Protein AF-A0A7S2ET65-F1 (afdb_monomer_lite)

Structure (mmCIF, N/CA/C/O backbone):
data_AF-A0A7S2ET65-F1
#
_entry.id   AF-A0A7S2ET65-F1
#
loop_
_atom_site.group_PDB
_atom_site.id
_atom_site.type_symbol
_atom_site.label_atom_id
_atom_site.label_alt_id
_atom_site.label_comp_id
_atom_site.label_asym_id
_atom_site.label_entity_id
_atom_site.label_seq_id
_atom_site.pdbx_PDB_ins_code
_atom_site.Cartn_x
_atom_site.Cartn_y
_atom_site.Cartn_z
_atom_site.occupancy
_atom_site.B_iso_or_equiv
_atom_site.auth_seq_id
_atom_site.auth_comp_id
_atom_site.auth_asym_id
_atom_site.auth_atom_id
_atom_site.pdbx_PDB_model_num
ATOM 1 N N . ARG A 1 1 ? -26.711 -12.978 6.055 1.00 48.97 1 ARG A N 1
ATOM 2 C CA . ARG A 1 1 ? -26.652 -12.438 4.674 1.00 48.97 1 ARG A CA 1
ATOM 3 C C . ARG A 1 1 ? -25.223 -12.657 4.196 1.00 48.97 1 ARG A C 1
ATOM 5 O O . ARG A 1 1 ? -24.328 -12.361 4.975 1.00 48.97 1 ARG A O 1
ATOM 12 N N . GLY A 1 2 ? -25.019 -13.292 3.040 1.00 59.06 2 GLY A N 1
ATOM 13 C CA . GLY A 1 2 ? -23.672 -13.516 2.497 1.00 59.06 2 GLY A CA 1
ATOM 14 C C . GLY A 1 2 ? -22.988 -12.201 2.093 1.00 59.06 2 GLY A C 1
ATOM 15 O O . GLY A 1 2 ? -23.645 -11.156 2.135 1.00 59.06 2 GLY A O 1
ATOM 16 N N . PRO A 1 3 ? -21.697 -12.235 1.720 1.00 68.81 3 PRO A N 1
ATOM 17 C CA . PRO A 1 3 ? -21.011 -11.062 1.187 1.00 68.81 3 PRO A CA 1
ATOM 18 C C . PRO A 1 3 ? -21.744 -10.557 -0.064 1.00 68.81 3 PRO A C 1
ATOM 20 O O . PRO A 1 3 ? -22.120 -11.348 -0.929 1.00 68.81 3 PRO A O 1
ATOM 23 N N . ARG A 1 4 ? -21.977 -9.244 -0.142 1.00 75.31 4 ARG A N 1
ATOM 24 C CA . ARG A 1 4 ? -22.549 -8.588 -1.323 1.00 75.31 4 ARG A CA 1
ATOM 25 C C . ARG A 1 4 ? -21.394 -8.001 -2.124 1.00 75.31 4 ARG A C 1
ATOM 27 O O . ARG A 1 4 ? -20.646 -7.191 -1.589 1.00 75.31 4 ARG A O 1
ATOM 34 N N . LEU A 1 5 ? -21.243 -8.436 -3.372 1.00 79.88 5 LEU A N 1
ATOM 35 C CA . LEU A 1 5 ? -20.350 -7.783 -4.322 1.00 79.88 5 LEU A CA 1
ATOM 36 C C . LEU A 1 5 ? -21.117 -6.637 -4.975 1.00 79.88 5 LEU A C 1
ATOM 38 O O . LEU A 1 5 ? -22.192 -6.849 -5.535 1.00 79.88 5 LEU A O 1
ATOM 42 N N . GLU A 1 6 ? -20.562 -5.442 -4.885 1.00 86.25 6 GLU A N 1
ATOM 43 C CA . GLU A 1 6 ? -21.041 -4.258 -5.579 1.00 86.25 6 GLU A CA 1
ATOM 44 C C . GLU A 1 6 ? -19.951 -3.822 -6.549 1.00 86.25 6 GLU A C 1
ATOM 46 O O . GLU A 1 6 ? -18.783 -3.717 -6.174 1.00 86.25 6 GLU A O 1
ATOM 51 N N . VAL A 1 7 ? -20.320 -3.670 -7.819 1.00 86.19 7 VAL A N 1
ATOM 52 C CA . VAL A 1 7 ? -19.389 -3.284 -8.877 1.00 86.19 7 VAL A CA 1
ATOM 53 C C . VAL A 1 7 ? -19.714 -1.852 -9.254 1.00 86.19 7 VAL A C 1
ATOM 55 O O . VAL A 1 7 ? -20.745 -1.594 -9.868 1.00 86.19 7 VAL A O 1
ATOM 58 N N . VAL A 1 8 ? -18.824 -0.942 -8.876 1.00 86.44 8 VAL A N 1
ATOM 59 C CA . VAL A 1 8 ? -18.901 0.469 -9.248 1.00 86.44 8 VAL A CA 1
ATOM 60 C C . VAL A 1 8 ? -17.965 0.697 -10.431 1.00 86.44 8 VAL A C 1
ATOM 62 O O . VAL A 1 8 ? -16.789 0.334 -10.376 1.00 86.44 8 VAL A O 1
ATOM 65 N N . VAL A 1 9 ? -18.495 1.260 -11.515 1.00 88.38 9 VAL A N 1
ATOM 66 C CA . VAL A 1 9 ? -17.742 1.557 -12.739 1.00 88.38 9 VAL A CA 1
ATOM 67 C C . VAL A 1 9 ? -17.566 3.066 -12.835 1.00 88.38 9 VAL A C 1
ATOM 69 O O . VAL A 1 9 ? -18.542 3.804 -12.757 1.00 88.38 9 VAL A O 1
ATOM 72 N N . GLY A 1 10 ? -16.329 3.521 -13.007 1.00 87.00 10 GLY A N 1
ATOM 73 C CA . GLY A 1 10 ? -16.013 4.934 -13.177 1.00 87.00 10 GLY A CA 1
ATOM 74 C C . GLY A 1 10 ? -14.562 5.148 -13.594 1.00 87.00 10 GLY A C 1
ATOM 75 O O . GLY A 1 10 ? -13.723 4.251 -13.454 1.00 87.00 10 GLY A O 1
ATOM 76 N N . ASP A 1 11 ? -14.271 6.344 -14.094 1.00 88.00 11 ASP A N 1
ATOM 77 C CA . ASP A 1 11 ? -12.933 6.710 -14.543 1.00 88.00 11 ASP A CA 1
ATOM 78 C C . ASP A 1 11 ? -12.041 7.088 -13.357 1.00 88.00 11 ASP A C 1
ATOM 80 O O . ASP A 1 11 ? -12.266 8.062 -12.643 1.00 88.00 11 ASP A O 1
ATOM 84 N N . LEU A 1 12 ? -10.969 6.320 -13.148 1.00 86.25 12 LEU A N 1
ATOM 85 C CA . LEU A 1 12 ? -9.980 6.606 -12.097 1.00 86.25 12 LEU A CA 1
ATOM 86 C C . LEU A 1 12 ? -9.146 7.865 -12.394 1.00 86.25 12 LEU A C 1
ATOM 88 O O . LEU A 1 12 ? -8.630 8.516 -11.477 1.00 86.25 12 LEU A O 1
ATOM 92 N N . VAL A 1 13 ? -8.991 8.174 -13.680 1.00 90.69 13 VAL A N 1
ATOM 93 C CA . VAL A 1 13 ? -8.324 9.365 -14.206 1.00 90.69 13 VAL A CA 1
ATOM 94 C C . VAL A 1 13 ? -9.317 10.026 -15.159 1.00 90.69 13 VAL A C 1
ATOM 96 O O . VAL A 1 13 ? -9.299 9.713 -16.350 1.00 90.69 13 VAL A O 1
ATOM 99 N N . PRO A 1 14 ? -10.219 10.876 -14.645 1.00 90.06 14 PRO A N 1
ATOM 100 C CA . PRO A 1 14 ? -11.151 11.585 -15.499 1.00 90.06 14 PRO A CA 1
ATOM 101 C C . PRO A 1 14 ? -10.361 12.484 -16.466 1.00 90.06 14 PRO A C 1
ATOM 103 O O . PRO A 1 14 ? -9.330 13.047 -16.070 1.00 90.06 14 PRO A O 1
ATOM 106 N N . PRO A 1 15 ? -10.801 12.619 -17.727 1.00 88.12 15 PRO A N 1
ATOM 107 C CA . PRO A 1 15 ? -10.079 13.385 -18.740 1.00 88.12 15 PRO A CA 1
ATOM 108 C C . PRO A 1 15 ? -9.747 14.819 -18.303 1.00 88.12 15 PRO A C 1
ATOM 110 O O . PRO A 1 15 ? -8.645 15.293 -18.569 1.00 88.12 15 PRO A O 1
ATOM 113 N N . GLN A 1 16 ? -10.631 15.451 -17.522 1.00 88.94 16 GLN A N 1
ATOM 114 C CA . GLN A 1 16 ? -10.480 16.808 -16.981 1.00 88.94 16 GLN A CA 1
ATOM 115 C C . GLN A 1 16 ? -9.226 16.997 -16.112 1.00 88.94 16 GLN A C 1
ATOM 117 O O . GLN A 1 16 ? -8.752 18.115 -15.919 1.00 88.94 16 GLN A O 1
ATOM 122 N N . GLU A 1 17 ? -8.657 15.917 -15.576 1.00 88.25 17 GLU A N 1
ATOM 123 C CA . GLU A 1 17 ? -7.435 15.978 -14.767 1.00 88.25 17 GLU A CA 1
ATOM 124 C C . GLU A 1 17 ? -6.148 15.789 -15.574 1.00 88.25 17 GLU A C 1
ATOM 126 O O . GLU A 1 17 ? -5.038 15.939 -15.044 1.00 88.25 17 GLU A O 1
ATOM 131 N N . VAL A 1 18 ? -6.275 15.442 -16.852 1.00 91.12 18 VAL A N 1
ATOM 132 C CA . VAL A 1 18 ? -5.148 15.193 -17.740 1.00 91.12 18 VAL A CA 1
ATOM 133 C C . VAL A 1 18 ? -4.669 16.519 -18.322 1.00 91.12 18 VAL A C 1
ATOM 135 O O . VAL A 1 18 ? -5.438 17.351 -18.794 1.00 91.12 18 VAL A O 1
ATOM 138 N N . HIS A 1 19 ? -3.356 16.741 -18.296 1.00 87.25 19 HIS A N 1
ATOM 139 C CA . HIS A 1 19 ? -2.773 17.993 -18.767 1.00 87.25 19 HIS A CA 1
ATOM 140 C C . HIS A 1 19 ? -3.129 18.311 -20.219 1.00 87.25 19 HIS A C 1
ATOM 142 O O . HIS A 1 19 ? -2.780 17.559 -21.126 1.00 87.25 19 HIS A O 1
ATOM 148 N N . GLY A 1 20 ? -3.697 19.490 -20.455 1.00 81.56 20 GLY A N 1
ATOM 149 C CA . GLY A 1 20 ? -4.022 19.924 -21.809 1.00 81.56 20 GLY A CA 1
ATOM 150 C C . GLY A 1 20 ? -5.206 19.177 -22.415 1.00 81.56 20 GLY A C 1
ATOM 151 O O . GLY A 1 20 ? -5.432 19.331 -23.613 1.00 81.56 20 GLY A O 1
ATOM 152 N N . TYR A 1 21 ? -5.949 18.408 -21.609 1.00 80.94 21 TYR A N 1
ATOM 153 C CA . TYR A 1 21 ? -7.328 18.108 -21.943 1.00 80.94 21 TYR A CA 1
ATOM 154 C C . TYR A 1 21 ? -8.074 19.432 -22.094 1.00 80.94 21 TYR A C 1
ATOM 156 O O . TYR A 1 21 ? -7.936 20.333 -21.262 1.00 80.94 21 TYR A O 1
ATOM 164 N N . ARG A 1 22 ? -8.766 19.544 -23.218 1.00 73.12 22 ARG A N 1
ATOM 165 C CA . ARG A 1 22 ? -9.709 20.602 -23.531 1.00 73.12 22 ARG A CA 1
ATOM 166 C C . ARG A 1 22 ? -10.975 19.894 -23.962 1.00 73.12 22 ARG A C 1
ATOM 168 O O . ARG A 1 22 ? -10.870 19.017 -24.826 1.00 73.12 22 ARG A O 1
ATOM 175 N N . GLU A 1 23 ? -12.107 20.186 -23.336 1.00 74.25 23 GLU A N 1
ATOM 176 C CA . GLU A 1 23 ? -13.378 19.687 -23.853 1.00 74.25 23 GLU A CA 1
ATOM 177 C C . GLU A 1 23 ? -13.592 20.322 -25.232 1.00 74.25 23 GLU A C 1
ATOM 179 O O . GLU A 1 23 ? -13.105 21.417 -25.511 1.00 74.25 23 GLU A O 1
ATOM 184 N N . GLU A 1 24 ? -14.236 19.614 -26.160 1.00 65.50 24 GLU A N 1
ATOM 185 C CA . GLU A 1 24 ? -14.546 20.203 -27.474 1.00 65.50 24 GLU A CA 1
ATOM 186 C C . GLU A 1 24 ? -15.471 21.427 -27.315 1.00 65.50 24 GLU A C 1
ATOM 188 O O . GLU A 1 24 ? -15.390 22.366 -28.105 1.00 65.50 24 GLU A O 1
ATOM 193 N N . ASP A 1 25 ? -16.223 21.475 -26.211 1.00 62.44 25 ASP A N 1
ATOM 194 C CA . ASP A 1 25 ? -17.037 22.609 -25.772 1.00 62.44 25 ASP A CA 1
ATOM 195 C C . ASP A 1 25 ? -16.212 23.730 -25.099 1.00 62.44 25 ASP A C 1
ATOM 197 O O . ASP A 1 25 ? -16.756 24.790 -24.799 1.00 62.44 25 ASP A O 1
ATOM 201 N N . ASP A 1 26 ? -14.892 23.581 -24.907 1.00 62.62 26 ASP A N 1
ATOM 202 C CA . ASP A 1 26 ? -14.027 24.641 -24.360 1.00 62.62 26 ASP A CA 1
ATOM 203 C C . ASP A 1 26 ? -13.991 25.876 -25.270 1.00 62.62 26 ASP A C 1
ATOM 205 O O . ASP A 1 26 ? -13.652 26.962 -24.806 1.00 62.62 26 ASP A O 1
ATOM 209 N N . GLU A 1 27 ? -14.284 25.750 -26.570 1.00 70.06 27 GLU A N 1
ATOM 210 C CA . GLU A 1 27 ? -14.452 26.929 -27.429 1.00 70.06 27 GLU A CA 1
ATOM 211 C C . GLU A 1 27 ? -15.688 27.730 -27.004 1.00 70.06 27 GLU A C 1
ATOM 213 O O . GLU A 1 27 ? -15.590 28.947 -26.828 1.00 70.06 27 GLU A O 1
ATOM 218 N N . GLU A 1 28 ? -16.803 27.054 -26.717 1.00 70.81 28 GLU A N 1
ATOM 219 C CA . GLU A 1 28 ? -18.002 27.679 -26.153 1.00 70.81 28 GLU A CA 1
ATOM 220 C C . GLU A 1 28 ? -17.757 28.174 -24.722 1.00 70.81 28 GLU A C 1
ATOM 222 O O . GLU A 1 28 ? -18.212 29.258 -24.362 1.00 70.81 28 GLU A O 1
ATOM 227 N N . GLU A 1 29 ? -16.977 27.455 -23.909 1.00 71.62 29 GLU A N 1
ATOM 228 C CA . GLU A 1 29 ? -16.614 27.894 -22.560 1.00 71.62 29 GLU A CA 1
ATOM 229 C C . GLU A 1 29 ? -15.649 29.091 -22.589 1.00 71.62 29 GLU A C 1
ATOM 231 O O . GLU A 1 29 ? -15.731 29.991 -21.751 1.00 71.62 29 GLU A O 1
ATOM 236 N N . LEU A 1 30 ? -14.741 29.166 -23.566 1.00 77.50 30 LEU A N 1
ATOM 237 C CA . LEU A 1 30 ? -13.880 30.329 -23.793 1.00 77.50 30 LEU A CA 1
ATOM 238 C C . LEU A 1 30 ? -14.698 31.532 -24.269 1.00 77.50 30 LEU A C 1
ATOM 240 O O . LEU A 1 30 ? -14.454 32.648 -23.798 1.00 77.50 30 LEU A O 1
ATOM 244 N N . GLU A 1 31 ? -15.683 31.325 -25.145 1.00 80.94 31 GLU A N 1
ATOM 245 C CA . GLU A 1 31 ? -16.646 32.358 -25.539 1.00 80.94 31 GLU A CA 1
ATOM 246 C C . GLU A 1 31 ? -17.519 32.796 -24.356 1.00 80.94 31 GLU A C 1
ATOM 248 O O . GLU A 1 31 ? -17.728 33.996 -24.140 1.00 80.94 31 GLU A O 1
ATOM 253 N N . PHE A 1 32 ? -17.962 31.857 -23.522 1.00 78.00 32 PHE A N 1
ATOM 254 C CA . PHE A 1 32 ? -18.728 32.123 -22.311 1.00 78.00 32 PHE A CA 1
ATOM 255 C C . PHE A 1 32 ? -17.898 32.884 -21.276 1.00 78.00 32 PHE A C 1
ATOM 257 O O . PHE A 1 32 ? -18.366 33.880 -20.730 1.00 78.00 32 PHE A O 1
ATOM 264 N N . ASN A 1 33 ? -16.637 32.505 -21.064 1.00 80.00 33 ASN A N 1
ATOM 265 C CA . ASN A 1 33 ? -15.703 33.207 -20.186 1.00 80.00 33 ASN A CA 1
ATOM 266 C C . ASN A 1 33 ? -15.382 34.615 -20.707 1.00 80.00 33 ASN A C 1
ATOM 268 O O . ASN A 1 33 ? -15.349 35.570 -19.928 1.00 80.00 33 ASN A O 1
ATOM 272 N N . ALA A 1 34 ? -15.221 34.785 -22.023 1.00 85.75 34 ALA A N 1
ATOM 273 C CA . ALA A 1 34 ? -15.083 36.104 -22.639 1.00 85.75 34 ALA A CA 1
ATOM 274 C C . ALA A 1 34 ? -16.352 36.956 -22.447 1.00 85.75 34 ALA A C 1
ATOM 276 O O . ALA A 1 34 ? -16.270 38.158 -22.166 1.00 85.75 34 ALA A O 1
ATOM 277 N N . THR A 1 35 ? -17.528 36.329 -22.530 1.00 81.62 35 THR A N 1
ATOM 278 C CA . THR A 1 35 ? -18.824 36.967 -22.272 1.00 81.62 35 THR A CA 1
ATOM 279 C C . THR A 1 35 ? -18.967 37.345 -20.797 1.00 81.62 35 THR A C 1
ATOM 281 O O . THR A 1 35 ? -19.332 38.479 -20.495 1.00 81.62 35 THR A O 1
ATOM 284 N N . LEU A 1 36 ? -18.591 36.469 -19.864 1.00 80.19 36 LEU A N 1
ATOM 285 C CA . LEU A 1 36 ? -18.566 36.737 -18.426 1.00 80.19 36 LEU A CA 1
ATOM 286 C C . LEU A 1 36 ? -17.616 37.874 -18.069 1.00 80.19 36 LEU A C 1
ATOM 288 O O . LEU A 1 36 ? -17.964 38.718 -17.248 1.00 80.19 36 LEU A O 1
ATOM 292 N N . ASP A 1 37 ? -16.441 37.942 -18.690 1.00 84.75 37 ASP A N 1
ATOM 293 C CA . ASP A 1 37 ? -15.512 39.054 -18.494 1.00 84.75 37 ASP A CA 1
ATOM 294 C C . ASP A 1 37 ? -16.088 40.376 -19.020 1.00 84.75 37 ASP A C 1
ATOM 296 O O . ASP A 1 37 ? -15.910 41.425 -18.391 1.00 84.75 37 ASP A O 1
ATOM 300 N N . SER A 1 38 ? -16.832 40.338 -20.130 1.00 83.69 38 SER A N 1
ATOM 301 C CA . SER A 1 38 ? -17.589 41.489 -20.639 1.00 83.69 38 SER A CA 1
ATOM 302 C C . SER A 1 38 ? -18.691 41.922 -19.660 1.00 83.69 38 SER A C 1
ATOM 304 O O . SER A 1 38 ? -18.782 43.094 -19.287 1.00 83.69 38 SER A O 1
ATOM 306 N N . VAL A 1 39 ? -19.467 40.964 -19.146 1.00 79.56 39 VAL A N 1
ATOM 307 C CA . VAL A 1 39 ? -20.545 41.182 -18.167 1.00 79.56 39 VAL A CA 1
ATOM 308 C C . VAL A 1 39 ? -19.987 41.706 -16.838 1.00 79.56 39 VAL A C 1
ATOM 310 O O . VAL A 1 39 ? -20.522 42.669 -16.291 1.00 79.56 39 VAL A O 1
ATOM 313 N N . ARG A 1 40 ? -18.863 41.169 -16.343 1.00 84.12 40 ARG A N 1
ATOM 314 C CA . ARG A 1 40 ? -18.157 41.656 -15.139 1.00 84.12 40 ARG A CA 1
ATOM 315 C C . ARG A 1 40 ? -17.697 43.098 -15.282 1.00 84.12 40 ARG A C 1
ATOM 317 O O . ARG A 1 40 ? -17.763 43.857 -14.314 1.00 84.12 40 ARG A O 1
ATOM 324 N N . ARG A 1 41 ? -17.228 43.484 -16.474 1.00 85.38 41 ARG A N 1
ATOM 325 C CA . ARG A 1 41 ? -16.855 44.875 -16.767 1.00 85.38 41 ARG A CA 1
ATOM 326 C C . ARG A 1 41 ? -18.071 45.799 -16.779 1.00 85.38 41 ARG A C 1
ATOM 328 O O . ARG A 1 41 ? -17.932 46.945 -16.365 1.00 85.38 41 ARG A O 1
ATOM 335 N N . PHE A 1 42 ? -19.229 45.315 -17.225 1.00 86.69 42 PHE A N 1
ATOM 336 C CA . PHE A 1 42 ? -20.441 46.125 -17.355 1.00 86.69 42 PHE A CA 1
ATOM 337 C C . PHE A 1 42 ? -21.226 46.272 -16.040 1.00 86.69 42 PHE A C 1
ATOM 339 O O . PHE A 1 42 ? -21.597 47.381 -15.670 1.00 86.69 42 PHE A O 1
ATOM 346 N N . TYR A 1 43 ? -21.452 45.174 -15.313 1.00 80.69 43 TYR A N 1
ATOM 347 C CA . TYR A 1 43 ? -22.306 45.140 -14.114 1.00 80.69 43 TYR A CA 1
ATOM 348 C C . TYR A 1 43 ? -21.542 45.283 -12.788 1.00 80.69 43 TYR A C 1
ATOM 350 O O . TYR A 1 43 ? -22.155 45.425 -11.731 1.00 80.69 43 TYR A O 1
ATOM 358 N N . GLY A 1 44 ? -20.206 45.275 -12.821 1.00 81.06 44 GLY A N 1
ATOM 359 C CA . GLY A 1 44 ? -19.373 45.313 -11.621 1.00 81.06 44 GLY A CA 1
ATOM 360 C C . GLY A 1 44 ? -19.274 43.956 -10.910 1.00 81.06 44 GLY A C 1
ATOM 361 O O . GLY A 1 44 ? -20.043 43.028 -11.154 1.00 81.06 44 GLY A O 1
ATOM 362 N N . LYS A 1 45 ? -18.278 43.822 -10.024 1.00 76.00 45 LYS A N 1
ATOM 363 C CA . LYS A 1 45 ? -17.892 42.532 -9.414 1.00 76.00 45 LYS A CA 1
ATOM 364 C C . LYS A 1 45 ? -18.990 41.878 -8.567 1.00 76.00 45 LYS A C 1
ATOM 366 O O . LYS A 1 45 ? -19.051 40.658 -8.519 1.00 76.00 45 LYS A O 1
ATOM 371 N N . SER A 1 46 ? -19.852 42.667 -7.928 1.00 72.69 46 SER A N 1
ATOM 372 C CA . SER A 1 46 ? -20.804 42.171 -6.928 1.00 72.69 46 SER A CA 1
ATOM 373 C C . SER A 1 46 ? -22.025 41.453 -7.509 1.00 72.69 46 SER A C 1
ATOM 375 O O . SER A 1 46 ? -22.601 40.630 -6.814 1.00 72.69 46 SER A O 1
ATOM 377 N N . GLY A 1 47 ? -22.426 41.735 -8.755 1.00 69.00 47 GLY A N 1
ATOM 378 C CA . GLY A 1 47 ? -23.613 41.108 -9.362 1.00 69.00 47 GLY A CA 1
ATOM 379 C C . GLY A 1 47 ? -23.342 39.773 -10.063 1.00 69.00 47 GLY A C 1
ATOM 380 O O . GLY A 1 47 ? -24.261 38.992 -10.278 1.00 69.00 47 GLY A O 1
ATOM 381 N N . VAL A 1 48 ? -22.086 39.499 -10.432 1.00 70.56 48 VAL A N 1
ATOM 382 C CA . VAL A 1 48 ? -21.729 38.317 -11.240 1.00 70.56 48 VAL A CA 1
ATOM 383 C C . VAL A 1 48 ? -21.342 37.116 -10.373 1.00 70.56 48 VAL A C 1
ATOM 385 O O . VAL A 1 48 ? -21.542 35.976 -10.781 1.00 70.56 48 VAL A O 1
ATOM 388 N N . GLU A 1 49 ? -20.824 37.339 -9.163 1.00 72.81 49 GLU A N 1
ATOM 389 C CA . GLU A 1 49 ? -20.459 36.243 -8.252 1.00 72.81 49 GLU A CA 1
ATOM 390 C C . GLU A 1 49 ? -21.680 35.463 -7.738 1.00 72.81 49 GLU A C 1
ATOM 392 O O . GLU A 1 49 ? -21.581 34.257 -7.531 1.00 72.81 49 GLU A O 1
ATOM 397 N N . GLU A 1 50 ? -22.847 36.098 -7.609 1.00 68.44 50 GLU A N 1
ATOM 398 C CA . GLU A 1 50 ? -24.083 35.441 -7.153 1.00 68.44 50 GLU A CA 1
ATOM 399 C C . GLU A 1 50 ? -24.669 34.493 -8.221 1.00 68.44 50 GLU A C 1
ATOM 401 O O . GLU A 1 50 ? -25.170 33.419 -7.902 1.00 68.44 50 GLU A O 1
ATOM 406 N N . VAL A 1 51 ? -24.513 34.829 -9.507 1.00 65.19 51 VAL A N 1
ATOM 407 C CA . VAL A 1 51 ? -24.940 33.973 -10.632 1.00 65.19 51 VAL A CA 1
ATOM 408 C C . VAL A 1 51 ? -23.971 32.806 -10.852 1.00 65.19 51 VAL A C 1
ATOM 410 O O . VAL A 1 51 ? -24.397 31.702 -11.177 1.00 65.19 51 VAL A O 1
ATOM 413 N N . LEU A 1 52 ? -22.671 33.025 -10.625 1.00 60.97 52 LEU A N 1
ATOM 414 C CA . LEU A 1 52 ? -21.640 31.988 -10.760 1.00 60.97 52 LEU A CA 1
ATOM 415 C C . LEU A 1 52 ? -21.583 31.021 -9.570 1.00 60.97 52 LEU A C 1
ATOM 417 O O . LEU A 1 52 ? -21.122 29.897 -9.725 1.00 60.97 52 LEU A O 1
ATOM 421 N N . SER A 1 53 ? -22.030 31.442 -8.385 1.00 58.75 53 SER A N 1
ATOM 422 C CA . SER A 1 53 ? -22.040 30.586 -7.188 1.00 58.75 53 SER A CA 1
ATOM 423 C C . SER A 1 53 ? -23.266 29.672 -7.099 1.00 58.75 53 SER A C 1
ATOM 425 O O . SER A 1 53 ? -23.221 28.689 -6.364 1.00 58.75 53 SER A O 1
ATOM 427 N N . GLY A 1 54 ? -24.333 29.958 -7.854 1.00 54.31 54 GLY A N 1
ATOM 428 C CA . GLY A 1 54 ? -25.562 29.154 -7.876 1.00 54.31 54 GLY A CA 1
ATOM 429 C C . GLY A 1 54 ? -25.691 28.163 -9.039 1.00 54.31 54 GLY A C 1
ATOM 430 O O . GLY A 1 54 ? -26.639 27.383 -9.057 1.00 54.31 54 GLY A O 1
ATOM 431 N N . GLY A 1 55 ? -24.788 28.192 -10.023 1.00 48.38 55 GLY A N 1
ATOM 432 C CA . GLY A 1 55 ? -24.985 27.528 -11.313 1.00 48.38 55 GLY A CA 1
ATOM 433 C C . GLY A 1 55 ? -23.869 26.561 -11.663 1.00 48.38 55 GLY A C 1
ATOM 434 O O . GLY A 1 55 ? -22.920 26.932 -12.343 1.00 48.38 55 GLY A O 1
ATOM 435 N N . GLY A 1 56 ? -24.020 25.316 -11.228 1.00 51.31 56 GLY A N 1
ATOM 436 C CA . GLY A 1 56 ? -23.205 24.207 -11.692 1.00 51.31 56 GLY A CA 1
ATOM 437 C C . GLY A 1 56 ? -23.110 23.139 -10.627 1.00 51.31 56 GLY A C 1
ATOM 438 O O . GLY A 1 56 ? -22.081 23.027 -9.966 1.00 51.31 56 GLY A O 1
ATOM 439 N N . ASP A 1 57 ? -24.169 22.343 -10.480 1.00 61.75 57 ASP A N 1
ATOM 440 C CA . ASP A 1 57 ? -24.110 21.020 -9.850 1.00 61.75 57 ASP A CA 1
ATOM 441 C C . ASP A 1 57 ? -23.286 20.106 -10.782 1.00 61.75 57 ASP A C 1
ATOM 443 O O . ASP A 1 57 ? -23.787 19.174 -11.408 1.00 61.75 57 ASP A O 1
ATOM 447 N N . GLY A 1 58 ? -22.031 20.503 -11.024 1.00 69.75 58 GLY A N 1
ATOM 448 C CA . GLY A 1 58 ? -21.110 19.799 -11.889 1.00 69.75 58 GLY A CA 1
ATOM 449 C C . GLY A 1 58 ? -20.942 18.419 -11.296 1.00 69.75 58 GLY A C 1
ATOM 450 O O . GLY A 1 58 ? -20.545 18.301 -10.135 1.00 69.75 58 GLY A O 1
ATOM 451 N N . VAL A 1 59 ? -21.300 17.401 -12.078 1.00 77.00 59 VAL A N 1
ATOM 452 C CA . VAL A 1 59 ? -21.178 16.003 -11.671 1.00 77.00 59 VAL A CA 1
ATOM 453 C C . VAL A 1 59 ? -19.752 15.809 -11.182 1.00 77.00 59 VAL A C 1
ATOM 455 O O . VAL A 1 59 ? -18.794 16.005 -11.934 1.00 77.00 59 VAL A O 1
ATOM 458 N N . ASP A 1 60 ? -19.603 15.499 -9.897 1.00 87.00 60 ASP A N 1
ATOM 459 C CA . ASP A 1 60 ? -18.288 15.267 -9.330 1.00 87.00 60 ASP A CA 1
ATOM 460 C C . ASP A 1 60 ? -17.687 14.068 -10.055 1.00 87.00 60 ASP A C 1
ATOM 462 O O . ASP A 1 60 ? -18.144 12.937 -9.912 1.00 87.00 60 ASP A O 1
ATOM 466 N N . THR A 1 61 ? -16.638 14.307 -10.837 1.00 87.00 61 THR A N 1
ATOM 467 C CA . THR A 1 61 ? -15.984 13.270 -11.642 1.00 87.00 61 THR A CA 1
ATOM 468 C C . THR A 1 61 ? -15.447 12.116 -10.793 1.00 87.00 61 THR A C 1
ATOM 470 O O . THR A 1 61 ? -15.171 11.037 -11.312 1.00 87.00 61 THR A O 1
ATOM 473 N N . ASN A 1 62 ? -15.323 12.312 -9.475 1.00 91.19 62 ASN A N 1
ATOM 474 C CA . ASN A 1 62 ? -14.904 11.293 -8.522 1.00 91.19 62 ASN A CA 1
ATOM 475 C C . ASN A 1 62 ? -16.070 10.702 -7.701 1.00 91.19 62 ASN A C 1
ATOM 477 O O . ASN A 1 62 ? -15.803 10.001 -6.722 1.00 91.19 62 ASN A O 1
ATOM 481 N N . GLU A 1 63 ? -17.334 10.952 -8.060 1.00 92.81 63 GLU A N 1
ATOM 482 C CA . GLU A 1 63 ? -18.520 10.450 -7.345 1.00 92.81 63 GLU A CA 1
ATOM 483 C C . GLU A 1 63 ? -18.504 8.924 -7.215 1.00 92.81 63 GLU A C 1
ATOM 485 O O . GLU A 1 63 ? -18.590 8.407 -6.103 1.00 92.81 63 GLU A O 1
ATOM 490 N N . ALA A 1 64 ? -18.250 8.206 -8.313 1.00 92.69 64 ALA A N 1
ATOM 491 C CA . ALA A 1 64 ? -18.145 6.746 -8.316 1.00 92.69 64 ALA A CA 1
ATOM 492 C C . ALA A 1 64 ? -17.073 6.236 -7.332 1.00 92.69 64 ALA A C 1
ATOM 494 O O . ALA A 1 64 ? -17.279 5.275 -6.589 1.00 92.69 64 ALA A O 1
ATOM 495 N N . LEU A 1 65 ? -15.916 6.905 -7.272 1.00 93.56 65 LEU A N 1
ATOM 496 C CA . LEU A 1 65 ? -14.856 6.531 -6.337 1.00 93.56 65 LEU A CA 1
ATOM 497 C C . LEU A 1 65 ? -15.235 6.875 -4.888 1.00 93.56 65 LEU A C 1
ATOM 499 O O . LEU A 1 65 ? -14.920 6.108 -3.982 1.00 93.56 65 LEU A O 1
ATOM 503 N N . LYS A 1 66 ? -15.921 8.000 -4.654 1.00 94.62 66 LYS A N 1
ATOM 504 C CA . LYS A 1 66 ? -16.437 8.376 -3.328 1.00 94.62 66 LYS A CA 1
ATOM 505 C C . LYS A 1 66 ? -17.473 7.376 -2.824 1.00 94.62 66 LYS A C 1
ATOM 507 O O . LYS A 1 66 ? -17.396 6.977 -1.665 1.00 94.62 66 LYS A O 1
ATOM 512 N N . GLU A 1 67 ? -18.391 6.954 -3.687 1.00 93.25 67 GLU A N 1
ATOM 513 C CA . GLU A 1 67 ? -19.399 5.942 -3.379 1.00 93.25 67 GLU A CA 1
ATOM 514 C C . GLU A 1 67 ? -18.738 4.605 -3.032 1.00 93.25 67 GLU A C 1
ATOM 516 O O . GLU A 1 67 ? -19.013 4.045 -1.974 1.00 93.25 67 GLU A O 1
ATOM 521 N N . ALA A 1 68 ? -17.770 4.154 -3.839 1.00 93.81 68 ALA A N 1
ATOM 522 C CA . ALA A 1 68 ? -17.030 2.918 -3.581 1.00 93.81 68 ALA A CA 1
ATOM 523 C C . ALA A 1 68 ? -16.192 2.952 -2.285 1.00 93.81 68 ALA A C 1
ATOM 525 O O . ALA A 1 68 ? -15.933 1.908 -1.684 1.00 93.81 68 ALA A O 1
ATOM 526 N N . MET A 1 69 ? -15.730 4.133 -1.856 1.00 94.69 69 MET A N 1
ATOM 527 C CA . MET A 1 69 ? -14.962 4.297 -0.613 1.00 94.69 69 MET A CA 1
ATOM 528 C C . MET A 1 69 ? -15.848 4.429 0.630 1.00 94.69 69 MET A C 1
ATOM 530 O O . MET A 1 69 ? -15.364 4.217 1.747 1.00 94.69 69 MET A O 1
ATOM 534 N N . LYS A 1 70 ? -17.131 4.760 0.471 1.00 93.50 70 LYS A N 1
ATOM 535 C CA . LYS A 1 70 ? -18.057 4.901 1.593 1.00 93.50 70 LYS A CA 1
ATOM 536 C C . LYS A 1 70 ? -18.185 3.567 2.329 1.00 93.50 70 LYS A C 1
ATOM 538 O O . LYS A 1 70 ? -18.444 2.533 1.725 1.00 93.50 70 LYS A O 1
ATOM 543 N N . ASP A 1 71 ? -17.958 3.582 3.640 1.00 90.75 71 ASP A N 1
ATOM 544 C CA . ASP A 1 71 ? -18.052 2.406 4.516 1.00 90.75 71 ASP A CA 1
ATOM 545 C C . ASP A 1 71 ? -17.065 1.260 4.174 1.00 90.75 71 ASP A C 1
ATOM 547 O O . ASP A 1 71 ? -17.129 0.171 4.750 1.00 90.75 71 ASP A O 1
ATOM 551 N N . CYS A 1 72 ? -16.067 1.508 3.308 1.00 91.62 72 CYS A N 1
ATOM 552 C CA . CYS A 1 72 ? -15.040 0.519 2.977 1.00 91.62 72 CYS A CA 1
ATOM 553 C C . CYS A 1 72 ? -14.076 0.273 4.156 1.00 91.62 72 CYS A C 1
ATOM 555 O O . CYS A 1 72 ? -13.566 1.202 4.779 1.00 91.62 72 CYS A O 1
ATOM 557 N N . THR A 1 73 ? -13.785 -0.980 4.502 1.00 92.12 73 THR A N 1
ATOM 558 C CA . THR A 1 73 ? -12.796 -1.305 5.558 1.00 92.12 73 THR A CA 1
ATOM 559 C C . THR A 1 73 ? -11.418 -1.610 4.987 1.00 92.12 73 THR A C 1
ATOM 561 O O . THR A 1 73 ? -10.398 -1.402 5.644 1.00 92.12 73 THR A O 1
ATOM 564 N N . VAL A 1 74 ? -11.380 -2.100 3.751 1.00 95.25 74 VAL A N 1
ATOM 565 C CA . VAL A 1 74 ? -10.156 -2.449 3.044 1.00 95.25 74 VAL A CA 1
ATOM 566 C C . VAL A 1 74 ? -10.281 -2.013 1.594 1.00 95.25 74 VAL A C 1
ATOM 568 O O . VAL A 1 74 ? -11.304 -2.247 0.955 1.00 95.25 74 VAL A O 1
ATOM 571 N N . VAL A 1 75 ? -9.209 -1.432 1.072 1.00 96.69 75 VAL A N 1
ATOM 572 C CA . VAL A 1 75 ? -9.046 -1.070 -0.331 1.00 96.69 75 VAL A CA 1
ATOM 573 C C . VAL A 1 75 ? -7.910 -1.905 -0.902 1.00 96.69 75 VAL A C 1
ATOM 575 O O . VAL A 1 75 ? -6.789 -1.833 -0.407 1.00 96.69 75 VAL A O 1
ATOM 578 N N . ILE A 1 76 ? -8.174 -2.688 -1.948 1.00 97.38 76 ILE A N 1
ATOM 579 C CA . ILE A 1 76 ? -7.135 -3.417 -2.687 1.00 97.38 76 ILE A CA 1
ATOM 580 C C . ILE A 1 76 ? -6.922 -2.706 -4.022 1.00 97.38 76 ILE A C 1
ATOM 582 O O . ILE A 1 76 ? -7.786 -2.724 -4.894 1.00 97.38 76 ILE A O 1
ATOM 586 N N . SER A 1 77 ? -5.773 -2.054 -4.176 1.00 97.00 77 SER A N 1
ATOM 587 C CA . SER A 1 77 ? -5.397 -1.345 -5.394 1.00 97.00 77 SER A CA 1
ATOM 588 C C . SER A 1 77 ? -4.523 -2.234 -6.276 1.00 97.00 77 SER A C 1
ATOM 590 O O . SER A 1 77 ? -3.351 -2.476 -5.976 1.00 97.00 77 SER A O 1
ATOM 592 N N . CYS A 1 78 ? -5.103 -2.666 -7.395 1.00 96.00 78 CYS A N 1
ATOM 593 C CA . CYS A 1 78 ? -4.416 -3.356 -8.491 1.00 96.00 78 CYS A CA 1
ATOM 594 C C . CYS A 1 78 ? -4.103 -2.404 -9.662 1.00 96.00 78 CYS A C 1
ATOM 596 O O . CYS A 1 78 ? -3.872 -2.846 -10.784 1.00 96.00 78 CYS A O 1
ATOM 598 N N . VAL A 1 79 ? -4.159 -1.088 -9.425 1.00 93.56 79 VAL A N 1
ATOM 599 C CA . VAL A 1 79 ? -4.019 -0.077 -10.478 1.00 93.56 79 VAL A CA 1
ATOM 600 C C . VAL A 1 79 ? -2.556 0.041 -10.894 1.00 93.56 79 VAL A C 1
ATOM 602 O O . VAL A 1 79 ? -1.686 0.380 -10.082 1.00 93.56 79 VAL A O 1
ATOM 605 N N . GLY A 1 80 ? -2.313 -0.197 -12.181 1.00 92.81 80 GLY A N 1
ATOM 606 C CA . GLY A 1 80 ? -1.002 -0.121 -12.800 1.00 92.81 80 GLY A CA 1
ATOM 607 C C . GLY A 1 80 ? -1.103 0.210 -14.285 1.00 92.81 80 GLY A C 1
ATOM 608 O O . GLY A 1 80 ? -1.949 -0.337 -14.986 1.00 92.81 80 GLY A O 1
ATOM 609 N N . ALA A 1 81 ? -0.214 1.071 -14.776 1.00 92.00 81 ALA A N 1
ATOM 610 C CA . ALA A 1 81 ? 0.007 1.262 -16.208 1.00 92.00 81 ALA A CA 1
ATOM 611 C C . ALA A 1 81 ? 1.455 0.954 -16.587 1.00 92.00 81 ALA A C 1
ATOM 613 O O . ALA A 1 81 ? 2.399 1.404 -15.929 1.00 92.00 81 ALA A O 1
ATOM 614 N N . VAL A 1 82 ? 1.617 0.237 -17.700 1.00 86.81 82 VAL A N 1
ATOM 615 C CA . VAL A 1 82 ? 2.898 0.064 -18.386 1.00 86.81 82 VAL A CA 1
ATOM 616 C C . VAL A 1 82 ? 2.783 0.735 -19.745 1.00 86.81 82 VAL A C 1
ATOM 618 O O . VAL A 1 82 ? 2.169 0.207 -20.667 1.00 86.81 82 VAL A O 1
ATOM 621 N N . ARG A 1 83 ? 3.385 1.917 -19.858 1.00 87.81 83 ARG A N 1
ATOM 622 C CA . ARG A 1 83 ? 3.423 2.693 -21.096 1.00 87.81 83 ARG A CA 1
ATOM 623 C C . ARG A 1 83 ? 4.829 2.617 -21.699 1.00 87.81 83 ARG A C 1
ATOM 625 O O . ARG A 1 83 ? 5.792 2.944 -20.993 1.00 87.81 83 ARG A O 1
ATOM 632 N N . PRO A 1 84 ? 4.989 2.205 -22.970 1.00 87.44 84 PRO A N 1
ATOM 633 C CA . PRO A 1 84 ? 6.274 2.322 -23.646 1.00 87.44 84 PRO A CA 1
ATOM 634 C C . PRO A 1 84 ? 6.639 3.803 -23.767 1.00 87.44 84 PRO A C 1
ATOM 636 O O . PRO A 1 84 ? 5.787 4.632 -24.085 1.00 87.44 84 PRO A O 1
ATOM 639 N N . THR A 1 85 ? 7.897 4.159 -23.506 1.00 82.81 85 THR A N 1
ATOM 640 C CA . THR A 1 85 ? 8.307 5.554 -23.676 1.00 82.81 85 THR A CA 1
ATOM 641 C C . THR A 1 85 ? 8.210 5.950 -25.139 1.00 82.81 85 THR A C 1
ATOM 643 O O . THR A 1 85 ? 8.766 5.264 -25.999 1.00 82.81 85 THR A O 1
ATOM 646 N N . ASN A 1 86 ? 7.588 7.091 -25.424 1.00 85.69 86 ASN A N 1
ATOM 647 C CA . ASN A 1 86 ? 7.689 7.685 -26.745 1.00 85.69 86 ASN A CA 1
ATOM 648 C C . ASN A 1 86 ? 8.944 8.571 -26.760 1.00 85.69 86 ASN A C 1
ATOM 650 O O . ASN A 1 86 ? 8.939 9.652 -26.167 1.00 85.69 86 ASN A O 1
ATOM 654 N N . PRO A 1 87 ? 10.041 8.148 -27.418 1.00 82.88 87 PRO A N 1
ATOM 655 C CA . PRO A 1 87 ? 11.304 8.871 -27.338 1.00 82.88 87 PRO A CA 1
ATOM 656 C C . PRO A 1 87 ? 11.181 10.300 -27.870 1.00 82.88 87 PRO A C 1
ATOM 658 O O . PRO A 1 87 ? 11.881 11.191 -27.389 1.00 82.88 87 PRO A O 1
ATOM 661 N N . TRP A 1 88 ? 10.279 10.540 -28.827 1.00 84.19 88 TRP A N 1
ATOM 662 C CA . TRP A 1 88 ? 10.095 11.859 -29.414 1.00 84.19 88 TRP A CA 1
ATOM 663 C C . TRP A 1 88 ? 9.454 12.834 -28.426 1.00 84.19 88 TRP A C 1
ATOM 665 O O . TRP A 1 88 ? 10.045 13.871 -28.120 1.00 84.19 88 TRP A O 1
ATOM 675 N N . THR A 1 89 ? 8.285 12.481 -27.885 1.00 82.38 89 THR A N 1
ATOM 676 C CA . THR A 1 89 ? 7.539 13.348 -26.960 1.00 82.38 89 THR A CA 1
ATOM 677 C C . THR A 1 89 ? 8.189 13.416 -25.585 1.00 82.38 89 THR A C 1
ATOM 679 O O . THR A 1 89 ? 8.187 14.468 -24.944 1.00 82.38 89 THR A O 1
ATOM 682 N N . ASP A 1 90 ? 8.770 12.316 -25.115 1.00 81.25 90 ASP A N 1
ATOM 683 C CA . ASP A 1 90 ? 9.206 12.216 -23.723 1.00 81.25 90 ASP A CA 1
ATOM 684 C C . ASP A 1 90 ? 10.655 12.700 -23.556 1.00 81.25 90 ASP A C 1
ATOM 686 O O . ASP A 1 90 ? 10.990 13.264 -22.511 1.00 81.25 90 ASP A O 1
ATOM 690 N N . PHE A 1 91 ? 11.496 12.582 -24.598 1.00 81.06 91 PHE A N 1
ATOM 691 C CA . PHE A 1 91 ? 12.910 12.982 -24.534 1.00 81.06 91 PHE A CA 1
ATOM 692 C C . PHE A 1 91 ? 13.342 14.008 -25.570 1.00 81.06 91 PHE A C 1
ATOM 694 O O . PHE A 1 91 ? 14.005 14.974 -25.199 1.00 81.06 91 PHE A O 1
ATOM 701 N N . VAL A 1 92 ? 13.018 13.828 -26.853 1.00 82.88 92 VAL A N 1
ATOM 702 C CA . VAL A 1 92 ? 13.603 14.676 -27.906 1.00 82.88 92 VAL A CA 1
ATOM 703 C C . VAL A 1 92 ? 13.073 16.102 -27.827 1.00 82.88 92 VAL A C 1
ATOM 705 O O . VAL A 1 92 ? 13.861 17.047 -27.852 1.00 82.88 92 VAL A O 1
ATOM 708 N N . THR A 1 93 ? 11.759 16.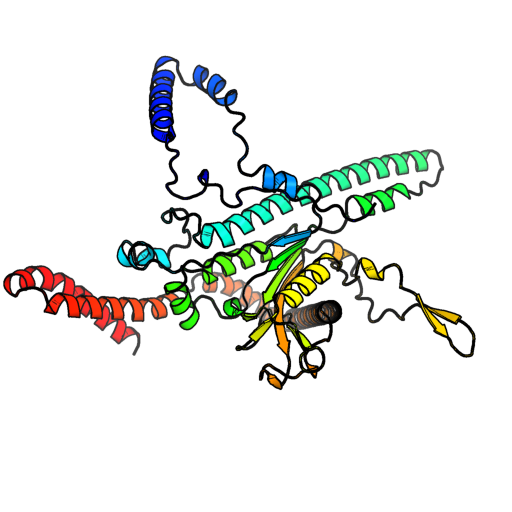280 -27.672 1.00 83.62 93 THR A N 1
ATOM 709 C CA . THR A 1 93 ? 11.169 17.625 -27.621 1.00 83.62 93 THR A CA 1
ATOM 710 C C . THR A 1 93 ? 11.552 18.395 -26.357 1.00 83.62 93 THR A C 1
ATOM 712 O O . THR A 1 93 ? 11.568 19.623 -26.367 1.00 83.62 93 THR A O 1
ATOM 715 N N . ALA A 1 94 ? 11.860 17.698 -25.257 1.00 81.69 94 ALA A N 1
ATOM 716 C CA . ALA A 1 94 ? 12.223 18.333 -23.992 1.00 81.69 94 ALA A CA 1
ATOM 717 C C . ALA A 1 94 ? 12.987 17.367 -23.057 1.00 81.69 94 ALA A C 1
ATOM 719 O O . ALA A 1 94 ? 12.401 16.829 -22.114 1.00 81.69 94 ALA A O 1
ATOM 720 N N . PRO A 1 95 ? 14.311 17.202 -23.231 1.00 79.06 95 PRO A N 1
ATOM 721 C CA . PRO A 1 95 ? 15.110 16.218 -22.485 1.00 79.06 95 PRO A CA 1
ATOM 722 C C . PRO A 1 95 ? 15.148 16.483 -20.973 1.00 79.06 95 PRO A C 1
ATOM 724 O O . PRO A 1 95 ? 15.358 15.580 -20.166 1.00 79.06 95 PRO A O 1
ATOM 727 N N . TRP A 1 96 ? 14.872 17.722 -20.562 1.00 82.31 96 TRP A N 1
ATOM 728 C CA . TRP A 1 96 ? 14.772 18.114 -19.157 1.00 82.31 96 TRP A CA 1
ATOM 729 C C . TRP A 1 96 ? 13.557 17.513 -18.428 1.00 82.31 96 TRP A C 1
ATOM 731 O O . TRP A 1 96 ? 13.504 17.580 -17.199 1.00 82.31 96 TRP A O 1
ATOM 741 N N . ARG A 1 97 ? 12.589 16.917 -19.144 1.00 81.75 97 ARG A N 1
ATOM 742 C CA . ARG A 1 97 ? 11.380 16.302 -18.561 1.00 81.75 97 ARG A CA 1
ATOM 743 C C . ARG A 1 97 ? 11.691 15.132 -17.627 1.00 81.75 97 ARG A C 1
ATOM 745 O O . ARG A 1 97 ? 11.036 15.025 -16.595 1.00 81.75 97 ARG A O 1
ATOM 752 N N . ILE A 1 98 ? 12.742 14.348 -17.895 1.00 77.62 98 ILE A N 1
ATOM 753 C CA . ILE A 1 98 ? 13.186 13.245 -17.011 1.00 77.62 98 ILE A CA 1
ATOM 754 C C . ILE A 1 98 ? 13.477 13.745 -15.591 1.00 77.62 98 ILE A C 1
ATOM 756 O O . ILE A 1 98 ? 13.207 13.062 -14.603 1.00 77.62 98 ILE A O 1
ATOM 760 N N . PHE A 1 99 ? 14.032 14.952 -15.484 1.00 80.88 99 PHE A N 1
ATOM 761 C CA . PHE A 1 99 ? 14.421 15.541 -14.206 1.00 80.88 99 PHE A CA 1
ATOM 762 C C . PHE A 1 99 ? 13.278 16.299 -13.531 1.00 80.88 99 PHE A C 1
ATOM 764 O O . PHE A 1 99 ? 13.380 16.643 -12.353 1.00 80.88 99 PHE A O 1
ATOM 771 N N . ARG A 1 100 ? 12.178 16.560 -14.248 1.00 83.12 100 ARG A N 1
ATOM 772 C CA . ARG A 1 100 ? 10.993 17.173 -13.653 1.00 83.12 100 ARG A CA 1
ATOM 773 C C . ARG A 1 100 ? 10.230 16.121 -12.861 1.00 83.12 100 ARG A C 1
ATOM 775 O O . ARG A 1 100 ? 9.872 15.062 -13.371 1.00 83.12 100 ARG A O 1
ATOM 782 N N . HIS A 1 101 ? 9.968 16.460 -11.607 1.00 80.00 101 HIS A N 1
ATOM 783 C CA . HIS A 1 101 ? 9.201 15.638 -10.677 1.00 80.00 101 HIS A CA 1
ATOM 784 C C . HIS A 1 101 ? 7.706 15.581 -11.027 1.00 80.00 101 HIS A C 1
ATOM 786 O O . HIS A 1 101 ? 6.990 14.707 -10.558 1.00 80.00 101 HIS A O 1
ATOM 792 N N . ASP A 1 102 ? 7.221 16.529 -11.825 1.00 85.56 102 ASP A N 1
ATOM 793 C CA . ASP A 1 102 ? 5.799 16.720 -12.086 1.00 85.56 102 ASP A CA 1
ATOM 794 C C . ASP A 1 102 ? 5.490 16.487 -13.570 1.00 85.56 102 ASP A C 1
ATOM 796 O O . ASP A 1 102 ? 5.928 17.264 -14.427 1.00 85.56 102 ASP A O 1
ATOM 800 N N . ALA A 1 103 ? 4.807 15.378 -13.876 1.00 86.69 103 ALA A N 1
ATOM 801 C CA . ALA A 1 103 ? 4.410 15.032 -15.242 1.00 86.69 103 ALA A CA 1
ATOM 802 C C . ALA A 1 103 ? 3.106 15.717 -15.677 1.00 86.69 103 ALA A C 1
ATOM 804 O O . ALA A 1 103 ? 2.917 15.950 -16.873 1.00 86.69 103 ALA A O 1
ATOM 805 N N . SER A 1 104 ? 2.287 16.144 -14.708 1.00 87.38 104 SER A N 1
ATOM 806 C CA . SER A 1 104 ? 1.002 16.837 -14.910 1.00 87.38 104 SER A CA 1
ATOM 807 C C . SER A 1 104 ? 1.095 18.179 -15.645 1.00 87.38 104 SER A C 1
ATOM 809 O O . SER A 1 104 ? 0.090 18.801 -15.952 1.00 87.38 104 SER A O 1
ATOM 811 N N . ARG A 1 105 ? 2.305 18.678 -15.913 1.00 87.50 105 ARG A N 1
ATOM 812 C CA . ARG A 1 105 ? 2.526 19.964 -16.595 1.00 87.50 105 ARG A CA 1
ATOM 813 C C . ARG A 1 105 ? 2.925 19.831 -18.055 1.00 87.50 105 ARG A C 1
ATOM 815 O O . ARG A 1 105 ? 3.273 20.833 -18.674 1.00 87.50 105 ARG A O 1
ATOM 822 N N . TRP A 1 106 ? 3.071 18.609 -18.553 1.00 86.88 106 TRP A N 1
ATOM 823 C CA . TRP A 1 106 ? 3.605 18.410 -19.899 1.00 86.88 106 TRP A CA 1
ATOM 824 C C . TRP A 1 106 ? 3.130 17.145 -20.597 1.00 86.88 106 TRP A C 1
ATOM 826 O O . TRP A 1 106 ? 3.280 17.066 -21.815 1.00 86.88 106 TRP A O 1
ATOM 836 N N . CYS A 1 107 ? 2.617 16.154 -19.868 1.00 87.56 107 CYS A N 1
ATOM 837 C CA . CYS A 1 107 ? 2.117 14.925 -20.464 1.00 87.56 107 CYS A CA 1
ATOM 838 C C . CYS A 1 107 ? 0.592 14.964 -20.510 1.00 87.56 107 CYS A C 1
ATOM 840 O O . CYS A 1 107 ? -0.037 14.846 -19.464 1.00 87.56 107 CYS A O 1
ATOM 842 N N . GLY A 1 108 ? 0.015 15.119 -21.701 1.00 88.38 108 GLY A N 1
ATOM 843 C CA . GLY A 1 108 ? -1.437 15.033 -21.906 1.00 88.38 108 GLY A CA 1
ATOM 844 C C . GLY A 1 108 ? -1.955 13.620 -22.160 1.00 88.38 108 GLY A C 1
ATOM 845 O O . GLY A 1 108 ? -3.065 13.445 -22.635 1.00 88.38 108 GLY A O 1
ATOM 846 N N . ASP A 1 109 ? -1.138 12.603 -21.894 1.00 89.12 109 ASP A N 1
ATOM 847 C CA . ASP A 1 109 ? -1.530 11.207 -22.050 1.00 89.12 109 ASP A CA 1
ATOM 848 C C . ASP A 1 109 ? -2.070 10.675 -20.717 1.00 89.12 109 ASP A C 1
ATOM 850 O O . ASP A 1 109 ? -1.310 10.525 -19.755 1.00 89.12 109 ASP A O 1
ATOM 854 N N . ALA A 1 110 ? -3.369 10.374 -20.667 1.00 90.69 110 ALA A N 1
ATOM 855 C CA . ALA A 1 110 ? -4.048 9.837 -19.486 1.00 90.69 110 ALA A CA 1
ATOM 856 C C . ALA A 1 110 ? -3.450 8.500 -19.010 1.00 90.69 110 ALA A C 1
ATOM 858 O O . ALA A 1 110 ? -3.456 8.196 -17.818 1.00 90.69 110 ALA A O 1
ATOM 859 N N . SER A 1 111 ? -2.866 7.719 -19.930 1.00 90.81 111 SER A N 1
ATOM 860 C CA . SER A 1 111 ? -2.231 6.430 -19.628 1.00 90.81 111 SER A CA 1
ATOM 861 C C . SER A 1 111 ? -0.839 6.569 -19.002 1.00 90.81 111 SER A C 1
ATOM 863 O O . SER A 1 111 ? -0.214 5.574 -18.619 1.00 90.81 111 SER A O 1
ATOM 865 N N . HIS A 1 112 ? -0.313 7.797 -18.895 1.00 92.50 112 HIS A N 1
ATOM 866 C CA . HIS A 1 112 ? 1.007 8.021 -18.327 1.00 92.50 112 HIS A CA 1
ATOM 867 C C . HIS A 1 112 ? 1.052 7.527 -16.864 1.00 92.50 112 HIS A C 1
ATOM 869 O O . HIS A 1 112 ? 0.158 7.855 -16.079 1.00 92.50 112 HIS A O 1
ATOM 875 N N . PRO A 1 113 ? 2.123 6.822 -16.437 1.00 93.62 113 PRO A N 1
ATOM 876 C CA . PRO A 1 113 ? 2.239 6.255 -15.085 1.00 93.62 113 PRO A CA 1
ATOM 877 C C . PRO A 1 113 ? 2.038 7.261 -13.947 1.00 93.62 113 PRO A C 1
ATOM 879 O O . PRO A 1 113 ? 1.690 6.890 -12.833 1.00 93.62 113 PRO A O 1
ATOM 882 N N . HIS A 1 114 ? 2.253 8.545 -14.217 1.00 93.69 114 HIS A N 1
ATOM 883 C CA . HIS A 1 114 ? 1.965 9.613 -13.265 1.00 93.69 114 HIS A CA 1
ATOM 884 C C . HIS A 1 114 ? 0.484 9.688 -12.886 1.00 93.69 114 HIS A C 1
ATOM 886 O O . HIS A 1 114 ? 0.179 9.776 -11.701 1.00 93.69 114 HIS A O 1
ATOM 892 N N . TYR A 1 115 ? -0.420 9.645 -13.866 1.00 94.94 115 TYR A N 1
ATOM 893 C CA . TYR A 1 115 ? -1.852 9.713 -13.603 1.00 94.94 115 TYR A CA 1
ATOM 894 C C . TYR A 1 115 ? -2.340 8.389 -13.019 1.00 94.94 115 TYR A C 1
ATOM 896 O O . TYR A 1 115 ? -2.895 8.366 -11.926 1.00 94.94 115 TYR A O 1
ATOM 904 N N . VAL A 1 116 ? -2.014 7.278 -13.685 1.00 94.88 116 VAL A N 1
ATOM 905 C CA . VAL A 1 116 ? -2.523 5.953 -13.307 1.00 94.88 116 VAL A CA 1
ATOM 906 C C . VAL A 1 116 ? -1.920 5.438 -11.996 1.00 94.88 116 VAL A C 1
ATOM 908 O O . VAL A 1 116 ? -2.641 4.963 -11.127 1.00 94.88 116 VAL A O 1
ATOM 911 N N . ASN A 1 117 ? -0.599 5.527 -11.804 1.00 95.00 117 ASN A N 1
ATOM 912 C CA . ASN A 1 117 ? 0.030 4.963 -10.604 1.00 95.00 117 ASN A CA 1
ATOM 913 C C . ASN A 1 117 ? 0.026 5.969 -9.452 1.00 95.00 117 ASN A C 1
ATOM 915 O O . ASN A 1 117 ? -0.402 5.635 -8.351 1.00 95.00 117 ASN A O 1
ATOM 919 N N . TYR A 1 118 ? 0.528 7.188 -9.673 1.00 95.62 118 TYR A N 1
ATOM 920 C CA . TYR A 1 118 ? 0.710 8.153 -8.586 1.00 95.62 118 TYR A CA 1
ATOM 921 C 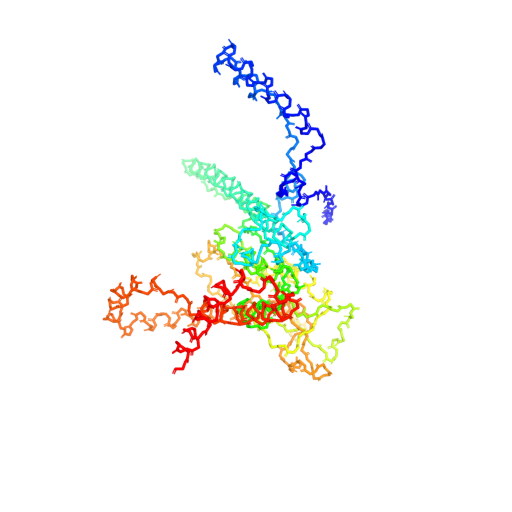C . TYR A 1 118 ? -0.573 8.922 -8.248 1.00 95.62 118 TYR A C 1
ATOM 923 O O . TYR A 1 118 ? -0.976 8.918 -7.084 1.00 95.62 118 TYR A O 1
ATOM 931 N N . LEU A 1 119 ? -1.219 9.568 -9.227 1.00 95.31 119 LEU A N 1
ATOM 932 C CA . LEU A 1 119 ? -2.378 10.426 -8.968 1.00 95.31 119 LEU A CA 1
ATOM 933 C C . LEU A 1 119 ? -3.576 9.613 -8.471 1.00 95.31 119 LEU A C 1
ATOM 935 O O . LEU A 1 119 ? -4.147 9.970 -7.444 1.00 95.31 119 LEU A O 1
ATOM 939 N N . THR A 1 120 ? -3.897 8.484 -9.109 1.00 95.50 120 THR A N 1
ATOM 940 C CA . THR A 1 120 ? -4.970 7.596 -8.637 1.00 95.50 120 THR A CA 1
ATOM 941 C C . THR A 1 120 ? -4.704 7.075 -7.223 1.00 95.50 120 THR A C 1
ATOM 943 O O . THR A 1 120 ? -5.592 7.143 -6.378 1.00 95.50 120 THR A O 1
ATOM 946 N N . THR A 1 121 ? -3.480 6.624 -6.909 1.00 96.94 121 THR A N 1
ATOM 947 C CA . THR A 1 121 ? -3.145 6.180 -5.539 1.00 96.94 121 THR A CA 1
ATOM 948 C C . THR A 1 121 ? -3.297 7.314 -4.533 1.00 96.94 121 THR A C 1
ATOM 950 O O . THR A 1 121 ? -3.847 7.106 -3.454 1.00 96.94 121 THR A O 1
ATOM 953 N N . LYS A 1 122 ? -2.852 8.525 -4.891 1.00 96.69 122 LYS A N 1
ATOM 954 C CA . LYS A 1 122 ? -3.015 9.709 -4.048 1.00 96.69 122 LYS A CA 1
ATOM 955 C C . LYS A 1 122 ? -4.492 10.010 -3.785 1.00 96.69 122 LYS A C 1
ATOM 957 O O . LYS A 1 122 ? -4.849 10.251 -2.641 1.00 96.69 122 LYS A O 1
ATOM 962 N N . LYS A 1 123 ? -5.350 9.962 -4.805 1.00 96.00 123 LYS A N 1
ATOM 963 C CA . LYS A 1 123 ? -6.793 10.183 -4.636 1.00 96.00 123 LYS A CA 1
ATOM 964 C C . LYS A 1 123 ? -7.443 9.148 -3.731 1.00 96.00 123 LYS A C 1
ATOM 966 O O . LYS A 1 123 ? -8.207 9.512 -2.846 1.00 96.00 123 LYS A O 1
ATOM 971 N N . VAL A 1 124 ? -7.143 7.870 -3.965 1.00 97.00 124 VAL A N 1
ATOM 972 C CA . VAL A 1 124 ? -7.655 6.763 -3.148 1.00 97.00 124 VAL A CA 1
ATOM 973 C C . VAL A 1 124 ? -7.238 6.960 -1.694 1.00 97.00 124 VAL A C 1
ATOM 975 O O . VAL A 1 124 ? -8.071 6.835 -0.803 1.00 97.00 124 VAL A O 1
ATOM 978 N N . LEU A 1 125 ? -5.978 7.337 -1.460 1.00 97.44 125 LEU A N 1
ATOM 979 C CA . LEU A 1 125 ? -5.489 7.670 -0.130 1.00 97.44 125 LEU A CA 1
ATOM 980 C C . LEU A 1 125 ? -6.245 8.864 0.472 1.00 97.44 125 LEU A C 1
ATOM 982 O O . LEU A 1 125 ? -6.757 8.748 1.578 1.00 97.44 125 LEU A O 1
ATOM 986 N N . ASP A 1 126 ? -6.373 9.977 -0.254 1.00 97.19 126 ASP A N 1
ATOM 987 C CA . ASP A 1 126 ? -7.063 11.182 0.224 1.00 97.19 126 ASP A CA 1
ATOM 988 C C . ASP A 1 126 ? -8.536 10.894 0.587 1.00 97.19 126 ASP A C 1
ATOM 990 O O . ASP A 1 126 ? -9.044 11.399 1.592 1.00 97.19 126 ASP A O 1
ATOM 994 N N . LEU A 1 127 ? -9.233 10.073 -0.206 1.00 96.94 127 LEU A N 1
ATOM 995 C CA . LEU A 1 127 ? -10.612 9.657 0.069 1.00 96.94 127 LEU A CA 1
ATOM 996 C C . LEU A 1 127 ? -10.702 8.701 1.259 1.00 96.94 127 LEU A C 1
ATOM 998 O O . LEU A 1 127 ? -11.553 8.902 2.124 1.00 96.94 127 LEU A O 1
ATOM 1002 N N . ALA A 1 128 ? -9.799 7.725 1.350 1.00 97.00 128 ALA A N 1
ATOM 1003 C CA . ALA A 1 128 ? -9.729 6.818 2.490 1.00 97.00 128 ALA A CA 1
ATOM 1004 C C . ALA A 1 128 ? -9.420 7.573 3.795 1.00 97.00 128 ALA A C 1
ATOM 1006 O O . ALA A 1 128 ? -10.030 7.304 4.824 1.00 97.00 128 ALA A O 1
ATOM 1007 N N . GLU A 1 129 ? -8.534 8.572 3.770 1.00 97.12 129 GLU A N 1
ATOM 1008 C CA . GLU A 1 129 ? -8.251 9.405 4.942 1.00 97.12 129 GLU A CA 1
ATOM 1009 C C . GLU A 1 129 ? -9.454 10.259 5.364 1.00 97.12 129 GLU A C 1
ATOM 1011 O O . GLU A 1 129 ? -9.698 10.425 6.561 1.00 97.12 129 GLU A O 1
ATOM 1016 N N . ARG A 1 130 ? -10.217 10.808 4.409 1.00 97.06 130 ARG A N 1
ATOM 1017 C CA . ARG A 1 130 ? -11.458 11.546 4.711 1.00 97.06 130 ARG A CA 1
ATOM 1018 C C . ARG A 1 130 ? -12.505 10.635 5.338 1.00 97.06 130 ARG A C 1
ATOM 1020 O O . ARG A 1 130 ? -13.107 11.012 6.339 1.00 97.06 130 ARG A O 1
ATOM 1027 N N . GLU A 1 131 ? -12.680 9.445 4.778 1.00 96.12 131 GLU A N 1
ATOM 1028 C CA . GLU A 1 131 ? -13.611 8.445 5.292 1.00 96.12 131 GLU A CA 1
ATOM 1029 C C . GLU A 1 131 ? -13.207 7.965 6.694 1.00 96.12 131 GLU A C 1
ATOM 1031 O O . GLU A 1 131 ? -14.044 7.881 7.591 1.00 96.12 131 GLU A O 1
ATOM 1036 N N . GLN A 1 132 ? -11.912 7.737 6.925 1.00 95.56 132 GLN A N 1
ATOM 1037 C CA . GLN A 1 132 ? -11.389 7.388 8.244 1.00 95.56 132 GLN A CA 1
ATOM 1038 C C . GLN A 1 132 ? -11.680 8.490 9.276 1.00 95.56 132 GLN A C 1
ATOM 1040 O O . GLN A 1 132 ? -12.140 8.185 10.375 1.00 95.56 132 GLN A O 1
ATOM 1045 N N . ARG A 1 133 ? -11.487 9.772 8.925 1.00 95.81 133 ARG A N 1
ATOM 1046 C CA . ARG A 1 133 ? -11.843 10.896 9.815 1.00 95.81 133 ARG A CA 1
ATOM 1047 C C . ARG A 1 133 ? -13.339 10.954 10.097 1.00 95.81 133 ARG A C 1
ATOM 1049 O O . ARG A 1 133 ? -13.717 11.235 11.229 1.00 95.81 133 ARG A O 1
ATOM 1056 N N . ARG A 1 134 ? -14.180 10.688 9.092 1.00 95.56 134 ARG A N 1
ATOM 1057 C CA . ARG A 1 134 ? -15.640 10.633 9.258 1.00 95.56 134 ARG A CA 1
ATOM 1058 C C . ARG A 1 134 ? -16.017 9.604 10.327 1.00 95.56 134 ARG A C 1
ATOM 1060 O O . ARG A 1 134 ? -16.719 9.946 11.272 1.00 95.56 134 ARG A O 1
ATOM 1067 N N . ARG A 1 135 ? -15.453 8.392 10.242 1.00 92.31 135 ARG A N 1
ATOM 1068 C CA . ARG A 1 135 ? -15.667 7.327 11.239 1.00 92.31 135 ARG A CA 1
ATOM 1069 C C . ARG A 1 135 ? -15.161 7.695 12.622 1.00 92.31 135 ARG A C 1
ATOM 1071 O O . ARG A 1 135 ? -15.816 7.384 13.606 1.00 92.31 135 ARG A O 1
ATOM 1078 N N . GLU A 1 136 ? -14.005 8.344 12.714 1.00 92.12 136 GLU A N 1
ATOM 1079 C CA . GLU A 1 136 ? -13.459 8.782 14.002 1.00 92.12 136 GLU A CA 1
ATOM 1080 C C . GLU A 1 136 ? -14.354 9.825 14.682 1.00 92.12 136 GLU A C 1
ATOM 1082 O O . GLU A 1 136 ? -14.539 9.758 15.896 1.00 92.12 136 GLU A O 1
ATOM 1087 N N . VAL A 1 137 ? -14.948 10.746 13.913 1.00 93.94 137 VAL A N 1
ATOM 1088 C CA . VAL A 1 137 ? -15.932 11.710 14.430 1.00 93.94 137 VAL A CA 1
ATOM 1089 C C . VAL A 1 137 ? -17.198 10.995 14.897 1.00 93.94 137 VAL A C 1
ATOM 1091 O O . VAL A 1 137 ? -17.605 11.208 16.035 1.00 93.94 137 VAL A O 1
ATOM 1094 N N . GLU A 1 138 ? -17.764 10.104 14.077 1.00 91.56 138 GLU A N 1
ATOM 1095 C CA . GLU A 1 138 ? -18.953 9.318 14.439 1.00 91.56 138 GLU A CA 1
ATOM 1096 C C . GLU A 1 138 ? -18.712 8.513 15.728 1.00 91.56 138 GLU A C 1
ATOM 1098 O O . GLU A 1 138 ? -19.495 8.589 16.673 1.00 91.56 138 GLU A O 1
ATOM 1103 N N . ILE A 1 139 ? -17.586 7.794 15.818 1.00 88.25 139 ILE A N 1
ATOM 1104 C CA . ILE A 1 139 ? -17.213 7.025 17.015 1.00 88.25 139 ILE A CA 1
ATOM 1105 C C . ILE A 1 139 ? -17.073 7.944 18.234 1.00 88.25 139 ILE A C 1
ATOM 1107 O O . ILE A 1 139 ? -17.572 7.602 19.305 1.00 88.25 139 ILE A O 1
ATOM 1111 N N . ALA A 1 140 ? -16.428 9.105 18.090 1.00 91.12 140 ALA A N 1
ATOM 1112 C CA . ALA A 1 140 ? -16.248 10.044 19.193 1.00 91.12 140 ALA A CA 1
ATOM 1113 C C . ALA A 1 140 ? -17.576 10.649 19.679 1.00 91.12 140 ALA A C 1
ATOM 1115 O O . ALA A 1 140 ? -17.746 10.859 20.879 1.00 91.12 140 ALA A O 1
ATOM 1116 N N . GLU A 1 141 ? -18.517 10.932 18.777 1.00 92.94 141 GLU A N 1
ATOM 1117 C CA . GLU A 1 141 ? -19.861 11.401 19.134 1.00 92.94 141 GLU A CA 1
ATOM 1118 C C . GLU A 1 141 ? -20.644 10.331 19.898 1.00 92.94 141 GLU A C 1
ATOM 1120 O O . GLU A 1 141 ? -21.221 10.630 20.945 1.00 92.94 141 GLU A O 1
ATOM 1125 N N . TYR A 1 142 ? -20.582 9.074 19.448 1.00 88.69 142 TYR A N 1
ATOM 1126 C CA . TYR A 1 142 ? -21.186 7.953 20.169 1.00 88.69 142 TYR A CA 1
ATOM 1127 C C . TYR A 1 142 ? -20.574 7.746 21.557 1.00 88.69 142 TYR A C 1
ATOM 1129 O O . TYR A 1 142 ? -21.310 7.540 22.519 1.00 88.69 142 TYR A O 1
ATOM 1137 N N . GLU A 1 143 ? -19.247 7.834 21.688 1.00 88.25 143 GLU A N 1
ATOM 1138 C CA . GLU A 1 143 ? -18.573 7.727 22.988 1.00 88.25 143 GLU A CA 1
ATOM 1139 C C . GLU A 1 143 ? -18.966 8.865 23.942 1.00 88.25 143 GLU A C 1
ATOM 1141 O O . GLU A 1 143 ? -19.105 8.635 25.142 1.00 88.25 143 GLU A O 1
ATOM 1146 N N . ARG A 1 144 ? -19.174 10.091 23.440 1.00 93.44 144 ARG A N 1
ATOM 1147 C CA . ARG A 1 144 ? -19.661 11.209 24.268 1.00 93.44 144 ARG A CA 1
ATOM 1148 C C . ARG A 1 144 ? -21.084 10.968 24.760 1.00 93.44 144 ARG A C 1
ATOM 1150 O O . ARG A 1 144 ? -21.304 11.042 25.964 1.00 93.44 144 ARG A O 1
ATOM 1157 N N . ALA A 1 145 ? -22.002 10.623 23.857 1.00 92.31 145 ALA A N 1
ATOM 1158 C CA . ALA A 1 145 ? -23.391 10.333 24.213 1.00 92.31 145 ALA A CA 1
ATOM 1159 C C . ALA A 1 145 ? -23.492 9.172 25.219 1.00 92.31 145 ALA A C 1
ATOM 1161 O O . ALA A 1 145 ? -24.305 9.194 26.138 1.00 92.31 145 ALA A O 1
ATOM 1162 N N . GLU A 1 146 ? -22.629 8.166 25.084 1.00 88.19 146 GLU A N 1
ATOM 1163 C CA . GLU A 1 146 ? -22.551 7.061 26.036 1.00 88.19 146 GLU A CA 1
ATOM 1164 C C . GLU A 1 146 ? -22.075 7.498 27.418 1.00 88.19 146 GLU A C 1
ATOM 1166 O O . GLU A 1 146 ? -22.663 7.088 28.417 1.00 88.19 146 GLU A O 1
ATOM 1171 N N . ASN A 1 147 ? -21.014 8.305 27.481 1.00 91.50 147 ASN A N 1
ATOM 1172 C CA . ASN A 1 147 ? -20.493 8.797 28.751 1.00 91.50 147 ASN A CA 1
ATOM 1173 C C . ASN A 1 147 ? -21.544 9.642 29.483 1.00 91.50 147 ASN A C 1
ATOM 1175 O O . ASN A 1 147 ? -21.701 9.481 30.688 1.00 91.50 147 ASN A O 1
ATOM 1179 N N . GLU A 1 148 ? -22.321 10.452 28.758 1.00 95.19 148 GLU A N 1
ATOM 1180 C CA . GLU A 1 148 ? -23.446 11.213 29.320 1.00 95.19 148 GLU A CA 1
ATOM 1181 C C . GLU A 1 148 ? -24.517 10.284 29.920 1.00 95.19 148 GLU A C 1
ATOM 1183 O O . GLU A 1 148 ? -24.909 10.454 31.073 1.00 95.19 148 GLU A O 1
ATOM 1188 N N . ILE A 1 149 ? -24.929 9.235 29.195 1.00 92.00 149 ILE A N 1
ATOM 1189 C CA . ILE A 1 149 ? -25.896 8.240 29.700 1.00 92.00 149 ILE A CA 1
ATOM 1190 C C . ILE A 1 149 ? -25.337 7.481 30.911 1.00 92.00 149 ILE A C 1
ATOM 1192 O O . ILE A 1 149 ? -26.061 7.206 31.872 1.00 92.00 149 ILE A O 1
ATOM 1196 N N . ALA A 1 150 ? -24.053 7.122 30.878 1.00 90.94 150 ALA A N 1
ATOM 1197 C CA . ALA A 1 150 ? -23.389 6.425 31.971 1.00 90.94 150 ALA A CA 1
ATOM 1198 C C . ALA A 1 150 ? -23.310 7.300 33.233 1.00 90.94 150 ALA A C 1
ATOM 1200 O O . ALA A 1 150 ? -23.535 6.795 34.338 1.00 90.94 150 ALA A O 1
ATOM 1201 N N . ASP A 1 151 ? -23.043 8.597 33.072 1.00 95.31 151 ASP A N 1
ATOM 1202 C CA . ASP A 1 151 ? -23.032 9.571 34.162 1.00 95.31 151 ASP A CA 1
ATOM 1203 C C . ASP A 1 151 ? -24.442 9.764 34.747 1.00 95.31 151 ASP A C 1
ATOM 1205 O O . ASP A 1 151 ? -24.611 9.651 35.964 1.00 95.31 151 ASP A O 1
ATOM 1209 N N . GLU A 1 152 ? -25.481 9.903 33.913 1.00 95.44 152 GLU A N 1
ATOM 1210 C CA . GLU A 1 152 ? -26.878 9.965 34.375 1.00 95.44 152 GLU A CA 1
ATOM 1211 C C . GLU A 1 152 ? -27.318 8.690 35.119 1.00 95.44 152 GLU A C 1
ATOM 1213 O O . GLU A 1 152 ? -28.004 8.745 36.147 1.00 95.44 152 GLU A O 1
ATOM 1218 N N . ALA A 1 153 ? -26.932 7.512 34.619 1.00 92.81 153 ALA A N 1
ATOM 1219 C CA . ALA A 1 153 ? -27.231 6.237 35.267 1.00 92.81 153 ALA A CA 1
ATOM 1220 C C . ALA A 1 153 ? -26.546 6.135 36.637 1.00 92.81 153 ALA A C 1
ATOM 1222 O O . ALA A 1 153 ? -27.166 5.693 37.612 1.00 92.81 153 ALA A O 1
ATOM 1223 N N . LYS A 1 154 ? -25.296 6.602 36.724 1.00 95.25 154 LYS A N 1
ATOM 1224 C CA . LYS A 1 154 ? -24.515 6.642 37.960 1.00 95.25 154 LYS A CA 1
ATOM 1225 C C . LYS A 1 154 ? -25.122 7.594 38.987 1.00 95.25 154 LYS A C 1
ATOM 1227 O O . LYS A 1 154 ? -25.204 7.225 40.159 1.00 95.25 154 LYS A O 1
ATOM 1232 N N . GLU A 1 155 ? -25.595 8.768 38.567 1.00 96.62 155 GLU A N 1
ATOM 1233 C CA . GLU A 1 155 ? -26.317 9.709 39.438 1.00 96.62 155 GLU A CA 1
ATOM 1234 C C . GLU A 1 155 ? -27.596 9.096 40.021 1.00 96.62 155 GLU A C 1
ATOM 1236 O O . GLU A 1 155 ? -27.954 9.354 41.171 1.00 96.62 155 GLU A O 1
ATOM 1241 N N . ARG A 1 156 ? -28.256 8.217 39.261 1.00 95.50 156 ARG A N 1
ATOM 1242 C CA . ARG A 1 156 ? -29.451 7.480 39.700 1.00 95.50 156 ARG A CA 1
ATOM 1243 C C . ARG A 1 156 ? -29.147 6.201 40.490 1.00 95.50 156 ARG A C 1
ATOM 1245 O O . ARG A 1 156 ? -30.080 5.524 40.917 1.00 95.50 156 ARG A O 1
ATOM 1252 N N . GLY A 1 157 ? -27.875 5.860 40.702 1.00 93.44 157 GLY A N 1
ATOM 1253 C CA . GLY A 1 157 ? -27.462 4.661 41.437 1.00 93.44 157 GLY A CA 1
ATOM 1254 C C . GLY A 1 157 ? -27.560 3.352 40.643 1.00 93.44 157 GLY A C 1
ATOM 1255 O O . GLY A 1 157 ? -27.542 2.277 41.243 1.00 93.44 157 GLY A O 1
ATOM 1256 N N . PHE A 1 158 ? -27.651 3.419 39.313 1.00 91.69 158 PHE A N 1
ATOM 1257 C CA . PHE A 1 158 ? -27.614 2.251 38.435 1.00 91.69 158 PHE A CA 1
ATOM 1258 C C . PHE A 1 158 ? -26.200 2.020 37.882 1.00 91.69 158 PHE A C 1
ATOM 1260 O O . PHE A 1 158 ? -25.437 2.957 37.650 1.00 91.69 158 PHE A O 1
ATOM 1267 N N . ILE A 1 159 ? -25.850 0.753 37.651 1.00 87.19 159 ILE A N 1
ATOM 1268 C CA . ILE A 1 159 ? -24.631 0.367 36.932 1.00 87.19 159 ILE A CA 1
ATOM 1269 C C . ILE A 1 159 ? -25.006 0.240 35.457 1.00 87.19 159 ILE A C 1
ATOM 1271 O O . ILE A 1 159 ? -25.816 -0.613 35.100 1.00 87.19 159 ILE A O 1
ATOM 1275 N N . TYR A 1 160 ? -24.433 1.093 34.615 1.00 83.62 160 TYR A N 1
ATOM 1276 C CA . TYR A 1 160 ? -24.610 1.029 33.169 1.00 83.62 160 TYR A CA 1
ATOM 1277 C C . TYR A 1 160 ? -23.583 0.064 32.558 1.00 83.62 160 TYR A C 1
ATOM 1279 O O . TYR A 1 160 ? -22.378 0.253 32.722 1.00 83.62 160 TYR A O 1
ATOM 1287 N N . GLU A 1 161 ? -24.051 -0.980 31.871 1.00 82.88 161 GLU A N 1
ATOM 1288 C CA . GLU A 1 161 ? -23.211 -1.907 31.105 1.00 82.88 161 GLU A CA 1
ATOM 1289 C C . GLU A 1 161 ? -23.652 -1.869 29.636 1.00 82.88 161 GLU A C 1
ATOM 1291 O O . GLU A 1 161 ? -24.761 -2.277 29.295 1.00 82.88 161 GLU A O 1
ATOM 1296 N N . SER A 1 162 ? -22.805 -1.330 28.756 1.00 74.44 162 SER A N 1
ATOM 1297 C CA . SER A 1 162 ? -23.148 -1.112 27.348 1.00 74.44 162 SER A CA 1
ATOM 1298 C C . SER A 1 162 ? -22.710 -2.270 26.446 1.00 74.44 162 SER A C 1
ATOM 1300 O O . SER A 1 162 ? -21.615 -2.319 25.870 1.00 74.44 162 SER A O 1
ATOM 1302 N N . ASP A 1 163 ? -23.613 -3.217 26.232 1.00 77.69 163 ASP A N 1
ATOM 1303 C CA . ASP A 1 163 ? -23.401 -4.217 25.182 1.00 77.69 163 ASP A CA 1
ATOM 1304 C C . ASP A 1 163 ? -23.559 -3.613 23.773 1.00 77.69 163 ASP A C 1
ATOM 1306 O O . ASP A 1 163 ? -22.838 -3.996 22.844 1.00 77.69 163 ASP A O 1
ATOM 1310 N N . GLU A 1 164 ? -24.409 -2.592 23.624 1.00 72.50 164 GLU A N 1
ATOM 1311 C CA . GLU A 1 164 ? -24.601 -1.835 22.375 1.00 72.50 164 GLU A CA 1
ATOM 1312 C C . GLU A 1 164 ? -23.314 -1.114 21.942 1.00 72.50 164 GLU A C 1
ATOM 1314 O O . GLU A 1 164 ? -22.940 -1.170 20.768 1.00 72.50 164 GLU A O 1
ATOM 1319 N N . ILE A 1 165 ? -22.564 -0.604 22.930 1.00 64.94 165 ILE A N 1
ATOM 1320 C CA . ILE A 1 165 ? -21.150 -0.194 22.900 1.00 64.94 165 ILE A CA 1
ATOM 1321 C C . ILE A 1 165 ? -20.278 -0.991 21.945 1.00 64.94 165 ILE A C 1
ATOM 1323 O O . ILE A 1 165 ? -19.800 -0.614 20.866 1.00 64.94 165 ILE A O 1
ATOM 1327 N N . ARG A 1 166 ? -20.073 -2.205 22.438 1.00 71.06 166 ARG A N 1
ATOM 1328 C CA . ARG A 1 166 ? -19.200 -3.204 21.853 1.00 71.06 166 ARG A CA 1
ATOM 1329 C C . ARG A 1 166 ? -19.721 -3.645 20.500 1.00 71.06 166 ARG A C 1
ATOM 1331 O O . ARG A 1 166 ? -18.905 -3.940 19.629 1.00 71.06 166 ARG A O 1
ATOM 1338 N N . HIS A 1 167 ? -21.039 -3.690 20.317 1.00 74.69 167 HIS A N 1
ATOM 1339 C CA . HIS A 1 167 ? -21.644 -4.031 19.039 1.00 74.69 167 HIS A CA 1
ATOM 1340 C C . HIS A 1 167 ? -21.422 -2.945 17.982 1.00 74.69 167 HIS A C 1
ATOM 1342 O O . HIS A 1 167 ? -21.010 -3.298 16.877 1.00 74.69 167 HIS A O 1
ATOM 1348 N N . MET A 1 168 ? -21.572 -1.660 18.319 1.00 67.88 168 MET A N 1
ATOM 1349 C CA . MET A 1 168 ? -21.308 -0.559 17.386 1.00 67.88 168 MET A CA 1
ATOM 1350 C C . MET A 1 168 ? -19.826 -0.377 17.075 1.00 67.88 168 MET A C 1
ATOM 1352 O O . MET A 1 168 ? -19.452 -0.327 15.907 1.00 67.88 168 MET A O 1
ATOM 1356 N N . LYS A 1 169 ? -18.942 -0.388 18.083 1.00 69.62 169 LYS A N 1
ATOM 1357 C CA . LYS A 1 169 ? -17.482 -0.377 17.842 1.00 69.62 169 LYS A CA 1
ATOM 1358 C C . LYS A 1 169 ? -17.042 -1.548 16.961 1.00 69.62 169 LYS A C 1
ATOM 1360 O O . LYS A 1 169 ? -16.067 -1.457 16.215 1.00 69.62 169 LYS A O 1
ATOM 1365 N N . LYS A 1 170 ? -17.773 -2.663 17.029 1.00 72.56 170 LYS A N 1
ATOM 1366 C CA . LYS A 1 170 ? -17.570 -3.820 16.158 1.00 72.56 170 LYS A CA 1
ATOM 1367 C C . LYS A 1 170 ? -18.201 -3.645 14.769 1.00 72.56 170 LYS A C 1
ATOM 1369 O O . LYS A 1 170 ? -17.638 -4.204 13.832 1.00 72.56 170 LYS A O 1
ATOM 1374 N N . SER A 1 171 ? -19.312 -2.916 14.620 1.00 68.75 171 SER A N 1
ATOM 1375 C CA . SER A 1 171 ? -20.018 -2.724 13.341 1.00 68.75 171 SER A CA 1
ATOM 1376 C C . SER A 1 171 ? -19.459 -1.582 12.496 1.00 68.75 171 SER A C 1
ATOM 1378 O O . SER A 1 171 ? -19.274 -1.777 11.302 1.00 68.75 171 SER A O 1
ATOM 1380 N N . VAL A 1 172 ? -19.138 -0.436 13.105 1.00 64.06 172 VAL A N 1
ATOM 1381 C CA . VAL A 1 172 ? -18.476 0.708 12.442 1.00 64.06 172 VAL A CA 1
ATOM 1382 C C . VAL A 1 172 ? -17.021 0.363 12.090 1.00 64.06 172 VAL A C 1
ATOM 1384 O O . VAL A 1 172 ? -16.388 1.019 11.272 1.00 64.06 172 VAL A O 1
ATOM 1387 N N . GLY A 1 173 ? -16.510 -0.734 12.660 1.00 65.00 173 GLY A N 1
ATOM 1388 C CA . GLY A 1 173 ? -15.162 -1.215 12.436 1.00 65.00 173 GLY A CA 1
ATOM 1389 C C . GLY A 1 173 ? -14.175 -0.283 13.115 1.00 65.00 173 GLY A C 1
ATOM 1390 O O . GLY A 1 173 ? -13.585 0.569 12.471 1.00 65.00 173 GLY A O 1
ATOM 1391 N N . GLY A 1 174 ? -13.931 -0.483 14.413 1.00 73.31 174 GLY A N 1
ATOM 1392 C CA . GLY A 1 174 ? -12.832 0.195 15.117 1.00 73.31 174 GLY A CA 1
ATOM 1393 C C . GLY A 1 174 ? -11.433 -0.096 14.542 1.00 73.31 174 GLY A C 1
ATOM 1394 O O . GLY A 1 174 ? -10.442 0.412 15.059 1.00 73.31 174 GLY A O 1
ATOM 1395 N N . ASP A 1 175 ? -11.345 -0.915 13.492 1.00 85.94 175 ASP A N 1
ATOM 1396 C CA . ASP A 1 175 ? -10.133 -1.138 12.721 1.00 85.94 175 ASP A CA 1
ATOM 1397 C C . ASP A 1 175 ? -10.005 -0.015 11.675 1.00 85.94 175 ASP A C 1
ATOM 1399 O O . ASP A 1 175 ? -10.961 0.314 10.973 1.00 85.94 175 ASP A O 1
ATOM 1403 N N . ARG A 1 176 ? -8.806 0.552 11.542 1.00 92.06 176 ARG A N 1
ATOM 1404 C CA . ARG A 1 176 ? -8.515 1.551 10.507 1.00 92.06 176 ARG A CA 1
ATOM 1405 C C . ARG A 1 176 ? -8.707 0.980 9.113 1.00 92.06 176 ARG A C 1
ATOM 1407 O O . ARG A 1 176 ? -8.482 -0.214 8.888 1.00 92.06 176 ARG A O 1
ATOM 1414 N N . ILE A 1 177 ? -9.048 1.857 8.172 1.00 95.00 177 ILE A N 1
ATOM 1415 C CA . ILE A 1 177 ? -9.043 1.500 6.755 1.00 95.00 177 ILE A CA 1
ATOM 1416 C C . ILE A 1 177 ? -7.646 1.014 6.373 1.00 95.00 177 ILE A C 1
ATOM 1418 O O . ILE A 1 177 ? -6.643 1.656 6.695 1.00 95.00 177 ILE A O 1
ATOM 1422 N N . LYS A 1 178 ? -7.594 -0.128 5.685 1.00 95.75 178 LYS A N 1
ATOM 1423 C CA . LYS A 1 178 ? -6.351 -0.687 5.150 1.00 95.75 178 LYS A CA 1
ATOM 1424 C C . LYS A 1 178 ? -6.283 -0.483 3.651 1.00 95.75 178 LYS A C 1
ATOM 1426 O O . LYS A 1 178 ? -7.204 -0.879 2.944 1.00 95.75 178 LYS A O 1
ATOM 1431 N N . ILE A 1 179 ? -5.170 0.037 3.159 1.00 97.56 179 ILE A N 1
ATOM 1432 C CA . ILE A 1 179 ? -4.881 0.102 1.728 1.00 97.56 179 ILE A CA 1
ATOM 1433 C C . ILE A 1 179 ? -3.826 -0.947 1.399 1.00 97.56 179 ILE A C 1
ATOM 1435 O O . ILE A 1 179 ? -2.685 -0.861 1.847 1.00 97.56 179 ILE A O 1
ATOM 1439 N N . ILE A 1 180 ? -4.208 -1.929 0.593 1.00 98.00 180 ILE A N 1
ATOM 1440 C CA . ILE A 1 180 ? -3.325 -2.962 0.065 1.00 98.00 180 ILE A CA 1
ATOM 1441 C C . ILE A 1 180 ? -2.991 -2.585 -1.371 1.00 98.00 180 ILE A C 1
ATOM 1443 O O . ILE A 1 180 ? -3.860 -2.609 -2.238 1.00 98.00 180 ILE A O 1
ATOM 1447 N N . ARG A 1 181 ? -1.739 -2.223 -1.636 1.00 97.56 181 ARG A N 1
ATOM 1448 C CA . ARG A 1 181 ? -1.273 -1.868 -2.978 1.00 97.56 181 ARG A CA 1
ATOM 1449 C C . ARG A 1 181 ? -0.410 -2.981 -3.545 1.00 97.56 181 ARG A C 1
ATOM 1451 O O . ARG A 1 181 ? 0.598 -3.343 -2.942 1.00 97.56 181 ARG A O 1
ATOM 1458 N N . ILE A 1 182 ? -0.775 -3.472 -4.726 1.00 97.88 182 ILE A N 1
ATOM 1459 C CA . ILE A 1 182 ? 0.086 -4.354 -5.514 1.00 97.88 182 ILE A CA 1
ATOM 1460 C C . ILE A 1 182 ? 1.020 -3.470 -6.344 1.00 97.88 182 ILE A C 1
ATOM 1462 O O . ILE A 1 182 ? 0.581 -2.620 -7.117 1.00 97.88 182 ILE A O 1
ATOM 1466 N N . SER A 1 183 ? 2.315 -3.638 -6.120 1.00 96.06 183 SER A N 1
ATOM 1467 C CA . SER A 1 183 ? 3.403 -2.863 -6.704 1.00 96.06 183 SER A CA 1
ATOM 1468 C C . SER A 1 183 ? 4.348 -3.795 -7.473 1.00 96.06 183 SER A C 1
ATOM 1470 O O . SER A 1 183 ? 3.911 -4.822 -7.987 1.00 96.06 183 SER A O 1
ATOM 1472 N N . ASP A 1 184 ? 5.632 -3.452 -7.574 1.00 94.81 184 ASP A N 1
ATOM 1473 C CA . ASP A 1 184 ? 6.631 -4.214 -8.326 1.00 94.81 184 ASP A CA 1
ATOM 1474 C C . ASP A 1 184 ? 7.905 -4.423 -7.488 1.00 94.81 184 ASP A C 1
ATOM 1476 O O . ASP A 1 184 ? 8.409 -3.499 -6.836 1.00 94.81 184 ASP A O 1
ATOM 1480 N N . LEU A 1 185 ? 8.459 -5.639 -7.501 1.00 94.94 185 LEU A N 1
ATOM 1481 C CA . LEU A 1 185 ? 9.730 -5.956 -6.847 1.00 94.94 185 LEU A CA 1
ATOM 1482 C C . LEU A 1 185 ? 10.913 -5.157 -7.406 1.00 94.94 185 LEU A C 1
ATOM 1484 O O . LEU A 1 185 ? 11.920 -4.963 -6.724 1.00 94.94 185 LEU A O 1
ATOM 1488 N N . ALA A 1 186 ? 10.827 -4.636 -8.630 1.00 91.50 186 ALA A N 1
ATOM 1489 C CA . ALA A 1 186 ? 11.895 -3.840 -9.233 1.00 91.50 186 ALA A CA 1
ATOM 1490 C C . ALA A 1 186 ? 12.200 -2.559 -8.433 1.00 91.50 186 ALA A C 1
ATOM 1492 O O . ALA A 1 186 ? 13.317 -2.037 -8.498 1.00 91.50 186 ALA A O 1
ATOM 1493 N N . LEU A 1 187 ? 11.246 -2.104 -7.612 1.00 90.75 187 LEU A N 1
ATOM 1494 C CA . LEU A 1 187 ? 11.374 -0.947 -6.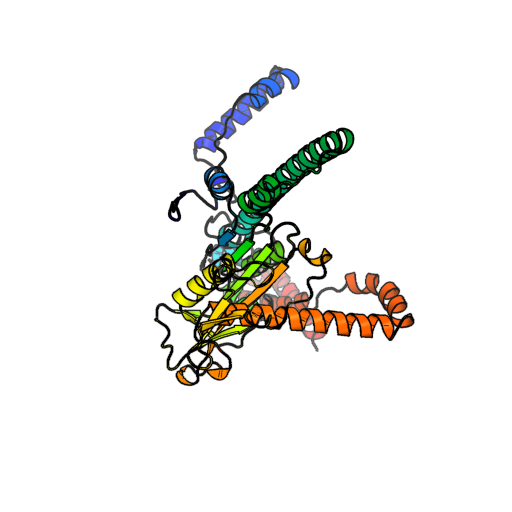722 1.00 90.75 187 LEU A CA 1
ATOM 1495 C C . LEU A 1 187 ? 12.266 -1.195 -5.505 1.00 90.75 187 LEU A C 1
ATOM 1497 O O . LEU A 1 187 ? 12.668 -0.248 -4.830 1.00 90.75 187 LEU A O 1
ATOM 1501 N N . THR A 1 188 ? 12.628 -2.451 -5.227 1.00 89.69 188 THR A N 1
ATOM 1502 C CA . THR A 1 188 ? 13.646 -2.770 -4.221 1.00 89.69 188 THR A CA 1
ATOM 1503 C C . THR A 1 188 ? 14.986 -2.111 -4.562 1.00 89.69 188 THR A C 1
ATOM 1505 O O . THR A 1 188 ? 15.724 -1.665 -3.677 1.00 89.69 188 THR A O 1
ATOM 1508 N N . GLY A 1 189 ? 15.321 -2.039 -5.854 1.00 82.06 189 GLY A N 1
ATOM 1509 C CA . GLY A 1 189 ? 16.472 -1.283 -6.320 1.00 82.06 189 GLY A CA 1
ATOM 1510 C C . GLY A 1 189 ? 16.217 0.213 -6.167 1.00 82.06 189 GLY A C 1
ATOM 1511 O O . GLY A 1 189 ? 15.128 0.699 -6.451 1.00 82.06 189 GLY A O 1
ATOM 1512 N N . LYS A 1 190 ? 17.237 0.990 -5.771 1.00 79.44 190 LYS A N 1
ATOM 1513 C CA . LYS A 1 190 ? 17.115 2.456 -5.807 1.00 79.44 190 LYS A CA 1
ATOM 1514 C C . LYS A 1 190 ? 16.665 2.860 -7.224 1.00 79.44 190 LYS A C 1
ATOM 1516 O O . LYS A 1 190 ? 17.381 2.517 -8.167 1.00 79.44 190 LYS A O 1
ATOM 1521 N N . PRO A 1 191 ? 15.582 3.642 -7.397 1.00 70.06 191 PRO A N 1
ATOM 1522 C CA . PRO A 1 191 ? 15.037 3.985 -8.722 1.00 70.06 191 PRO A CA 1
ATOM 1523 C C . PRO A 1 191 ? 16.015 4.796 -9.591 1.00 70.06 191 PRO A C 1
ATOM 1525 O O . PRO A 1 191 ? 15.827 4.949 -10.794 1.00 70.06 191 PRO A O 1
ATOM 1528 N N . TRP A 1 192 ? 17.094 5.288 -8.974 1.00 73.56 192 TRP A N 1
ATOM 1529 C CA . TRP A 1 192 ? 18.195 6.026 -9.591 1.00 73.56 192 TRP A CA 1
ATOM 1530 C C . TRP A 1 192 ? 19.454 5.177 -9.825 1.00 73.56 192 TRP A C 1
ATOM 1532 O O . TRP A 1 192 ? 20.514 5.718 -10.134 1.00 73.56 192 TRP A O 1
ATOM 1542 N N . GLY A 1 193 ? 19.381 3.857 -9.637 1.00 77.38 193 GLY A N 1
ATOM 1543 C CA . GLY A 1 193 ? 20.425 2.946 -10.099 1.00 77.38 193 GLY A CA 1
ATOM 1544 C C . GLY A 1 193 ? 20.515 2.978 -11.625 1.00 77.38 193 GLY A C 1
ATOM 1545 O O . GLY A 1 193 ? 19.515 3.216 -12.293 1.00 77.38 193 GLY A O 1
ATOM 1546 N N . VAL A 1 194 ? 21.696 2.727 -12.195 1.00 77.00 194 VAL A N 1
ATOM 1547 C CA . VAL A 1 194 ? 21.922 2.810 -13.654 1.00 77.00 194 VAL A CA 1
ATOM 1548 C C . VAL A 1 194 ? 20.912 1.964 -14.439 1.00 77.00 194 VAL A C 1
ATOM 1550 O O . VAL A 1 194 ? 20.339 2.440 -15.414 1.00 77.00 194 VAL A O 1
ATOM 1553 N N . VAL A 1 195 ? 20.638 0.744 -13.966 1.00 75.38 195 VAL A N 1
ATOM 1554 C CA . VAL A 1 195 ? 19.647 -0.158 -14.572 1.00 75.38 195 VAL A CA 1
ATOM 1555 C C . VAL A 1 195 ? 18.239 0.428 -14.474 1.00 75.38 195 VAL A C 1
ATOM 1557 O O . VAL A 1 195 ? 17.544 0.495 -15.477 1.00 75.38 195 VAL A O 1
ATOM 1560 N N . ALA A 1 196 ? 17.837 0.933 -13.306 1.00 74.31 196 ALA A N 1
ATOM 1561 C CA . ALA A 1 196 ? 16.528 1.554 -13.129 1.00 74.31 196 ALA A CA 1
ATOM 1562 C C . ALA A 1 196 ? 16.366 2.826 -13.975 1.00 74.31 196 ALA A C 1
ATOM 1564 O O . ALA A 1 196 ? 15.288 3.059 -14.506 1.00 74.31 196 ALA A O 1
ATOM 1565 N N . ILE A 1 197 ? 17.426 3.619 -14.167 1.00 78.62 197 ILE A N 1
ATOM 1566 C CA . ILE A 1 197 ? 17.420 4.772 -15.078 1.00 78.62 197 ILE A CA 1
ATOM 1567 C C . ILE A 1 197 ? 17.199 4.307 -16.516 1.00 78.62 197 ILE A C 1
ATOM 1569 O O . ILE A 1 197 ? 16.335 4.858 -17.188 1.00 78.62 197 ILE A O 1
ATOM 1573 N N . LEU A 1 198 ? 17.929 3.289 -16.984 1.00 79.62 198 LEU A N 1
ATOM 1574 C CA . LEU A 1 198 ? 17.742 2.737 -18.329 1.00 79.62 198 LEU A CA 1
ATOM 1575 C C . LEU A 1 198 ? 16.325 2.187 -18.517 1.00 79.62 198 LEU A C 1
ATOM 1577 O O . LEU A 1 198 ? 15.674 2.504 -19.509 1.00 79.62 198 LEU A O 1
ATOM 1581 N N . THR A 1 199 ? 15.802 1.438 -17.548 1.00 75.81 199 THR A N 1
ATOM 1582 C CA . THR A 1 199 ? 14.431 0.927 -17.632 1.00 75.81 199 THR A CA 1
ATOM 1583 C C . THR A 1 199 ? 13.402 2.052 -17.555 1.00 75.81 199 THR A C 1
ATOM 1585 O O . THR A 1 199 ? 12.442 2.032 -18.314 1.00 75.81 199 THR A O 1
ATOM 1588 N N . ASN A 1 200 ? 13.616 3.080 -16.728 1.00 76.25 200 ASN A N 1
ATOM 1589 C CA . ASN A 1 200 ? 12.768 4.275 -16.683 1.00 76.25 200 ASN A CA 1
ATOM 1590 C C . ASN A 1 200 ? 12.808 5.061 -17.998 1.00 76.25 200 ASN A C 1
ATOM 1592 O O . ASN A 1 200 ? 11.790 5.632 -18.387 1.00 76.25 200 ASN A O 1
ATOM 1596 N N . LEU A 1 201 ? 13.950 5.068 -18.694 1.00 78.50 201 LEU A N 1
ATOM 1597 C CA . LEU A 1 201 ? 14.065 5.646 -20.029 1.00 78.50 201 LEU A CA 1
ATOM 1598 C C . LEU A 1 201 ? 13.252 4.848 -21.058 1.00 78.50 201 LEU A C 1
ATOM 1600 O O . LEU A 1 201 ? 12.668 5.444 -21.953 1.00 78.50 201 LEU A O 1
ATOM 1604 N N . VAL A 1 202 ? 13.161 3.523 -20.929 1.00 80.19 202 VAL A N 1
ATOM 1605 C CA . VAL A 1 202 ? 12.424 2.659 -21.875 1.00 80.19 202 VAL A CA 1
ATOM 1606 C C . VAL A 1 202 ? 10.928 2.530 -21.541 1.00 80.19 202 VAL A C 1
ATOM 1608 O O . VAL A 1 202 ? 10.108 2.372 -22.446 1.00 80.19 202 VAL A O 1
ATOM 1611 N N . ARG A 1 203 ? 10.556 2.618 -20.260 1.00 79.06 203 ARG A N 1
ATOM 1612 C CA . ARG A 1 203 ? 9.196 2.373 -19.745 1.00 79.06 203 ARG A CA 1
ATOM 1613 C C . ARG A 1 203 ? 8.584 3.597 -19.060 1.00 79.06 203 ARG A C 1
ATOM 1615 O O . ARG A 1 203 ? 8.144 3.507 -17.922 1.00 79.06 203 ARG A O 1
ATOM 1622 N N . SER A 1 204 ? 8.611 4.755 -19.708 1.00 76.31 204 SER A N 1
ATOM 1623 C CA . SER A 1 204 ? 7.913 5.995 -19.336 1.00 76.31 204 SER A CA 1
ATOM 1624 C C . SER A 1 204 ? 7.999 6.368 -17.845 1.00 76.31 204 SER A C 1
ATOM 1626 O O . SER A 1 204 ? 7.032 6.859 -17.267 1.00 76.31 204 SER A O 1
ATOM 1628 N N . MET A 1 205 ? 9.149 6.128 -17.202 1.00 84.81 205 MET A N 1
ATOM 1629 C CA . MET A 1 205 ? 9.373 6.390 -15.773 1.00 84.81 205 MET A CA 1
ATOM 1630 C C . MET A 1 205 ? 8.416 5.648 -14.811 1.00 84.81 205 MET A C 1
ATOM 1632 O O . MET A 1 205 ? 8.182 6.130 -13.701 1.00 84.81 205 MET A O 1
ATOM 1636 N N . VAL A 1 206 ? 7.884 4.476 -15.197 1.00 90.00 206 VAL A N 1
ATOM 1637 C CA . VAL A 1 206 ? 6.948 3.663 -14.386 1.00 90.00 206 VAL A CA 1
ATOM 1638 C C . VAL A 1 206 ? 7.443 3.479 -12.949 1.00 90.00 206 VAL A C 1
ATOM 1640 O O . VAL A 1 206 ? 6.710 3.794 -12.011 1.00 90.00 206 VAL A O 1
ATOM 1643 N N . PHE A 1 207 ? 8.699 3.060 -12.761 1.00 90.31 207 PHE A N 1
ATOM 1644 C CA . PHE A 1 207 ? 9.235 2.786 -11.425 1.00 90.31 207 PHE A CA 1
ATOM 1645 C C . PHE A 1 207 ? 9.370 4.041 -10.568 1.00 90.31 207 PHE A C 1
ATOM 1647 O O . PHE A 1 207 ? 9.233 3.985 -9.350 1.00 90.31 207 PHE A O 1
ATOM 1654 N N . ARG A 1 208 ? 9.615 5.197 -11.192 1.00 90.38 208 ARG A N 1
ATOM 1655 C CA . ARG A 1 208 ? 9.694 6.474 -10.476 1.00 90.38 208 ARG A CA 1
ATOM 1656 C C . ARG A 1 208 ? 8.342 6.856 -9.878 1.00 90.38 208 ARG A C 1
ATOM 1658 O O . ARG A 1 208 ? 8.284 7.273 -8.726 1.00 90.38 208 ARG A O 1
ATOM 1665 N N . GLU A 1 209 ? 7.268 6.734 -10.655 1.00 93.38 209 GLU A N 1
ATOM 1666 C CA . GLU A 1 209 ? 5.924 7.088 -10.184 1.00 93.38 209 GLU A CA 1
ATOM 1667 C C . GLU A 1 209 ? 5.362 6.026 -9.227 1.00 93.38 209 GLU A C 1
ATOM 1669 O O . GLU A 1 209 ? 4.670 6.381 -8.275 1.00 93.38 209 GLU A O 1
ATOM 1674 N N . GLN A 1 210 ? 5.718 4.746 -9.398 1.00 94.06 210 GLN A N 1
ATOM 1675 C CA . GLN A 1 210 ? 5.393 3.711 -8.412 1.00 94.06 210 GLN A CA 1
ATOM 1676 C C . GLN A 1 210 ? 6.109 3.942 -7.070 1.00 94.06 210 GLN A C 1
ATOM 1678 O O . GLN A 1 210 ? 5.436 3.978 -6.046 1.00 94.06 210 GLN A O 1
ATOM 1683 N N . ASP A 1 211 ? 7.421 4.209 -7.050 1.00 94.19 211 ASP A N 1
ATOM 1684 C CA . ASP A 1 211 ? 8.160 4.571 -5.820 1.00 94.19 211 ASP A CA 1
ATOM 1685 C C . ASP A 1 211 ? 7.553 5.811 -5.141 1.00 94.19 211 ASP A C 1
ATOM 1687 O O . ASP A 1 211 ? 7.417 5.870 -3.921 1.00 94.19 211 ASP A O 1
ATOM 1691 N N . ARG A 1 212 ? 7.100 6.795 -5.925 1.00 94.19 212 ARG A N 1
ATOM 1692 C CA . ARG A 1 212 ? 6.384 7.959 -5.388 1.00 94.19 212 ARG A CA 1
ATOM 1693 C C . ARG A 1 212 ? 5.025 7.583 -4.781 1.00 94.19 212 ARG A C 1
ATOM 1695 O O . ARG A 1 212 ? 4.661 8.140 -3.747 1.00 94.19 212 ARG A O 1
ATOM 1702 N N . SER A 1 213 ? 4.292 6.659 -5.406 1.00 96.31 213 SER A N 1
ATOM 1703 C CA . SER A 1 213 ? 3.021 6.132 -4.887 1.00 96.31 213 SER A CA 1
ATOM 1704 C C . SER A 1 213 ? 3.202 5.309 -3.605 1.00 96.31 213 SER A C 1
ATOM 1706 O O . SER A 1 213 ? 2.359 5.359 -2.721 1.00 96.31 213 SER A O 1
ATOM 1708 N N . GLU A 1 214 ? 4.316 4.591 -3.462 1.00 96.62 214 GLU A N 1
ATOM 1709 C CA . GLU A 1 214 ? 4.629 3.862 -2.231 1.00 96.62 214 GLU A CA 1
ATOM 1710 C C . GLU A 1 214 ? 4.963 4.830 -1.096 1.00 96.62 214 GLU A C 1
ATOM 1712 O O . GLU A 1 214 ? 4.408 4.712 -0.009 1.00 96.62 214 GLU A O 1
ATOM 1717 N N . ARG A 1 215 ? 5.774 5.861 -1.363 1.00 96.25 215 ARG A N 1
ATOM 1718 C CA . ARG A 1 215 ? 6.127 6.863 -0.344 1.00 96.25 215 ARG A CA 1
ATOM 1719 C C . ARG A 1 215 ? 4.927 7.615 0.207 1.00 96.25 215 ARG A C 1
ATOM 1721 O O . ARG A 1 215 ? 4.869 7.835 1.407 1.00 96.25 215 ARG A O 1
ATOM 1728 N N . ILE A 1 216 ? 3.974 8.010 -0.641 1.00 97.44 216 ILE A N 1
ATOM 1729 C CA . ILE A 1 216 ? 2.790 8.729 -0.150 1.00 97.44 216 ILE A CA 1
ATOM 1730 C C . ILE A 1 216 ? 1.916 7.832 0.743 1.00 97.44 216 ILE A C 1
ATOM 1732 O O . ILE A 1 216 ? 1.351 8.316 1.718 1.00 97.44 216 ILE A O 1
ATOM 1736 N N . LEU A 1 217 ? 1.864 6.524 0.464 1.00 97.19 217 LEU A N 1
ATOM 1737 C CA . LEU A 1 217 ? 1.193 5.546 1.325 1.00 97.19 217 LEU A CA 1
ATOM 1738 C C . LEU A 1 217 ? 1.956 5.313 2.637 1.00 97.19 217 LEU A C 1
ATOM 1740 O O . LEU A 1 217 ? 1.333 5.230 3.692 1.00 97.19 217 LEU A O 1
ATOM 1744 N N . GLU A 1 218 ? 3.288 5.241 2.592 1.00 96.00 218 GLU A N 1
ATOM 1745 C CA . GLU A 1 218 ? 4.142 5.120 3.786 1.00 96.00 218 GLU A CA 1
ATOM 1746 C C . GLU A 1 218 ? 4.070 6.369 4.687 1.00 96.00 218 GLU A C 1
ATOM 1748 O O . GLU A 1 218 ? 4.242 6.275 5.903 1.00 96.00 218 GLU A O 1
ATOM 1753 N N . GLU A 1 219 ? 3.825 7.546 4.102 1.00 96.81 219 GLU A N 1
ATOM 1754 C CA . GLU A 1 219 ? 3.700 8.827 4.809 1.00 96.81 219 GLU A CA 1
ATOM 1755 C C . GLU A 1 219 ? 2.318 9.049 5.447 1.00 96.81 219 GLU A C 1
ATOM 1757 O O . GLU A 1 219 ? 2.172 9.975 6.259 1.00 96.81 219 GLU A O 1
ATOM 1762 N N . SER A 1 220 ? 1.314 8.226 5.115 1.00 96.81 220 SER A N 1
ATOM 1763 C CA . SER A 1 220 ? -0.034 8.378 5.667 1.00 96.81 220 SER A CA 1
ATOM 1764 C C . SER A 1 220 ? -0.052 8.206 7.186 1.00 96.81 220 SER A C 1
ATOM 1766 O O . SER A 1 220 ? 0.680 7.408 7.775 1.00 96.81 220 SER A O 1
ATOM 1768 N N . LYS A 1 221 ? -0.916 8.993 7.837 1.00 95.69 221 LYS A N 1
ATOM 1769 C CA . LYS A 1 221 ? -1.065 9.032 9.299 1.00 95.69 221 LYS A CA 1
ATOM 1770 C C . LYS A 1 221 ? -2.426 8.560 9.801 1.00 95.69 221 LYS A C 1
ATOM 1772 O O . LYS A 1 221 ? -2.668 8.625 11.005 1.00 95.69 221 LYS A O 1
ATOM 1777 N N . LEU A 1 222 ? -3.312 8.137 8.911 1.00 95.50 222 LEU A N 1
ATOM 1778 C CA . LEU A 1 222 ? -4.690 7.809 9.278 1.00 95.50 222 LEU A CA 1
ATOM 1779 C C . LEU A 1 222 ? -5.077 6.401 8.848 1.00 95.50 222 LEU A C 1
ATOM 1781 O O . LEU A 1 222 ? -5.805 5.731 9.574 1.00 95.50 222 LEU A O 1
ATOM 1785 N N . VAL A 1 223 ? -4.552 5.931 7.718 1.00 96.25 223 VAL A N 1
ATOM 1786 C CA . VAL A 1 223 ? -4.871 4.609 7.177 1.00 96.25 223 VAL A CA 1
ATOM 1787 C C . VAL A 1 223 ? -3.674 3.680 7.280 1.00 96.25 223 VAL A C 1
ATOM 1789 O O . VAL A 1 223 ? -2.530 4.103 7.119 1.00 96.25 223 VAL A O 1
ATOM 1792 N N . ASP A 1 224 ? -3.938 2.407 7.551 1.00 96.00 224 ASP A N 1
ATOM 1793 C CA . ASP A 1 224 ? -2.900 1.383 7.531 1.00 96.00 224 ASP A CA 1
ATOM 1794 C C . ASP A 1 224 ? -2.597 1.007 6.077 1.00 96.00 224 ASP A C 1
ATOM 1796 O O . ASP A 1 224 ? -3.498 0.898 5.243 1.00 96.00 224 ASP A O 1
ATOM 1800 N N . THR A 1 225 ? -1.330 0.786 5.750 1.00 97.25 225 THR A N 1
ATOM 1801 C CA . THR A 1 225 ? -0.904 0.510 4.377 1.00 97.25 225 THR A CA 1
ATOM 1802 C C . THR A 1 225 ? -0.088 -0.776 4.300 1.00 97.25 225 THR A C 1
ATOM 1804 O O . THR A 1 225 ? 0.740 -1.084 5.158 1.00 97.25 225 THR A O 1
ATOM 1807 N N . ILE A 1 226 ? -0.363 -1.582 3.276 1.00 97.31 226 ILE A N 1
ATOM 1808 C CA . ILE A 1 226 ? 0.358 -2.818 2.966 1.00 97.31 226 ILE A CA 1
ATOM 1809 C C . ILE A 1 226 ? 0.738 -2.761 1.493 1.00 97.31 226 ILE A C 1
ATOM 1811 O O . ILE A 1 226 ? -0.116 -2.788 0.611 1.00 97.31 226 ILE A O 1
ATOM 1815 N N . ILE A 1 227 ? 2.029 -2.696 1.217 1.00 97.94 227 ILE A N 1
ATOM 1816 C CA . ILE A 1 227 ? 2.578 -2.673 -0.131 1.00 97.94 227 ILE A CA 1
ATOM 1817 C C . ILE A 1 227 ? 3.117 -4.069 -0.428 1.00 97.94 227 ILE A C 1
ATOM 1819 O O . ILE A 1 227 ? 4.080 -4.518 0.193 1.00 97.94 227 ILE A O 1
ATOM 1823 N N . LEU A 1 228 ? 2.498 -4.757 -1.382 1.00 98.06 228 LEU A N 1
ATOM 1824 C CA . LEU A 1 228 ? 2.960 -6.044 -1.890 1.00 98.06 228 LEU A CA 1
ATOM 1825 C C . LEU A 1 228 ? 3.813 -5.803 -3.135 1.00 98.06 228 LEU A C 1
ATOM 1827 O O . LEU A 1 228 ? 3.334 -5.250 -4.118 1.00 98.06 228 LEU A O 1
ATOM 1831 N N . ARG A 1 229 ? 5.069 -6.237 -3.107 1.00 97.62 229 ARG A N 1
ATOM 1832 C CA . ARG A 1 229 ? 6.024 -6.190 -4.219 1.00 97.62 229 ARG A CA 1
ATOM 1833 C C . ARG A 1 229 ? 6.257 -7.605 -4.757 1.00 97.62 229 ARG A C 1
ATOM 1835 O O . ARG A 1 229 ? 7.236 -8.250 -4.362 1.00 97.62 229 ARG A O 1
ATOM 1842 N N . PRO A 1 230 ? 5.341 -8.140 -5.578 1.00 97.88 230 PRO A N 1
ATOM 1843 C CA . PRO A 1 230 ? 5.555 -9.420 -6.229 1.00 97.88 230 PRO A CA 1
ATOM 1844 C C . PRO A 1 230 ? 6.729 -9.350 -7.206 1.00 97.88 230 PRO A C 1
ATOM 1846 O O . PRO A 1 230 ? 7.001 -8.300 -7.790 1.00 97.88 230 PRO A O 1
ATOM 1849 N N . GLY A 1 231 ? 7.414 -10.481 -7.377 1.00 96.56 231 GLY A N 1
ATOM 1850 C CA . GLY A 1 231 ? 8.275 -10.712 -8.535 1.00 96.56 231 GLY A CA 1
ATOM 1851 C C . GLY A 1 231 ? 7.480 -10.744 -9.845 1.00 96.56 231 GLY A C 1
ATOM 1852 O O . GLY A 1 231 ? 6.307 -10.373 -9.894 1.00 96.56 231 GLY A O 1
ATOM 1853 N N . ASP A 1 232 ? 8.113 -11.226 -10.909 1.00 95.75 232 ASP A N 1
ATOM 1854 C CA . ASP A 1 232 ? 7.483 -11.354 -12.219 1.00 95.75 232 ASP A CA 1
ATOM 1855 C C . ASP A 1 232 ? 6.227 -12.236 -12.122 1.00 95.75 232 ASP A C 1
ATOM 1857 O O . ASP A 1 232 ? 6.274 -13.372 -11.642 1.00 95.75 232 ASP A O 1
ATOM 1861 N N . LEU A 1 233 ? 5.093 -11.683 -12.555 1.00 97.00 233 LEU A N 1
ATOM 1862 C CA . LEU A 1 233 ? 3.797 -12.347 -12.481 1.00 97.00 233 LEU A CA 1
ATOM 1863 C C . LEU A 1 233 ? 3.630 -13.341 -13.631 1.00 97.00 233 LEU A C 1
ATOM 1865 O O . LEU A 1 233 ? 3.755 -12.958 -14.796 1.00 97.00 233 LEU A O 1
ATOM 1869 N N . ILE A 1 234 ? 3.267 -14.579 -13.303 1.00 97.31 234 ILE A N 1
ATOM 1870 C CA . ILE A 1 234 ? 2.932 -15.627 -14.276 1.00 97.31 234 ILE A CA 1
ATOM 1871 C C . ILE A 1 234 ? 1.514 -16.164 -14.065 1.00 97.31 234 ILE A C 1
ATOM 1873 O O . ILE A 1 234 ? 0.960 -16.093 -12.968 1.00 97.31 234 ILE A O 1
ATOM 1877 N N . ASP A 1 235 ? 0.934 -16.702 -15.134 1.00 97.44 235 ASP A N 1
ATOM 1878 C CA . ASP A 1 235 ? -0.403 -17.310 -15.154 1.00 97.44 235 ASP A CA 1
ATOM 1879 C C . ASP A 1 235 ? -0.313 -18.842 -15.022 1.00 97.44 235 ASP A C 1
ATOM 1881 O O . ASP A 1 235 ? -0.979 -19.584 -15.738 1.00 97.44 235 ASP A O 1
ATOM 1885 N N . GLU A 1 236 ? 0.565 -19.323 -14.138 1.00 96.62 236 GLU A N 1
ATOM 1886 C CA . GLU A 1 236 ? 0.713 -20.748 -13.832 1.00 96.62 236 GLU A CA 1
ATOM 1887 C C . GLU A 1 236 ? 0.316 -21.011 -12.383 1.00 96.62 236 GLU A C 1
ATOM 1889 O O . GLU A 1 236 ? 0.686 -20.260 -11.479 1.00 96.62 236 GLU A O 1
ATOM 1894 N N . GLU A 1 237 ? -0.401 -22.104 -12.142 1.00 95.81 237 GLU A N 1
ATOM 1895 C CA . GLU A 1 237 ? -0.696 -22.540 -10.783 1.00 95.81 237 GLU A CA 1
ATOM 1896 C C . GLU A 1 237 ? 0.576 -23.041 -10.091 1.00 95.81 237 GLU A C 1
ATOM 1898 O O . GLU A 1 237 ? 1.421 -23.737 -10.665 1.00 95.81 237 GLU A O 1
ATOM 1903 N N . ARG A 1 238 ? 0.714 -22.702 -8.811 1.00 95.06 238 ARG A N 1
ATOM 1904 C CA . ARG A 1 238 ? 1.862 -23.131 -8.019 1.00 95.06 238 ARG A CA 1
ATOM 1905 C C . ARG A 1 238 ? 1.757 -24.622 -7.716 1.00 95.06 238 ARG A C 1
ATOM 1907 O O . ARG A 1 238 ? 0.845 -25.062 -7.023 1.00 95.06 238 ARG A O 1
ATOM 1914 N N . ASN A 1 239 ? 2.774 -25.392 -8.094 1.00 95.06 239 ASN A N 1
ATOM 1915 C CA . ASN A 1 239 ? 2.900 -26.765 -7.617 1.00 95.06 239 ASN A CA 1
ATOM 1916 C C . ASN A 1 239 ? 3.374 -26.795 -6.149 1.00 95.06 239 ASN A C 1
ATOM 1918 O O . ASN A 1 239 ? 4.570 -26.686 -5.868 1.00 95.06 239 ASN A O 1
ATOM 1922 N N . GLU A 1 240 ? 2.440 -26.989 -5.215 1.00 93.56 240 GLU A N 1
ATOM 1923 C CA . GLU A 1 240 ? 2.678 -27.005 -3.759 1.00 93.56 240 GLU A CA 1
ATOM 1924 C C . GLU A 1 240 ? 3.701 -28.061 -3.300 1.00 93.56 240 GLU A C 1
ATOM 1926 O O . GLU A 1 240 ? 4.305 -27.949 -2.224 1.00 93.56 240 GLU A O 1
ATOM 1931 N N . THR A 1 241 ? 3.925 -29.104 -4.109 1.00 92.81 241 THR A N 1
ATOM 1932 C CA . THR A 1 241 ? 4.896 -30.164 -3.797 1.00 92.81 241 THR A CA 1
ATOM 1933 C C . THR A 1 241 ? 6.335 -29.754 -4.085 1.00 92.81 241 THR A C 1
ATOM 1935 O O . THR A 1 241 ? 7.251 -30.254 -3.433 1.00 92.81 241 THR A O 1
ATOM 1938 N N . THR A 1 242 ? 6.555 -28.831 -5.017 1.00 92.25 242 THR A N 1
ATOM 1939 C CA . THR A 1 242 ? 7.898 -28.413 -5.444 1.00 92.25 242 THR A CA 1
ATOM 1940 C C . THR A 1 242 ? 8.225 -26.987 -5.034 1.00 92.25 242 THR A C 1
ATOM 1942 O O . THR A 1 242 ? 9.391 -26.674 -4.788 1.00 92.25 242 THR A O 1
ATOM 1945 N N . LEU A 1 243 ? 7.207 -26.134 -4.941 1.00 94.81 243 LEU A N 1
ATOM 1946 C CA . LEU A 1 243 ? 7.325 -24.706 -4.694 1.00 94.81 243 LEU A CA 1
ATOM 1947 C C . LEU A 1 243 ? 6.612 -24.329 -3.397 1.00 94.81 243 LEU A C 1
ATOM 1949 O O . LEU A 1 243 ? 5.636 -24.954 -2.986 1.00 94.81 243 LEU A O 1
ATOM 1953 N N . SER A 1 244 ? 7.111 -23.288 -2.748 1.00 96.25 244 SER A N 1
ATOM 1954 C CA . SER A 1 244 ? 6.476 -22.639 -1.606 1.00 96.25 244 SER A CA 1
ATOM 1955 C C . SER A 1 244 ? 6.410 -21.132 -1.843 1.00 96.25 244 SER A C 1
ATOM 1957 O O . SER A 1 244 ? 7.161 -20.590 -2.648 1.00 96.25 244 SER A O 1
ATOM 1959 N N . LEU A 1 245 ? 5.488 -20.433 -1.185 1.00 97.12 245 LEU A N 1
ATOM 1960 C CA . LEU A 1 245 ? 5.400 -18.975 -1.269 1.00 97.12 245 LEU A CA 1
ATOM 1961 C C . LEU A 1 245 ? 6.321 -18.348 -0.218 1.00 97.12 245 LEU A C 1
ATOM 1963 O O . LEU A 1 245 ? 6.282 -18.703 0.959 1.00 97.12 245 LEU A O 1
ATOM 1967 N N . GLN A 1 246 ? 7.171 -17.418 -0.629 1.00 96.50 246 GLN A N 1
ATOM 1968 C CA . GLN A 1 246 ? 8.075 -16.689 0.249 1.00 96.50 246 GLN A CA 1
ATOM 1969 C C . GLN A 1 246 ? 7.667 -15.219 0.298 1.00 96.50 246 GLN A C 1
ATOM 1971 O O . GLN A 1 246 ? 7.518 -14.567 -0.736 1.00 96.50 246 GLN A O 1
ATOM 1976 N N . VAL A 1 247 ? 7.546 -14.694 1.516 1.00 96.88 247 VAL A N 1
ATOM 1977 C CA . VAL A 1 247 ? 7.304 -13.275 1.779 1.00 96.88 247 VAL A CA 1
ATOM 1978 C C . VAL A 1 247 ? 8.449 -12.740 2.633 1.00 96.88 247 VAL A C 1
ATOM 1980 O O . VAL A 1 247 ? 8.673 -13.236 3.737 1.00 96.88 247 VAL A O 1
ATOM 1983 N N . ASP A 1 248 ? 9.181 -11.741 2.134 1.00 96.25 248 ASP A N 1
ATOM 1984 C CA . ASP A 1 248 ? 10.171 -11.009 2.930 1.00 96.25 248 ASP A CA 1
ATOM 1985 C C . ASP A 1 248 ? 9.623 -9.643 3.340 1.00 96.25 248 ASP A C 1
ATOM 1987 O O . ASP A 1 248 ? 9.264 -8.796 2.520 1.00 96.25 248 ASP A O 1
ATOM 1991 N N . THR A 1 249 ? 9.637 -9.405 4.644 1.00 95.75 249 THR A N 1
ATOM 1992 C CA . THR A 1 249 ? 9.203 -8.164 5.283 1.00 95.75 249 THR A CA 1
ATOM 1993 C C . THR A 1 249 ? 10.165 -7.003 5.067 1.00 95.75 249 THR A C 1
ATOM 1995 O O . THR A 1 249 ? 9.968 -5.908 5.571 1.00 95.75 249 THR A O 1
ATOM 1998 N N . SER A 1 250 ? 11.296 -7.229 4.392 1.00 94.38 250 SER A N 1
ATOM 1999 C CA . SER A 1 250 ? 12.245 -6.156 4.068 1.00 94.38 250 SER A CA 1
ATOM 2000 C C . SER A 1 250 ? 11.793 -5.327 2.864 1.00 94.38 250 SER A C 1
ATOM 2002 O O . SER A 1 250 ? 12.394 -4.292 2.576 1.00 94.38 250 SER A O 1
ATOM 2004 N N . GLY A 1 251 ? 10.782 -5.805 2.129 1.00 94.81 251 GLY A N 1
ATOM 2005 C CA . GLY A 1 251 ? 10.417 -5.264 0.825 1.00 94.81 251 GLY A CA 1
ATOM 2006 C C . GLY A 1 251 ? 11.480 -5.527 -0.247 1.00 94.81 251 GLY A C 1
ATOM 2007 O O . GLY A 1 251 ? 11.469 -4.863 -1.288 1.00 94.81 251 GLY A O 1
ATOM 2008 N N . ALA A 1 252 ? 12.410 -6.457 0.008 1.00 94.69 252 ALA A N 1
ATOM 2009 C CA . ALA A 1 252 ? 13.509 -6.810 -0.873 1.00 94.69 252 ALA A CA 1
ATOM 2010 C C . ALA A 1 252 ? 13.627 -8.324 -1.067 1.00 94.69 252 ALA A C 1
ATOM 2012 O O . ALA A 1 252 ? 13.695 -9.078 -0.106 1.00 94.69 252 ALA A O 1
ATOM 2013 N N . LEU A 1 253 ? 13.730 -8.763 -2.319 1.00 93.81 253 LEU A N 1
ATOM 2014 C CA . LEU A 1 253 ? 14.087 -10.134 -2.680 1.00 93.81 253 LEU A CA 1
ATOM 2015 C C . LEU A 1 253 ? 15.082 -10.110 -3.847 1.00 93.81 253 LEU A C 1
ATOM 2017 O O . LEU A 1 253 ? 15.046 -9.186 -4.664 1.00 93.81 253 LEU A O 1
ATOM 2021 N N . PRO A 1 254 ? 15.999 -11.088 -3.934 1.00 91.75 254 PRO A N 1
ATOM 2022 C CA . PRO A 1 254 ? 16.937 -11.153 -5.043 1.00 91.75 254 PRO A CA 1
ATOM 2023 C C . PRO A 1 254 ? 16.236 -11.616 -6.327 1.00 91.75 254 PRO A C 1
ATOM 2025 O O . PRO A 1 254 ? 15.396 -12.515 -6.288 1.00 91.75 254 PRO A O 1
ATOM 2028 N N . TYR A 1 255 ? 16.637 -11.021 -7.452 1.00 87.12 255 TYR A N 1
ATOM 2029 C CA . TYR A 1 255 ? 16.236 -11.429 -8.799 1.00 87.12 255 TYR A CA 1
ATOM 2030 C C . TYR A 1 255 ? 17.061 -12.634 -9.296 1.00 87.12 255 TYR A C 1
ATOM 2032 O O . TYR A 1 255 ? 18.251 -12.708 -8.972 1.00 87.12 255 TYR A O 1
ATOM 2040 N N . PRO A 1 256 ? 16.487 -13.536 -10.119 1.00 91.62 256 PRO A N 1
ATOM 2041 C CA . PRO A 1 256 ? 15.098 -13.549 -10.591 1.00 91.62 256 PRO A CA 1
ATOM 2042 C C . PRO A 1 256 ? 14.109 -13.941 -9.483 1.00 91.62 256 PRO A C 1
ATOM 2044 O O . PRO A 1 256 ? 14.439 -14.710 -8.581 1.00 91.62 256 PRO A O 1
ATOM 2047 N N . ALA A 1 257 ? 12.899 -13.399 -9.557 1.00 94.81 257 ALA A N 1
ATOM 2048 C CA . ALA A 1 257 ? 11.810 -13.694 -8.637 1.00 94.81 257 ALA A CA 1
ATOM 2049 C C . ALA A 1 257 ? 10.525 -13.788 -9.453 1.00 94.81 257 ALA A C 1
ATOM 2051 O O . ALA A 1 257 ? 10.235 -12.869 -10.209 1.00 94.81 257 ALA A O 1
ATOM 2052 N N . VAL A 1 258 ? 9.794 -14.889 -9.317 1.00 96.75 258 VAL A N 1
ATOM 2053 C CA . VAL A 1 258 ? 8.566 -15.169 -10.072 1.00 96.75 258 VAL A CA 1
ATOM 2054 C C . VAL A 1 258 ? 7.478 -15.596 -9.091 1.00 96.75 258 VAL A C 1
ATOM 2056 O O . VAL A 1 258 ? 7.787 -16.216 -8.072 1.00 96.75 258 VAL A O 1
ATOM 2059 N N . VAL A 1 259 ? 6.222 -15.249 -9.356 1.00 97.31 259 VAL A N 1
ATOM 2060 C CA . VAL A 1 259 ? 5.066 -15.660 -8.544 1.00 97.31 259 VAL A CA 1
ATOM 2061 C C . VAL A 1 259 ? 3.800 -15.688 -9.398 1.00 97.31 259 VAL A C 1
ATOM 2063 O O . VAL A 1 259 ? 3.674 -14.910 -10.343 1.00 97.31 259 VAL A O 1
ATOM 2066 N N . SER A 1 260 ? 2.849 -16.566 -9.083 1.00 97.69 260 SER A N 1
ATOM 2067 C CA . SER A 1 260 ? 1.560 -16.556 -9.773 1.00 97.69 260 SER A CA 1
ATOM 2068 C C . SER A 1 260 ? 0.683 -15.382 -9.364 1.00 97.69 260 SER A C 1
ATOM 2070 O O . SER A 1 260 ? 0.748 -14.888 -8.234 1.00 97.69 260 SER A O 1
ATOM 2072 N N . ARG A 1 261 ? -0.195 -14.959 -10.277 1.00 97.81 261 ARG A N 1
ATOM 2073 C CA . ARG A 1 261 ? -1.226 -13.957 -9.966 1.00 97.81 261 ARG A CA 1
ATOM 2074 C C . ARG A 1 261 ? -2.166 -14.431 -8.855 1.00 97.81 261 ARG A C 1
ATOM 2076 O O . ARG A 1 261 ? -2.511 -13.632 -7.984 1.00 97.81 261 ARG A O 1
ATOM 2083 N N . ASP A 1 262 ? -2.498 -15.720 -8.839 1.00 97.75 262 ASP A N 1
ATOM 2084 C CA . ASP A 1 262 ? -3.397 -16.315 -7.846 1.00 97.75 262 ASP A CA 1
ATOM 2085 C C . ASP A 1 262 ? -2.821 -16.263 -6.430 1.00 97.75 262 ASP A C 1
ATOM 2087 O O . ASP A 1 262 ? -3.525 -15.881 -5.496 1.00 97.75 262 ASP A O 1
ATOM 2091 N N . ASP A 1 263 ? -1.527 -16.552 -6.255 1.00 97.81 263 ASP A N 1
ATOM 2092 C CA . ASP A 1 263 ? -0.883 -16.479 -4.939 1.00 97.81 263 ASP A CA 1
ATOM 2093 C C . ASP A 1 263 ? -0.801 -15.037 -4.422 1.00 97.81 263 ASP A C 1
ATOM 2095 O O . ASP A 1 263 ? -0.983 -14.787 -3.227 1.00 97.81 263 ASP A O 1
ATOM 2099 N N . VAL A 1 264 ? -0.551 -14.068 -5.310 1.00 97.81 264 VAL A N 1
ATOM 2100 C CA . VAL A 1 264 ? -0.532 -12.642 -4.944 1.00 97.81 264 VAL A CA 1
ATOM 2101 C C . VAL A 1 264 ? -1.931 -12.166 -4.558 1.00 97.81 264 VAL A C 1
ATOM 2103 O O . VAL A 1 264 ? -2.077 -11.467 -3.553 1.00 97.81 264 VAL A O 1
ATOM 2106 N N . ALA A 1 265 ? -2.963 -12.576 -5.300 1.00 97.50 265 ALA A N 1
ATOM 2107 C CA . ALA A 1 265 ? -4.353 -12.281 -4.969 1.00 97.50 265 ALA A CA 1
ATOM 2108 C C . ALA A 1 265 ? -4.758 -12.921 -3.631 1.00 97.50 265 ALA A C 1
ATOM 2110 O O . ALA A 1 265 ? -5.308 -12.239 -2.763 1.00 97.50 265 ALA A O 1
ATOM 2111 N N . ALA A 1 266 ? -4.413 -14.194 -3.413 1.00 97.00 266 ALA A N 1
ATOM 2112 C CA . ALA A 1 266 ? -4.656 -14.896 -2.156 1.00 97.00 266 ALA A CA 1
ATOM 2113 C C . ALA A 1 266 ? -3.958 -14.207 -0.974 1.00 97.00 266 ALA A C 1
ATOM 2115 O O . ALA A 1 266 ? -4.554 -14.063 0.095 1.00 97.00 266 ALA A O 1
ATOM 2116 N N . LEU A 1 267 ? -2.728 -13.718 -1.163 1.00 96.94 267 LEU A N 1
ATOM 2117 C CA . LEU A 1 267 ? -1.998 -12.964 -0.145 1.00 96.94 267 LEU A CA 1
ATOM 2118 C C . LEU A 1 267 ? -2.622 -11.592 0.133 1.00 96.94 267 LEU A C 1
ATOM 2120 O O . LEU A 1 267 ? -2.714 -11.200 1.296 1.00 96.94 267 LEU A O 1
ATOM 2124 N N . ALA A 1 268 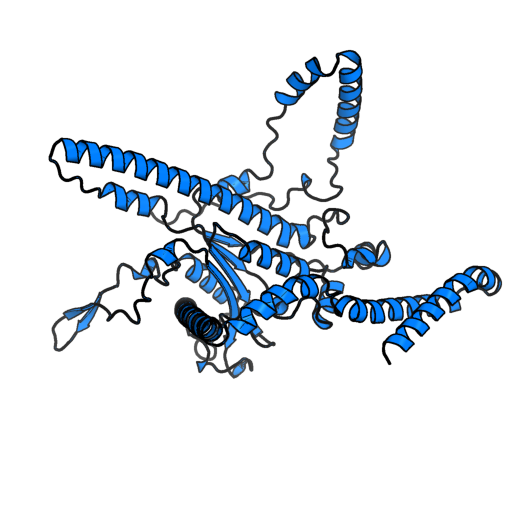? -3.093 -10.882 -0.895 1.00 97.25 268 ALA A N 1
ATOM 2125 C CA . ALA A 1 268 ? -3.812 -9.620 -0.723 1.00 97.25 268 ALA A CA 1
ATOM 2126 C C . ALA A 1 268 ? -5.124 -9.818 0.056 1.00 97.25 268 ALA A C 1
ATOM 2128 O O . ALA A 1 268 ? -5.418 -9.058 0.979 1.00 97.25 268 ALA A O 1
ATOM 2129 N N . VAL A 1 269 ? -5.877 -10.882 -0.243 1.00 95.69 269 VAL A N 1
ATOM 2130 C CA . VAL A 1 269 ? -7.099 -11.242 0.495 1.00 95.69 269 VAL A CA 1
ATOM 2131 C C . VAL A 1 269 ? -6.775 -11.656 1.933 1.00 95.69 269 VAL A C 1
ATOM 2133 O O . VAL A 1 269 ? -7.420 -11.184 2.870 1.00 95.69 269 VAL A O 1
ATOM 2136 N N . ALA A 1 270 ? -5.744 -12.476 2.143 1.00 94.69 270 ALA A N 1
ATOM 2137 C CA . ALA A 1 270 ? -5.285 -12.846 3.482 1.00 94.69 270 ALA A CA 1
ATOM 2138 C C . ALA A 1 270 ? -4.902 -11.604 4.307 1.00 94.69 270 ALA A C 1
ATOM 2140 O O . ALA A 1 270 ? -5.285 -11.482 5.475 1.00 94.69 270 ALA A O 1
ATOM 2141 N N . ALA A 1 271 ? -4.203 -10.645 3.691 1.00 94.75 271 ALA A N 1
ATOM 2142 C CA . ALA A 1 271 ? -3.828 -9.379 4.314 1.00 94.75 271 ALA A CA 1
ATOM 2143 C C . ALA A 1 271 ? -5.052 -8.508 4.644 1.00 94.75 271 ALA A C 1
ATOM 2145 O O . ALA A 1 271 ? -5.107 -7.923 5.727 1.00 94.75 271 ALA A O 1
ATOM 2146 N N . ALA A 1 272 ? -6.068 -8.485 3.775 1.00 93.94 272 ALA A N 1
ATOM 2147 C CA . ALA A 1 272 ? -7.330 -7.787 4.022 1.00 93.94 272 ALA A CA 1
ATOM 2148 C C . ALA A 1 272 ? -8.056 -8.338 5.260 1.00 93.94 272 ALA A C 1
ATOM 2150 O O . ALA A 1 272 ? -8.477 -7.581 6.142 1.00 93.94 272 ALA A O 1
ATOM 2151 N N . LEU A 1 273 ? -8.139 -9.668 5.356 1.00 91.56 273 LEU A N 1
ATOM 2152 C CA . LEU A 1 273 ? -8.829 -10.389 6.431 1.00 91.56 273 LEU A CA 1
ATOM 2153 C C . LEU A 1 273 ? -8.038 -10.449 7.747 1.00 91.56 273 LEU A C 1
ATOM 2155 O O . LEU A 1 273 ? -8.590 -10.784 8.801 1.00 91.56 273 LEU A O 1
ATOM 2159 N N . THR A 1 274 ? -6.748 -10.127 7.723 1.00 89.50 274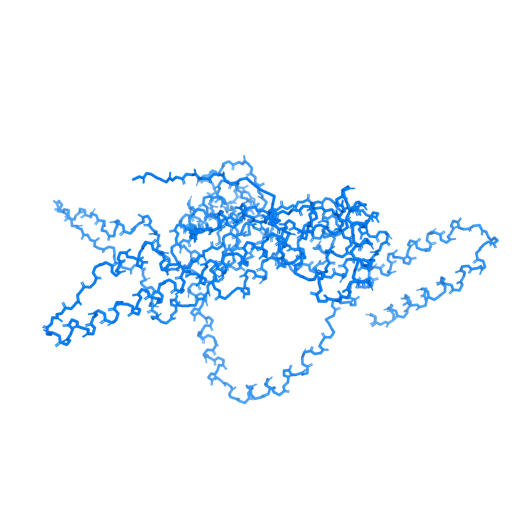 THR A N 1
ATOM 2160 C CA . THR A 1 274 ? -5.908 -10.164 8.920 1.00 89.50 274 THR A CA 1
ATOM 2161 C C . THR A 1 274 ? -5.913 -8.814 9.609 1.00 89.50 274 THR A C 1
ATOM 2163 O O . THR A 1 274 ? -5.596 -7.786 9.015 1.00 89.50 274 THR A O 1
ATOM 2166 N N . ARG A 1 275 ? -6.288 -8.783 10.888 1.00 84.94 275 ARG A N 1
ATOM 2167 C CA . ARG A 1 275 ? -6.247 -7.556 11.691 1.00 84.94 275 ARG A CA 1
ATOM 2168 C C . ARG A 1 275 ? -4.808 -7.094 11.912 1.00 84.94 275 ARG A C 1
ATOM 2170 O O . ARG A 1 275 ? -3.910 -7.937 11.913 1.00 84.94 275 ARG A O 1
ATOM 2177 N N . PRO A 1 276 ? -4.584 -5.799 12.198 1.00 72.44 276 PRO A N 1
ATOM 2178 C CA . PRO A 1 276 ? -3.255 -5.290 12.538 1.00 72.44 276 PRO A CA 1
ATOM 2179 C C . PRO A 1 276 ? -2.588 -6.107 13.655 1.00 72.44 276 PRO A C 1
ATOM 2181 O O . PRO A 1 276 ? -1.385 -6.344 13.630 1.00 72.44 276 PRO A O 1
ATOM 2184 N N . ASP A 1 277 ? -3.378 -6.618 14.598 1.00 72.69 277 ASP A N 1
ATOM 2185 C CA . ASP A 1 277 ? -2.935 -7.448 15.728 1.00 72.69 277 ASP A CA 1
ATOM 2186 C C . ASP A 1 277 ? -2.401 -8.837 15.323 1.00 72.69 277 ASP A C 1
ATOM 2188 O O . ASP A 1 277 ? -2.045 -9.643 16.184 1.00 72.69 277 ASP A O 1
ATOM 2192 N N . GLY A 1 278 ? -2.403 -9.159 14.027 1.00 71.25 278 GLY A N 1
ATOM 2193 C CA . GLY A 1 278 ? -2.076 -10.483 13.497 1.00 71.25 278 GLY A CA 1
ATOM 2194 C C . GLY A 1 278 ? -3.132 -11.537 13.811 1.00 71.25 278 GLY A C 1
ATOM 2195 O O . GLY A 1 278 ? -2.876 -12.731 13.695 1.00 71.25 278 GLY A O 1
ATOM 2196 N N . THR A 1 279 ? -4.328 -11.115 14.231 1.00 71.31 279 THR A N 1
ATOM 2197 C CA . THR A 1 279 ? -5.463 -12.023 14.392 1.00 71.31 279 THR A CA 1
ATOM 2198 C C . THR A 1 279 ? -6.271 -12.049 13.106 1.00 71.31 279 THR A C 1
ATOM 2200 O O . THR A 1 279 ? -6.784 -11.028 12.652 1.00 71.31 279 THR A O 1
ATOM 2203 N N . ASN A 1 280 ? -6.388 -13.227 12.506 1.00 71.56 280 ASN A N 1
ATOM 2204 C CA . ASN A 1 280 ? -7.250 -13.417 11.352 1.00 71.56 280 ASN A CA 1
ATOM 2205 C C . ASN A 1 280 ? -8.725 -13.346 11.790 1.00 71.56 280 ASN A C 1
ATOM 2207 O O . ASN A 1 280 ? -9.119 -14.004 12.761 1.00 71.56 280 ASN A O 1
ATOM 2211 N N . LEU A 1 281 ? -9.529 -12.534 11.093 1.00 65.62 281 LEU A N 1
ATOM 2212 C CA . LEU A 1 281 ? -10.966 -12.378 11.344 1.00 65.62 281 LEU A CA 1
ATOM 2213 C C . LEU A 1 281 ? -11.709 -13.720 11.271 1.00 65.62 281 LEU A C 1
ATOM 2215 O O . LEU A 1 281 ? -12.590 -13.956 12.096 1.00 65.62 281 LEU A O 1
ATOM 2219 N N . ALA A 1 282 ? -11.308 -14.609 10.356 1.00 61.97 282 ALA A N 1
ATOM 2220 C CA . ALA A 1 282 ? -11.946 -15.908 10.140 1.00 61.97 282 ALA A CA 1
ATOM 2221 C C . ALA A 1 282 ? -11.652 -16.929 11.257 1.00 61.97 282 ALA A C 1
ATOM 2223 O O . ALA A 1 282 ? -12.489 -17.763 11.577 1.00 61.97 282 ALA A O 1
ATOM 2224 N N . LEU A 1 283 ? -10.482 -16.846 11.902 1.00 60.28 283 LEU A N 1
ATOM 2225 C CA . LEU A 1 283 ? -10.036 -17.810 12.923 1.00 60.28 283 LEU A CA 1
ATOM 2226 C C . LEU A 1 283 ? -10.468 -17.443 14.353 1.00 60.28 283 LEU A C 1
ATOM 2228 O O . LEU A 1 283 ? -10.097 -18.122 15.316 1.00 60.28 283 LEU A O 1
ATOM 2232 N N . LYS A 1 284 ? -11.226 -16.354 14.536 1.00 55.47 284 LYS A N 1
ATOM 2233 C CA . LYS A 1 284 ? -11.607 -15.871 15.874 1.00 55.47 284 LYS A CA 1
ATOM 2234 C C . LYS A 1 284 ? -12.553 -16.835 16.606 1.00 55.47 284 LYS A C 1
ATOM 2236 O O . LYS A 1 284 ? -12.558 -16.818 17.847 1.00 55.47 284 LYS A O 1
ATOM 2241 N N . ASP A 1 285 ? -13.247 -17.693 15.859 1.00 52.09 285 ASP A N 1
ATOM 2242 C CA . ASP A 1 285 ? -14.215 -18.665 16.375 1.00 52.09 285 ASP A CA 1
ATOM 2243 C C . ASP A 1 285 ? -13.574 -20.024 16.743 1.00 52.09 285 ASP A C 1
ATOM 2245 O O . ASP A 1 285 ? -13.999 -20.654 17.712 1.00 52.09 285 ASP A O 1
ATOM 2249 N N . ASP A 1 286 ? -12.430 -20.388 16.149 1.00 50.59 286 ASP A N 1
ATOM 2250 C CA . ASP A 1 286 ? -11.730 -21.670 16.389 1.00 50.59 286 ASP A CA 1
ATOM 2251 C C . ASP A 1 286 ? -10.590 -21.579 17.421 1.00 50.59 286 ASP A C 1
ATOM 2253 O O . ASP A 1 286 ? -9.551 -22.242 17.349 1.00 50.59 286 ASP A O 1
ATOM 2257 N N . ARG A 1 287 ? -10.755 -20.753 18.461 1.00 54.84 287 ARG A N 1
ATOM 2258 C CA . ARG A 1 287 ? -9.734 -20.601 19.525 1.00 54.84 287 ARG A CA 1
ATOM 2259 C C . ARG A 1 287 ? -9.605 -21.814 20.458 1.00 54.84 287 ARG A C 1
ATOM 2261 O O . ARG A 1 287 ? -8.748 -21.824 21.354 1.00 54.84 287 ARG A O 1
ATOM 2268 N N . PHE A 1 288 ? -10.417 -22.840 20.233 1.00 56.97 288 PHE A N 1
ATOM 2269 C CA . PHE A 1 288 ? -10.385 -24.109 20.940 1.00 56.97 288 PHE A CA 1
ATOM 2270 C C . PHE A 1 288 ? -10.217 -25.224 19.918 1.00 56.97 288 PHE A C 1
ATOM 2272 O O . PHE A 1 288 ? -11.137 -25.498 19.158 1.00 56.97 288 PHE A O 1
ATOM 2279 N N . PHE A 1 289 ? -9.075 -25.906 19.932 1.00 61.47 289 PHE A N 1
ATOM 2280 C CA . PHE A 1 289 ? -9.014 -27.209 19.284 1.00 61.47 289 PHE A CA 1
ATOM 2281 C C . PHE A 1 289 ? -9.482 -28.261 20.283 1.00 61.47 289 PHE A C 1
ATOM 2283 O O . PHE A 1 289 ? -9.124 -28.247 21.469 1.00 61.47 289 PHE A O 1
ATOM 2290 N N . VAL A 1 290 ? -10.322 -29.165 19.798 1.00 61.50 290 VAL A N 1
ATOM 2291 C CA . VAL A 1 290 ? -10.713 -30.355 20.539 1.00 61.50 290 VAL A CA 1
ATOM 2292 C C . VAL A 1 290 ? -9.584 -31.358 20.350 1.00 61.50 290 VAL A C 1
ATOM 2294 O O . VAL A 1 290 ? -9.435 -31.939 19.282 1.00 61.50 290 VAL A O 1
ATOM 2297 N N . ALA A 1 291 ? -8.738 -31.500 21.365 1.00 70.88 291 ALA A N 1
ATOM 2298 C CA . ALA A 1 291 ? -7.752 -32.568 21.392 1.00 70.88 291 ALA A CA 1
ATOM 2299 C C . ALA A 1 291 ? -8.371 -33.739 22.150 1.00 70.88 291 ALA A C 1
ATOM 2301 O O . ALA A 1 291 ? -8.782 -33.577 23.304 1.00 70.88 291 ALA A O 1
ATOM 2302 N N . ASP A 1 292 ? -8.438 -34.903 21.512 1.00 69.31 292 ASP A N 1
ATOM 2303 C CA . ASP A 1 292 ? -8.748 -36.132 22.225 1.00 69.31 292 ASP A CA 1
ATOM 2304 C C . ASP A 1 292 ? -7.505 -36.565 23.010 1.00 69.31 292 ASP A C 1
ATOM 2306 O O . ASP A 1 292 ? -6.450 -36.857 22.442 1.00 69.31 292 ASP A O 1
ATOM 2310 N N . VAL A 1 293 ? -7.599 -36.517 24.337 1.00 76.19 293 VAL A N 1
ATOM 2311 C CA . VAL A 1 293 ? -6.523 -36.932 25.238 1.00 76.19 293 VAL A CA 1
ATOM 2312 C C . VAL A 1 293 ? -7.065 -38.075 26.084 1.00 76.19 293 VAL A C 1
ATOM 2314 O O . VAL A 1 293 ? -7.601 -37.857 27.169 1.00 76.19 293 VAL A O 1
ATOM 2317 N N . GLY A 1 294 ? -6.939 -39.294 25.559 1.00 81.62 294 GLY A N 1
ATOM 2318 C CA . GLY A 1 294 ? -7.355 -40.521 26.243 1.00 81.62 294 GLY A CA 1
ATOM 2319 C C . GLY A 1 294 ? -8.862 -40.798 26.196 1.00 81.62 294 GLY A C 1
ATOM 2320 O O . GLY A 1 294 ? -9.427 -41.199 27.211 1.00 81.62 294 GLY A O 1
ATOM 2321 N N . GLY A 1 295 ? -9.524 -40.557 25.059 1.00 83.88 295 GLY A N 1
ATOM 2322 C CA . GLY A 1 295 ? -10.964 -40.788 24.872 1.00 83.88 295 GLY A CA 1
ATOM 2323 C C . GLY A 1 295 ? -11.851 -39.695 25.475 1.00 83.88 295 GLY A C 1
ATOM 2324 O O . GLY A 1 295 ? -13.067 -39.854 25.577 1.00 83.88 295 GLY A O 1
ATOM 2325 N N . LYS A 1 296 ? -11.251 -38.581 25.908 1.00 75.94 296 LYS A N 1
ATOM 2326 C CA . LYS A 1 296 ? -11.953 -37.393 26.391 1.00 75.94 296 LYS A CA 1
ATOM 2327 C C . LYS A 1 296 ? -11.604 -36.234 25.475 1.00 75.94 296 LYS A C 1
ATOM 2329 O O . LYS A 1 296 ? -10.457 -35.786 25.417 1.00 75.94 296 LYS A O 1
ATOM 2334 N N . THR A 1 297 ? -12.625 -35.700 24.815 1.00 75.38 297 THR A N 1
ATOM 2335 C CA . THR A 1 297 ? -12.551 -34.453 24.055 1.00 75.38 297 THR A CA 1
ATOM 2336 C C . THR A 1 297 ? -12.302 -33.289 25.009 1.00 75.38 297 THR A C 1
ATOM 2338 O O . THR A 1 297 ? -13.230 -32.753 25.618 1.00 75.38 297 THR A O 1
ATOM 2341 N N . VAL A 1 298 ? -11.042 -32.886 25.156 1.00 79.06 298 VAL A N 1
ATOM 2342 C CA . VAL A 1 298 ? -10.674 -31.710 25.945 1.00 79.06 298 VAL A CA 1
ATOM 2343 C C . VAL A 1 298 ? -10.522 -30.536 24.987 1.00 79.06 298 VAL A C 1
ATOM 2345 O O . VAL A 1 298 ? -9.637 -30.523 24.129 1.00 79.06 298 VAL A O 1
ATOM 2348 N N . LYS A 1 299 ? -11.365 -29.509 25.154 1.00 73.50 299 LYS A N 1
ATOM 2349 C CA . LYS A 1 299 ? -11.165 -28.201 24.516 1.00 73.50 299 LYS A CA 1
ATOM 2350 C C . LYS A 1 299 ? -9.917 -27.564 25.119 1.00 73.50 299 LYS A C 1
ATOM 2352 O O . LYS A 1 299 ? -9.983 -26.859 26.126 1.00 73.50 299 LYS A O 1
ATOM 2357 N N . LYS A 1 300 ? -8.752 -27.827 24.530 1.00 66.69 300 LYS A N 1
ATOM 2358 C CA . LYS A 1 300 ? -7.527 -27.136 24.918 1.00 66.69 300 LYS A CA 1
ATOM 2359 C C . LYS A 1 300 ? -7.524 -25.792 24.208 1.00 66.69 300 LYS A C 1
ATOM 2361 O O . LYS A 1 300 ? -7.488 -25.698 22.984 1.00 66.69 300 LYS A O 1
ATOM 2366 N N . ARG A 1 301 ? -7.560 -24.723 25.002 1.00 62.44 301 ARG A N 1
ATOM 2367 C CA . ARG A 1 301 ? -7.269 -23.377 24.511 1.00 62.44 301 ARG A CA 1
ATOM 2368 C C . ARG A 1 301 ? -5.856 -23.421 23.937 1.00 62.44 301 ARG A C 1
ATOM 2370 O O . ARG A 1 301 ? -4.924 -23.764 24.669 1.00 62.44 301 ARG A O 1
ATOM 2377 N N . ARG A 1 302 ? -5.692 -23.107 22.647 1.00 58.94 302 ARG A N 1
ATOM 2378 C CA . ARG A 1 302 ? -4.366 -22.990 22.022 1.00 58.94 302 ARG A CA 1
ATOM 2379 C C . ARG A 1 302 ? -3.538 -22.087 22.928 1.00 58.94 302 ARG A C 1
ATOM 2381 O O . ARG A 1 302 ? -3.924 -20.937 23.149 1.00 58.94 302 ARG A O 1
ATOM 2388 N N . ARG A 1 303 ? -2.470 -22.628 23.543 1.00 53.09 303 ARG A N 1
ATOM 2389 C CA . ARG A 1 303 ? -1.504 -21.818 24.304 1.00 53.09 303 ARG A CA 1
ATOM 2390 C C . ARG A 1 303 ? -1.172 -20.661 23.378 1.00 53.09 303 ARG A C 1
ATOM 2392 O O . ARG A 1 303 ? -0.733 -20.934 22.266 1.00 53.09 303 ARG A O 1
ATOM 2399 N N . LYS A 1 304 ? -1.488 -19.427 23.797 1.00 52.84 304 LYS A N 1
ATOM 2400 C CA . LYS A 1 304 ? -1.242 -18.195 23.039 1.00 52.84 304 LYS A CA 1
ATOM 2401 C C . LYS A 1 304 ? 0.196 -18.268 22.530 1.00 52.84 304 LYS A C 1
ATOM 2403 O O . LYS A 1 304 ? 1.120 -18.037 23.307 1.00 52.84 304 LYS A O 1
ATOM 2408 N N . LEU A 1 305 ? 0.389 -18.689 21.281 1.00 50.12 305 LEU A N 1
ATOM 2409 C CA . LEU A 1 305 ? 1.692 -18.695 20.636 1.00 50.12 305 LEU A CA 1
ATOM 2410 C C . LEU A 1 305 ? 2.046 -17.223 20.539 1.00 50.12 305 LEU A C 1
ATOM 2412 O O . LEU A 1 305 ? 1.441 -16.513 19.752 1.00 50.12 305 LEU A O 1
ATOM 2416 N N . ALA A 1 306 ? 2.892 -16.782 21.470 1.00 51.16 306 ALA A N 1
ATOM 2417 C CA . ALA A 1 306 ? 3.294 -15.402 21.674 1.00 51.16 306 ALA A CA 1
ATOM 2418 C C . ALA A 1 306 ? 2.125 -14.418 21.531 1.00 51.16 306 ALA A C 1
ATOM 2420 O O . ALA A 1 306 ? 1.944 -13.797 20.489 1.00 51.16 306 ALA A O 1
ATOM 2421 N N . HIS A 1 307 ? 1.360 -14.210 22.607 1.00 48.75 307 HIS A N 1
ATOM 2422 C CA . HIS A 1 307 ? 0.673 -12.928 22.716 1.00 48.75 307 HIS A CA 1
ATOM 2423 C C . HIS A 1 307 ? 1.762 -11.864 22.559 1.00 48.75 307 HIS A C 1
ATOM 2425 O O . HIS A 1 307 ? 2.654 -11.761 23.406 1.00 48.75 307 HIS A O 1
ATOM 2431 N N . PHE A 1 308 ? 1.761 -11.146 21.437 1.00 55.00 308 PHE A N 1
ATOM 2432 C CA . PHE A 1 308 ? 2.476 -9.890 21.367 1.00 55.00 308 PHE A CA 1
ATOM 2433 C C . PHE A 1 308 ? 1.966 -9.097 22.574 1.00 55.00 308 PHE A C 1
ATOM 2435 O O . PHE A 1 308 ? 0.746 -9.033 22.750 1.00 55.00 308 PHE A O 1
ATOM 2442 N N . PRO A 1 309 ? 2.844 -8.634 23.485 1.00 54.00 309 PRO A N 1
ATOM 2443 C CA . PRO A 1 309 ? 2.410 -7.719 24.512 1.00 54.00 309 PRO A CA 1
ATOM 2444 C C . PRO A 1 309 ? 1.857 -6.535 23.733 1.00 54.00 309 PRO A C 1
ATOM 2446 O O . PRO A 1 309 ? 2.606 -5.810 23.082 1.00 54.00 309 PRO A O 1
ATOM 2449 N N . HIS A 1 310 ? 0.532 -6.452 23.692 1.00 52.94 310 HIS A N 1
ATOM 2450 C CA . HIS A 1 310 ? -0.155 -5.249 23.297 1.00 52.94 310 HIS A CA 1
ATOM 2451 C C . HIS A 1 310 ? 0.220 -4.249 24.375 1.00 52.94 310 HIS A C 1
ATOM 2453 O O . HIS A 1 310 ? -0.363 -4.237 25.456 1.00 52.94 310 HIS A O 1
ATOM 2459 N N . GLU A 1 311 ? 1.264 -3.469 24.114 1.00 59.78 311 GLU A N 1
ATOM 2460 C CA . GLU A 1 311 ? 1.342 -2.149 24.709 1.00 59.78 311 GLU A CA 1
ATOM 2461 C C . GLU A 1 311 ? 0.036 -1.478 24.277 1.00 59.78 311 GLU A C 1
ATOM 2463 O O . GLU A 1 311 ? -0.220 -1.333 23.082 1.00 59.78 311 GLU A O 1
ATOM 2468 N N . ALA A 1 312 ? -0.857 -1.221 25.235 1.00 57.03 312 ALA A N 1
ATOM 2469 C CA . ALA A 1 312 ? -2.218 -0.746 24.970 1.00 57.03 312 ALA A CA 1
ATOM 2470 C C . ALA A 1 312 ? -2.232 0.537 24.109 1.00 57.03 312 ALA A C 1
ATOM 2472 O O . ALA A 1 312 ? -3.200 0.802 23.400 1.00 57.03 312 ALA A O 1
ATOM 2473 N N . ASP A 1 313 ? -1.111 1.257 24.109 1.00 62.84 313 ASP A N 1
ATOM 2474 C CA . ASP A 1 313 ? -0.865 2.499 23.385 1.00 62.84 313 ASP A CA 1
ATOM 2475 C C . ASP A 1 313 ? -0.551 2.306 21.881 1.00 62.84 313 ASP A C 1
ATOM 2477 O O . ASP A 1 313 ? -0.788 3.190 21.063 1.00 62.84 313 ASP A O 1
ATOM 2481 N N . ASP A 1 314 ? -0.085 1.121 21.456 1.00 64.94 314 ASP A N 1
ATOM 2482 C CA . ASP A 1 314 ? 0.293 0.859 20.051 1.00 64.94 314 ASP A CA 1
ATOM 2483 C C . ASP A 1 314 ? -0.924 0.614 19.128 1.00 64.94 314 ASP A C 1
ATOM 2485 O O . ASP A 1 314 ? -0.766 0.447 17.914 1.00 64.94 314 ASP A O 1
ATOM 2489 N N . SER A 1 315 ? -2.144 0.580 19.679 1.00 65.81 315 SER A N 1
ATOM 2490 C CA . SER A 1 315 ? -3.391 0.426 18.909 1.00 65.81 315 SER A CA 1
ATOM 2491 C C . SER A 1 315 ? -3.712 1.653 18.045 1.00 65.81 315 SER A C 1
ATOM 2493 O O . SER A 1 315 ? -4.377 1.524 17.021 1.00 65.81 315 SER A O 1
ATOM 2495 N N . GLN A 1 316 ? -3.172 2.824 18.398 1.00 71.38 316 GLN A N 1
ATOM 2496 C CA . GLN A 1 316 ? -3.356 4.065 17.643 1.00 71.38 316 GLN A CA 1
ATOM 2497 C C . GLN A 1 316 ? -2.224 4.355 16.651 1.00 71.38 316 GLN A C 1
ATOM 2499 O O . GLN A 1 316 ? -2.268 5.359 15.929 1.00 71.38 316 GLN A O 1
ATOM 2504 N N . LYS A 1 317 ? -1.188 3.516 16.573 1.00 88.00 317 LYS A N 1
ATOM 2505 C CA . LYS A 1 317 ? -0.083 3.775 15.652 1.00 88.00 317 LYS A CA 1
ATOM 2506 C C . LYS A 1 317 ? -0.385 3.202 14.275 1.00 88.00 317 LYS A C 1
ATOM 2508 O O . LYS A 1 317 ? -0.619 2.007 14.132 1.00 88.00 317 LYS A O 1
ATOM 2513 N N . VAL A 1 318 ? -0.334 4.075 13.275 1.00 91.19 318 VAL A N 1
ATOM 2514 C CA . VAL A 1 318 ? -0.485 3.719 11.860 1.00 91.19 318 VAL A CA 1
ATOM 2515 C C . VAL A 1 318 ? 0.626 2.771 11.467 1.00 91.19 318 VAL A C 1
ATOM 2517 O O . VAL A 1 318 ? 1.790 2.985 11.837 1.00 91.19 318 VAL A O 1
ATOM 2520 N N . ARG A 1 319 ? 0.267 1.722 10.737 1.00 93.00 319 ARG A N 1
ATOM 2521 C CA . ARG A 1 319 ? 1.215 0.710 10.291 1.00 93.00 319 ARG A CA 1
ATOM 2522 C C . ARG A 1 319 ? 1.332 0.766 8.783 1.00 93.00 319 ARG A C 1
ATOM 2524 O O . ARG A 1 319 ? 0.340 0.686 8.074 1.00 93.00 319 ARG A O 1
ATOM 2531 N N . SER A 1 320 ? 2.572 0.862 8.330 1.00 94.81 320 SER A N 1
ATOM 2532 C CA . SER A 1 320 ? 2.937 0.698 6.934 1.00 94.81 320 SER A CA 1
ATOM 2533 C C . SER A 1 320 ? 3.831 -0.525 6.831 1.00 94.81 320 SER A C 1
ATOM 2535 O O . SER A 1 320 ? 4.859 -0.601 7.510 1.00 94.81 320 SER A O 1
ATOM 2537 N N . PHE A 1 321 ? 3.431 -1.481 6.004 1.00 95.75 321 PHE A N 1
ATOM 2538 C CA . PHE A 1 321 ? 4.178 -2.700 5.735 1.00 95.75 321 PHE A CA 1
ATOM 2539 C C . PHE A 1 321 ? 4.565 -2.754 4.263 1.00 95.75 321 PHE A C 1
ATOM 2541 O O . PHE A 1 321 ? 3.729 -2.509 3.400 1.00 95.75 321 PHE A O 1
ATOM 2548 N N . THR A 1 322 ? 5.804 -3.144 3.977 1.00 96.81 322 THR A N 1
ATOM 2549 C CA . THR A 1 322 ? 6.284 -3.329 2.603 1.00 96.81 322 THR A CA 1
ATOM 2550 C C . THR A 1 322 ? 6.858 -4.729 2.477 1.00 96.81 322 THR A C 1
ATOM 2552 O O . THR A 1 322 ? 7.892 -5.048 3.064 1.00 96.81 322 THR A O 1
ATOM 2555 N N . TRP A 1 323 ? 6.174 -5.589 1.730 1.00 97.50 323 TRP A N 1
ATOM 2556 C CA . TRP A 1 323 ? 6.472 -7.013 1.638 1.00 97.50 323 TRP A CA 1
ATOM 2557 C C . TRP A 1 323 ? 6.827 -7.398 0.215 1.00 97.50 323 TRP A C 1
ATOM 2559 O O . TRP A 1 323 ? 6.075 -7.132 -0.714 1.00 97.50 323 TRP A O 1
ATOM 2569 N N . ALA A 1 324 ? 7.967 -8.053 0.046 1.00 97.50 324 ALA A N 1
ATOM 2570 C CA . ALA A 1 324 ? 8.368 -8.628 -1.227 1.00 97.50 324 ALA A CA 1
ATOM 2571 C C . ALA A 1 324 ? 7.903 -10.083 -1.308 1.00 97.50 324 ALA A C 1
ATOM 2573 O O . ALA A 1 324 ? 8.022 -10.816 -0.325 1.00 97.50 324 ALA A O 1
ATOM 2574 N N . VAL A 1 325 ? 7.380 -10.497 -2.463 1.00 97.69 325 VAL A N 1
ATOM 2575 C CA . VAL A 1 325 ? 6.717 -11.798 -2.637 1.00 97.69 325 VAL A CA 1
ATOM 2576 C C . VAL A 1 325 ? 7.315 -12.546 -3.824 1.00 97.69 325 VAL A C 1
ATOM 2578 O O . VAL A 1 325 ? 7.473 -11.975 -4.902 1.00 97.69 325 VAL A O 1
ATOM 2581 N N . ARG A 1 326 ? 7.634 -13.830 -3.642 1.00 96.81 326 ARG A N 1
ATOM 2582 C CA . ARG A 1 326 ? 8.056 -14.730 -4.727 1.00 96.81 326 ARG A CA 1
ATOM 2583 C C . ARG A 1 326 ? 7.750 -16.188 -4.412 1.00 96.81 326 ARG A C 1
ATOM 2585 O O . ARG A 1 326 ? 7.511 -16.536 -3.257 1.00 96.81 326 ARG A O 1
ATOM 2592 N N . TRP A 1 327 ? 7.873 -17.058 -5.401 1.00 96.69 327 TRP A N 1
ATOM 2593 C CA . TRP A 1 327 ? 8.025 -18.489 -5.175 1.00 96.69 327 TRP A CA 1
ATOM 2594 C C . TRP A 1 327 ? 9.439 -18.846 -4.716 1.00 96.69 327 TRP A C 1
ATOM 2596 O O . TRP A 1 327 ? 10.431 -18.258 -5.143 1.00 96.69 327 TRP A O 1
ATOM 2606 N N . ALA A 1 328 ? 9.519 -19.838 -3.837 1.00 93.31 328 ALA A N 1
ATOM 2607 C CA . ALA A 1 328 ? 10.750 -20.442 -3.374 1.00 93.31 328 ALA A CA 1
ATOM 2608 C C . ALA A 1 328 ? 10.773 -21.936 -3.717 1.00 93.31 328 ALA A C 1
ATOM 2610 O O . ALA A 1 328 ? 9.837 -22.679 -3.420 1.00 93.31 328 ALA A O 1
ATOM 2611 N N . GLY A 1 329 ? 11.854 -22.393 -4.339 1.00 90.50 329 GLY A N 1
ATOM 2612 C CA . GLY A 1 329 ? 12.015 -23.782 -4.746 1.00 90.50 329 GLY A CA 1
ATOM 2613 C C . GLY A 1 329 ? 13.240 -23.989 -5.627 1.00 90.50 329 GLY A C 1
ATOM 2614 O O . GLY A 1 329 ? 13.588 -23.149 -6.457 1.00 90.50 329 GLY A O 1
ATOM 2615 N N . GLU A 1 330 ? 13.885 -25.143 -5.461 1.00 79.69 330 GLU A N 1
ATOM 2616 C CA . GLU A 1 330 ? 15.117 -25.480 -6.186 1.00 79.69 330 GLU A CA 1
ATOM 2617 C C . GLU A 1 330 ? 14.877 -25.622 -7.693 1.00 79.69 330 GLU A C 1
ATOM 2619 O O . GLU A 1 330 ? 15.734 -25.242 -8.484 1.00 79.69 330 GLU A O 1
ATOM 2624 N N . VAL A 1 331 ? 13.684 -26.085 -8.090 1.00 74.50 331 VAL A N 1
ATOM 2625 C CA . VAL A 1 331 ? 13.299 -26.312 -9.496 1.00 74.50 331 VAL A CA 1
ATOM 2626 C C . VAL A 1 331 ? 13.381 -25.032 -10.331 1.00 74.50 331 VAL A C 1
ATOM 2628 O O . VAL A 1 331 ? 13.780 -25.075 -11.489 1.00 74.50 331 VAL A O 1
ATOM 2631 N N . ILE A 1 332 ? 13.050 -23.888 -9.731 1.00 81.56 332 ILE A N 1
ATOM 2632 C CA . ILE A 1 332 ? 13.088 -22.576 -10.389 1.00 81.56 332 ILE A CA 1
ATOM 2633 C C . ILE A 1 332 ? 14.378 -21.800 -10.081 1.00 81.56 332 ILE A C 1
ATOM 2635 O O . ILE A 1 332 ? 14.544 -20.673 -10.541 1.00 81.56 332 ILE A O 1
ATOM 2639 N N . GLY A 1 333 ? 15.292 -22.377 -9.289 1.00 83.25 333 GLY A N 1
ATOM 2640 C CA . GLY A 1 333 ? 16.532 -21.724 -8.864 1.00 83.25 333 GLY A CA 1
ATOM 2641 C C . GLY A 1 333 ? 16.325 -20.510 -7.947 1.00 83.25 333 GLY A C 1
ATOM 2642 O O . GLY A 1 333 ? 17.221 -19.675 -7.830 1.00 83.25 333 GLY A O 1
ATOM 2643 N N . GLN A 1 334 ? 15.162 -20.386 -7.297 1.00 86.88 334 GLN A N 1
ATOM 2644 C CA . GLN A 1 334 ? 14.810 -19.241 -6.450 1.00 86.88 334 GLN A CA 1
ATOM 2645 C C . GLN A 1 334 ? 14.711 -19.685 -4.988 1.00 86.88 334 GLN A C 1
ATOM 2647 O O . GLN A 1 334 ? 13.693 -20.211 -4.564 1.00 86.88 334 GLN A O 1
ATOM 2652 N N . GLY A 1 335 ? 15.764 -19.476 -4.191 1.00 84.56 335 GLY A N 1
ATOM 2653 C CA . GLY A 1 335 ? 15.762 -19.848 -2.765 1.00 84.56 335 GLY A CA 1
ATOM 2654 C C . GLY A 1 335 ? 15.577 -21.352 -2.507 1.00 84.56 335 GLY A C 1
ATOM 2655 O O . GLY A 1 335 ? 15.647 -22.171 -3.424 1.00 84.56 335 GLY A O 1
ATOM 2656 N N . ARG A 1 336 ? 15.372 -21.735 -1.242 1.00 86.75 336 ARG A N 1
ATOM 2657 C CA . ARG A 1 336 ? 15.046 -23.119 -0.868 1.00 86.75 336 ARG A CA 1
ATOM 2658 C C . ARG A 1 336 ? 13.575 -23.210 -0.494 1.00 86.75 336 ARG A C 1
ATOM 2660 O O . ARG A 1 336 ? 13.033 -22.295 0.112 1.00 86.75 336 ARG A O 1
ATOM 2667 N N . ARG A 1 337 ? 12.933 -24.350 -0.759 1.00 86.81 337 ARG A N 1
ATOM 2668 C CA . ARG A 1 337 ? 11.517 -24.567 -0.397 1.00 86.81 337 ARG A CA 1
ATOM 2669 C C . ARG A 1 337 ? 11.249 -24.353 1.102 1.00 86.81 337 ARG A C 1
ATOM 2671 O O . ARG A 1 337 ? 10.189 -23.857 1.469 1.00 86.81 337 ARG A O 1
ATOM 2678 N N . VAL A 1 338 ? 12.227 -24.678 1.952 1.00 89.25 338 VAL A N 1
ATOM 2679 C CA . VAL A 1 338 ? 12.195 -24.441 3.410 1.00 89.25 338 VAL A CA 1
ATOM 2680 C C . VAL A 1 338 ? 12.131 -22.961 3.808 1.00 89.25 338 VAL A C 1
ATOM 2682 O O . VAL A 1 338 ? 11.804 -22.668 4.955 1.00 89.25 338 VAL A O 1
ATOM 2685 N N . ASP A 1 339 ? 12.415 -22.041 2.885 1.00 87.25 339 ASP A N 1
ATOM 2686 C CA . ASP A 1 339 ? 12.343 -20.597 3.122 1.00 87.25 339 ASP A CA 1
ATOM 2687 C C . ASP A 1 339 ? 10.928 -20.026 2.895 1.00 87.25 339 ASP A C 1
ATOM 2689 O O . ASP A 1 339 ? 10.682 -18.862 3.218 1.00 87.25 339 ASP A O 1
ATOM 2693 N N . GLY A 1 340 ? 10.008 -20.818 2.330 1.00 90.94 340 GLY A N 1
ATOM 2694 C CA . GLY A 1 340 ? 8.623 -20.428 2.055 1.00 90.94 340 GLY A CA 1
ATOM 2695 C C . GLY A 1 340 ? 7.583 -21.277 2.793 1.00 90.94 340 GLY A C 1
ATOM 2696 O O . GLY A 1 340 ? 7.912 -22.185 3.556 1.00 90.94 340 GLY A O 1
ATOM 2697 N N . PHE A 1 341 ? 6.308 -20.978 2.550 1.00 94.38 341 PHE A N 1
ATOM 2698 C CA . PHE A 1 341 ? 5.149 -21.608 3.182 1.00 94.38 341 PHE A CA 1
ATOM 2699 C C . PHE A 1 341 ? 4.176 -22.173 2.140 1.00 94.38 341 PHE A C 1
ATOM 2701 O O . PHE A 1 341 ? 4.186 -21.733 0.986 1.00 94.38 341 PHE A O 1
ATOM 2708 N N . PRO A 1 342 ? 3.353 -23.167 2.520 1.00 93.06 342 PRO A N 1
ATOM 2709 C CA . PRO A 1 342 ? 2.405 -23.783 1.601 1.00 93.06 342 PRO A CA 1
ATOM 2710 C C . PRO A 1 342 ? 1.230 -22.866 1.260 1.00 93.06 342 PRO A C 1
ATOM 2712 O O . PRO A 1 342 ? 0.657 -23.017 0.199 1.00 93.06 342 PRO A O 1
ATOM 2715 N N . ASP A 1 343 ? 0.868 -21.899 2.095 1.00 94.88 343 ASP A N 1
ATOM 2716 C CA . ASP A 1 343 ? -0.322 -21.068 1.915 1.00 94.88 343 ASP A CA 1
ATOM 2717 C C . ASP A 1 343 ? -0.042 -19.591 2.209 1.00 94.88 343 ASP A C 1
ATOM 2719 O O . ASP A 1 343 ? 0.833 -19.231 3.002 1.00 94.88 343 ASP A O 1
ATOM 2723 N N . ALA A 1 344 ? -0.820 -18.718 1.566 1.00 94.69 344 ALA A N 1
ATOM 2724 C CA . ALA A 1 344 ? -0.690 -17.273 1.716 1.00 94.69 344 ALA A CA 1
ATOM 2725 C C . ALA A 1 344 ? -0.933 -16.804 3.160 1.00 94.69 344 ALA A C 1
ATOM 2727 O O . ALA A 1 344 ? -0.278 -15.869 3.625 1.00 94.69 344 ALA A O 1
ATOM 2728 N N . GLN A 1 345 ? -1.817 -17.483 3.901 1.00 92.62 345 GLN A N 1
ATOM 2729 C CA . GLN A 1 345 ? -2.078 -17.148 5.297 1.00 92.62 345 GLN A CA 1
ATOM 2730 C C . GLN A 1 345 ? -0.878 -17.472 6.194 1.00 92.62 345 GLN A C 1
ATOM 2732 O O . GLN A 1 345 ? -0.474 -16.613 6.976 1.00 92.62 345 GLN A O 1
ATOM 2737 N N . ALA A 1 346 ? -0.262 -18.655 6.079 1.00 91.19 346 ALA A N 1
ATOM 2738 C CA . ALA A 1 346 ? 0.937 -18.950 6.867 1.00 91.19 346 ALA A CA 1
ATOM 2739 C C . ALA A 1 346 ? 2.119 -18.034 6.508 1.00 91.19 346 ALA A C 1
ATOM 2741 O O . ALA A 1 346 ? 2.865 -17.635 7.410 1.00 91.19 346 ALA A O 1
ATOM 2742 N N . CYS A 1 347 ? 2.273 -17.652 5.230 1.00 93.50 347 CYS A N 1
ATOM 2743 C CA . CYS A 1 347 ? 3.233 -16.619 4.824 1.00 93.50 347 CYS A CA 1
ATOM 2744 C C . CYS A 1 347 ? 2.999 -15.308 5.578 1.00 93.50 347 CYS A C 1
ATOM 2746 O O . CYS A 1 347 ? 3.936 -14.731 6.131 1.00 93.50 347 CYS A O 1
ATOM 2748 N N . LEU A 1 348 ? 1.749 -14.846 5.598 1.00 93.56 348 LEU A N 1
ATOM 2749 C CA . LEU A 1 348 ? 1.350 -13.599 6.234 1.00 93.56 348 LEU A CA 1
ATOM 2750 C C . LEU A 1 348 ? 1.562 -13.633 7.750 1.00 93.56 348 LEU A C 1
ATOM 2752 O O . LEU A 1 348 ? 2.176 -12.725 8.311 1.00 93.56 348 LEU A O 1
ATOM 2756 N N . ASP A 1 349 ? 1.116 -14.701 8.411 1.00 90.56 349 ASP A N 1
ATOM 2757 C CA . ASP A 1 349 ? 1.300 -14.893 9.849 1.00 90.56 349 ASP A CA 1
ATOM 2758 C C . ASP A 1 349 ? 2.794 -14.858 10.204 1.00 90.56 349 ASP A C 1
ATOM 2760 O O . ASP A 1 349 ? 3.208 -14.215 11.177 1.00 90.56 349 ASP A O 1
ATOM 2764 N N . ARG A 1 350 ? 3.636 -15.503 9.382 1.00 91.56 350 ARG A N 1
ATOM 2765 C CA . ARG A 1 350 ? 5.087 -15.448 9.559 1.00 91.56 350 ARG A CA 1
ATOM 2766 C C . ARG A 1 350 ? 5.639 -14.040 9.353 1.00 91.56 350 ARG A C 1
ATOM 2768 O O . ARG A 1 350 ? 6.456 -13.606 10.169 1.00 91.56 350 ARG A O 1
ATOM 2775 N N . ALA A 1 351 ? 5.218 -13.351 8.296 1.00 92.50 351 ALA A N 1
ATOM 2776 C CA . ALA A 1 351 ? 5.657 -11.996 7.986 1.00 92.50 351 ALA A CA 1
ATOM 2777 C C . ALA A 1 351 ? 5.359 -11.047 9.159 1.00 92.50 351 ALA A C 1
ATOM 2779 O O . ALA A 1 351 ? 6.257 -10.365 9.652 1.00 92.50 351 ALA A O 1
ATOM 2780 N N . LEU A 1 352 ? 4.150 -11.096 9.718 1.00 90.88 352 LEU A N 1
ATOM 2781 C CA . LEU A 1 352 ? 3.777 -10.289 10.884 1.00 90.88 352 LEU A CA 1
ATOM 2782 C C . LEU A 1 352 ? 4.618 -10.619 12.129 1.00 90.88 352 LEU A C 1
ATOM 2784 O O . LEU A 1 352 ? 5.040 -9.716 12.859 1.00 90.88 352 LEU A O 1
ATOM 2788 N N . ILE A 1 353 ? 4.927 -11.901 12.359 1.00 88.94 353 ILE A N 1
ATOM 2789 C CA . ILE A 1 353 ? 5.829 -12.313 13.445 1.00 88.94 353 ILE A CA 1
ATOM 2790 C C . ILE A 1 353 ? 7.233 -11.732 13.250 1.00 88.94 353 ILE A C 1
ATOM 2792 O O . ILE A 1 353 ? 7.849 -11.256 14.213 1.00 88.94 353 ILE A O 1
ATOM 2796 N N . ASP A 1 354 ? 7.765 -11.798 12.033 1.00 90.38 354 ASP A N 1
ATOM 2797 C CA . ASP A 1 354 ? 9.114 -11.330 11.742 1.00 90.38 354 ASP A CA 1
ATOM 2798 C C . ASP A 1 354 ? 9.204 -9.795 11.758 1.00 90.38 354 ASP A C 1
ATOM 2800 O O . ASP A 1 354 ? 10.198 -9.267 12.264 1.00 90.38 354 ASP A O 1
ATOM 2804 N N . GLU A 1 355 ? 8.146 -9.080 11.364 1.00 90.25 355 GLU A N 1
ATOM 2805 C CA . GLU A 1 355 ? 8.018 -7.629 11.567 1.00 90.25 355 GLU A CA 1
ATOM 2806 C C . GLU A 1 355 ? 8.059 -7.251 13.043 1.00 90.25 355 GLU A C 1
ATOM 2808 O O . GLU A 1 355 ? 8.882 -6.443 13.478 1.00 90.25 355 GLU A O 1
ATOM 2813 N N . ALA A 1 356 ? 7.242 -7.903 13.868 1.00 87.38 356 ALA A N 1
ATOM 2814 C CA . ALA A 1 356 ? 7.226 -7.630 15.297 1.00 87.38 356 ALA A CA 1
ATOM 2815 C C . ALA A 1 356 ? 8.584 -7.929 15.962 1.00 87.38 356 ALA A C 1
ATOM 2817 O O . ALA A 1 356 ? 9.024 -7.202 16.861 1.00 87.38 356 ALA A O 1
ATOM 2818 N N . LYS A 1 357 ? 9.303 -8.968 15.510 1.00 89.25 357 LYS A N 1
ATOM 2819 C CA . LYS A 1 357 ? 10.685 -9.229 15.949 1.00 89.25 357 LYS A CA 1
ATOM 2820 C C . LYS A 1 357 ? 11.646 -8.127 15.500 1.00 89.25 357 LYS A C 1
ATOM 2822 O O . LYS A 1 357 ? 12.481 -7.708 16.308 1.00 89.25 357 LYS A O 1
ATOM 2827 N N . ARG A 1 358 ? 11.549 -7.657 14.251 1.00 89.12 358 ARG A N 1
ATOM 2828 C CA . ARG A 1 358 ? 12.376 -6.560 13.719 1.00 89.12 358 ARG A CA 1
ATOM 2829 C C . ARG A 1 358 ? 12.127 -5.265 14.481 1.00 89.12 358 ARG A C 1
ATOM 2831 O O . ARG A 1 358 ? 13.096 -4.673 14.953 1.00 89.12 358 ARG A O 1
ATOM 2838 N N . ALA A 1 359 ? 10.870 -4.899 14.716 1.00 87.75 359 ALA A N 1
ATOM 2839 C CA . ALA A 1 359 ? 10.490 -3.736 15.514 1.00 87.75 359 ALA A CA 1
ATOM 2840 C C . ALA A 1 359 ? 11.071 -3.810 16.936 1.00 87.75 359 ALA A C 1
ATOM 2842 O O . ALA A 1 359 ? 11.708 -2.865 17.403 1.00 87.75 359 ALA A O 1
ATOM 2843 N N . ARG A 1 360 ? 10.964 -4.964 17.613 1.00 88.56 360 ARG A N 1
ATOM 2844 C CA . ARG A 1 360 ? 11.591 -5.168 18.934 1.00 88.56 360 ARG A CA 1
ATOM 2845 C C . ARG A 1 360 ? 13.112 -5.044 18.886 1.00 88.56 360 ARG A C 1
ATOM 2847 O O . ARG A 1 360 ? 13.701 -4.444 19.784 1.00 88.56 360 ARG A O 1
ATOM 2854 N N . ARG A 1 361 ? 13.761 -5.610 17.863 1.00 90.62 361 ARG A N 1
ATOM 2855 C CA . ARG A 1 361 ? 15.216 -5.504 17.682 1.00 90.62 361 ARG A CA 1
ATOM 2856 C C . ARG A 1 361 ? 15.635 -4.053 17.456 1.00 90.62 361 ARG A C 1
ATOM 2858 O O . ARG A 1 361 ? 16.600 -3.620 18.073 1.00 90.62 361 ARG A O 1
ATOM 2865 N N . GLN A 1 362 ? 14.903 -3.301 16.637 1.00 89.56 362 GLN A N 1
ATOM 2866 C CA . GLN A 1 362 ? 15.150 -1.877 16.406 1.00 89.56 362 GLN A CA 1
ATOM 2867 C C . GLN A 1 362 ? 14.962 -1.055 17.681 1.00 89.56 362 GLN A C 1
ATOM 2869 O O . GLN A 1 362 ? 15.852 -0.283 18.010 1.00 89.56 362 GLN A O 1
ATOM 2874 N N . ARG A 1 363 ? 13.888 -1.281 18.451 1.00 88.12 363 ARG A N 1
ATOM 2875 C CA . ARG A 1 363 ? 13.685 -0.626 19.757 1.00 88.12 363 ARG A CA 1
ATOM 2876 C C . ARG A 1 363 ? 14.839 -0.916 20.721 1.00 88.12 363 ARG A C 1
ATOM 2878 O O . ARG A 1 363 ? 15.327 -0.006 21.378 1.00 88.12 363 ARG A O 1
ATOM 2885 N N . ARG A 1 364 ? 15.327 -2.163 20.773 1.00 88.38 364 ARG A N 1
ATOM 2886 C CA . ARG A 1 364 ? 16.506 -2.527 21.583 1.00 88.38 364 ARG A CA 1
ATOM 2887 C C . ARG A 1 364 ? 17.770 -1.811 21.116 1.00 88.38 364 ARG A C 1
ATOM 2889 O O . ARG A 1 364 ? 18.485 -1.273 21.946 1.00 88.38 364 ARG A O 1
ATOM 2896 N N . LEU A 1 365 ? 18.031 -1.787 19.809 1.00 87.38 365 LEU A N 1
ATOM 2897 C CA . LEU A 1 365 ? 19.187 -1.085 19.244 1.00 87.38 365 LEU A CA 1
ATOM 2898 C C . LEU A 1 365 ? 19.099 0.427 19.459 1.00 87.38 365 LEU A C 1
ATOM 2900 O O . LEU A 1 365 ? 20.113 1.060 19.723 1.00 87.38 365 LEU A O 1
ATOM 2904 N N . GLN A 1 366 ? 17.902 1.001 19.366 1.00 87.69 366 GLN A N 1
ATOM 2905 C CA . GLN A 1 366 ? 17.663 2.409 19.646 1.00 87.69 366 GLN A CA 1
ATOM 2906 C C . GLN A 1 366 ? 17.881 2.715 21.125 1.00 87.69 366 GLN A C 1
ATOM 2908 O O . GLN A 1 366 ? 18.553 3.690 21.423 1.00 87.69 366 GLN A O 1
ATOM 2913 N N . LYS A 1 367 ? 17.408 1.849 22.028 1.00 87.75 367 LYS A N 1
ATOM 2914 C CA . LYS A 1 367 ? 17.660 1.975 23.464 1.00 87.75 367 LYS A CA 1
ATOM 2915 C C . LYS A 1 367 ? 19.155 1.911 23.782 1.00 87.75 367 LYS A C 1
ATOM 2917 O O . LYS A 1 367 ? 19.655 2.810 24.432 1.00 87.75 367 LYS A O 1
ATOM 2922 N N . ILE A 1 368 ? 19.875 0.925 23.241 1.00 82.69 368 ILE A N 1
ATOM 2923 C CA . ILE A 1 368 ? 21.341 0.824 23.377 1.00 82.69 368 ILE A CA 1
ATOM 2924 C C . ILE A 1 368 ? 22.013 2.101 22.850 1.00 82.69 368 ILE A C 1
ATOM 2926 O O . ILE A 1 368 ? 22.838 2.699 23.525 1.00 82.69 368 ILE A O 1
ATOM 2930 N N . ARG A 1 369 ? 21.608 2.580 21.667 1.00 82.06 369 ARG A N 1
ATOM 2931 C CA . ARG A 1 369 ? 22.148 3.812 21.078 1.00 82.06 369 ARG A CA 1
ATOM 2932 C C . ARG A 1 369 ? 21.853 5.060 21.917 1.00 82.06 369 ARG A C 1
ATOM 2934 O O . ARG A 1 369 ? 22.681 5.967 21.947 1.00 82.06 369 ARG A O 1
ATOM 2941 N N . ASP A 1 370 ? 20.671 5.134 22.518 1.00 82.25 370 ASP A N 1
ATOM 2942 C CA . ASP A 1 370 ? 20.258 6.246 23.370 1.00 82.25 370 ASP A CA 1
ATOM 2943 C C . ASP A 1 370 ? 20.957 6.197 24.742 1.00 82.25 370 ASP A C 1
ATOM 2945 O O . ASP A 1 370 ? 21.272 7.260 25.279 1.00 82.25 370 ASP A O 1
ATOM 2949 N N . ASP A 1 371 ? 21.251 4.999 25.259 1.00 81.38 371 ASP A N 1
ATOM 2950 C CA . ASP A 1 371 ? 21.928 4.772 26.542 1.00 81.38 371 ASP A CA 1
ATOM 2951 C C . ASP A 1 371 ? 23.462 4.959 26.438 1.00 81.38 371 ASP A C 1
ATOM 2953 O O . ASP A 1 371 ? 24.078 5.487 27.364 1.00 81.38 371 ASP A O 1
ATOM 2957 N N . ASP A 1 372 ? 24.089 4.598 25.309 1.00 74.44 372 ASP A N 1
ATOM 2958 C CA . ASP A 1 372 ? 25.557 4.500 25.216 1.00 74.44 372 ASP A CA 1
ATOM 2959 C C . ASP A 1 372 ? 26.298 5.839 24.993 1.00 74.44 372 ASP A C 1
ATOM 2961 O O . ASP A 1 372 ? 27.481 5.929 25.323 1.00 74.44 372 ASP A O 1
ATOM 2965 N N . TYR A 1 373 ? 25.675 6.902 24.451 1.00 69.56 373 TYR A N 1
ATOM 2966 C CA . TYR A 1 373 ? 26.417 8.141 24.123 1.00 69.56 373 TYR A CA 1
ATOM 2967 C C . TYR A 1 373 ? 25.604 9.451 24.211 1.00 69.56 373 TYR A C 1
ATOM 2969 O O . TYR A 1 373 ? 25.240 10.028 23.176 1.00 69.56 373 TYR A O 1
ATOM 2977 N N . PRO A 1 374 ? 25.421 10.034 25.412 1.00 74.69 374 PRO A N 1
ATOM 2978 C CA . PRO A 1 374 ? 24.816 11.363 25.556 1.00 74.69 374 PRO A CA 1
ATOM 2979 C C . PRO A 1 374 ? 25.588 12.451 24.780 1.00 74.69 374 PRO A C 1
ATOM 2981 O O . PRO A 1 374 ? 24.978 13.300 24.130 1.00 74.69 374 PRO A O 1
ATOM 2984 N N . ILE A 1 375 ? 26.924 12.366 24.738 1.00 73.06 375 ILE A N 1
ATOM 2985 C CA . ILE A 1 375 ? 27.802 13.346 24.066 1.00 73.06 375 ILE A CA 1
ATOM 2986 C C . ILE A 1 375 ? 27.689 13.276 22.529 1.00 73.06 375 ILE A C 1
ATOM 2988 O O . ILE A 1 375 ? 27.680 14.304 21.850 1.00 73.06 375 ILE A O 1
ATOM 2992 N N . GLN A 1 376 ? 27.542 12.081 21.940 1.00 64.06 376 GLN A N 1
ATOM 2993 C CA . GLN A 1 376 ? 27.360 11.965 20.483 1.00 64.06 376 GLN A CA 1
ATOM 2994 C C . GLN A 1 376 ? 25.995 12.497 20.029 1.00 64.06 376 GLN A C 1
ATOM 2996 O O . GLN A 1 376 ? 25.859 12.955 18.891 1.00 64.06 376 GLN A O 1
ATOM 3001 N N . ARG A 1 377 ? 24.987 12.474 20.910 1.00 68.44 377 ARG A N 1
ATOM 3002 C CA . ARG A 1 377 ? 23.652 13.025 20.642 1.00 68.44 377 ARG A CA 1
ATOM 3003 C C . ARG A 1 377 ? 23.696 14.545 20.478 1.00 68.44 377 ARG A C 1
ATOM 3005 O O . ARG A 1 377 ? 23.041 15.075 19.579 1.00 68.44 377 ARG A O 1
ATOM 3012 N N . GLU A 1 378 ? 24.511 15.233 21.278 1.00 72.94 378 GLU A N 1
ATOM 3013 C CA . GLU A 1 378 ? 24.759 16.671 21.116 1.00 72.94 378 GLU A CA 1
ATOM 3014 C C . GLU A 1 378 ? 25.551 16.983 19.841 1.00 72.94 378 GLU A C 1
ATOM 3016 O O . GLU A 1 378 ? 25.154 17.858 19.071 1.00 72.94 378 GLU A O 1
ATOM 3021 N N . LEU A 1 379 ? 26.595 16.207 19.534 1.00 64.12 379 LEU A N 1
ATOM 3022 C CA . LEU A 1 379 ? 27.369 16.372 18.295 1.00 64.12 379 LEU A CA 1
ATOM 3023 C C . LEU A 1 379 ? 26.527 16.147 17.026 1.00 64.12 379 LEU A C 1
ATOM 3025 O O . LEU A 1 379 ? 26.654 16.889 16.048 1.00 64.12 379 LEU A O 1
ATOM 3029 N N . LEU A 1 380 ? 25.625 15.161 17.026 1.00 64.56 380 LEU A N 1
ATOM 3030 C CA . LEU A 1 380 ? 24.699 14.922 15.911 1.00 64.56 380 LEU A CA 1
ATOM 3031 C C . LEU A 1 380 ? 23.653 16.038 15.766 1.00 64.56 380 LEU A C 1
ATOM 3033 O O . LEU A 1 380 ? 23.312 16.399 14.637 1.00 64.56 380 LEU A O 1
ATOM 3037 N N . ARG A 1 381 ? 23.182 16.630 16.873 1.00 72.25 381 ARG A N 1
ATOM 3038 C CA . ARG A 1 381 ? 22.306 17.818 16.837 1.00 72.25 381 ARG A CA 1
ATOM 3039 C C . ARG A 1 381 ? 23.018 19.030 16.236 1.00 72.25 381 ARG A C 1
ATOM 3041 O O . ARG A 1 381 ? 22.426 19.725 15.414 1.00 72.25 381 ARG A O 1
ATOM 3048 N N . LEU A 1 382 ? 24.288 19.241 16.582 1.00 69.88 382 LEU A N 1
ATOM 3049 C CA . LEU A 1 382 ? 25.092 20.350 16.056 1.00 69.88 382 LEU A CA 1
ATOM 3050 C C . LEU A 1 382 ? 25.439 20.183 14.566 1.00 69.88 382 LEU A C 1
ATOM 3052 O O . LEU A 1 382 ? 25.559 21.169 13.843 1.00 69.88 382 LEU A O 1
ATOM 3056 N N . THR A 1 383 ? 25.562 18.947 14.075 1.00 62.19 383 THR A N 1
ATOM 3057 C CA . THR A 1 383 ? 25.988 18.663 12.689 1.00 62.19 383 THR A CA 1
ATOM 3058 C C . THR A 1 383 ? 24.839 18.413 11.703 1.00 62.19 383 THR A C 1
ATOM 3060 O O . THR A 1 383 ? 25.035 18.523 10.487 1.00 62.19 383 THR A O 1
ATOM 3063 N N . GLN A 1 384 ? 23.617 18.150 12.181 1.00 57.78 384 GLN A N 1
ATOM 3064 C CA . GLN A 1 384 ? 22.422 17.942 11.347 1.00 57.78 384 GLN A CA 1
ATOM 3065 C C . GLN A 1 384 ? 22.110 19.069 10.334 1.00 57.78 384 GLN A C 1
ATOM 3067 O O . GLN A 1 384 ? 21.727 18.747 9.203 1.00 57.78 384 GLN A O 1
ATOM 3072 N N . PRO A 1 385 ? 22.283 20.371 10.652 1.00 54.91 385 PRO A N 1
ATOM 3073 C CA . PRO A 1 385 ? 22.019 21.453 9.698 1.00 54.91 385 PRO A CA 1
ATOM 3074 C C . PRO A 1 385 ? 22.985 21.440 8.506 1.00 54.91 385 PRO A C 1
ATOM 3076 O O . PRO A 1 385 ? 22.597 21.767 7.384 1.00 54.91 385 PRO A O 1
ATOM 3079 N N . LEU A 1 386 ? 24.230 21.004 8.726 1.00 54.69 386 LEU A N 1
ATOM 3080 C CA . LEU A 1 386 ? 25.272 20.953 7.698 1.00 54.69 386 LEU A CA 1
ATOM 3081 C C . LEU A 1 386 ? 25.059 19.788 6.718 1.00 54.69 386 LEU A C 1
ATOM 3083 O O . LEU A 1 386 ? 25.378 19.904 5.536 1.00 54.69 386 LEU A O 1
ATOM 3087 N N . GLN A 1 387 ? 24.441 18.687 7.160 1.00 50.94 387 GLN A N 1
ATOM 3088 C CA . GLN A 1 387 ? 24.121 17.552 6.285 1.00 50.94 387 GLN A CA 1
ATOM 3089 C C . GLN A 1 387 ? 22.941 17.810 5.334 1.00 50.94 387 GLN A C 1
ATOM 3091 O O . GLN A 1 387 ? 22.875 17.185 4.273 1.00 50.94 387 GLN A O 1
ATOM 3096 N N . ARG A 1 388 ? 22.042 18.756 5.649 1.00 51.25 388 ARG A N 1
ATOM 3097 C CA . ARG A 1 388 ? 20.879 19.084 4.797 1.00 51.25 388 ARG A CA 1
ATOM 3098 C C . ARG A 1 388 ? 21.251 19.771 3.475 1.00 51.25 388 ARG A C 1
ATOM 3100 O O . ARG A 1 388 ? 20.425 19.804 2.570 1.00 51.25 388 ARG A O 1
ATOM 3107 N N . ARG A 1 389 ? 22.490 20.257 3.320 1.00 51.53 389 ARG A N 1
ATOM 3108 C CA . ARG A 1 389 ? 22.996 20.895 2.085 1.00 51.53 389 ARG A CA 1
ATOM 3109 C C . ARG A 1 389 ? 23.863 19.978 1.213 1.00 51.53 389 ARG A C 1
ATOM 3111 O O . ARG A 1 389 ? 24.670 20.458 0.421 1.00 51.53 389 ARG A O 1
ATOM 3118 N N . ARG A 1 390 ? 23.723 18.654 1.324 1.00 46.50 390 ARG A N 1
ATOM 3119 C CA . ARG A 1 390 ? 24.406 17.734 0.404 1.00 46.50 390 ARG A CA 1
ATOM 3120 C C . ARG A 1 390 ? 23.746 17.776 -0.977 1.00 46.50 390 ARG A C 1
ATOM 3122 O O . ARG A 1 390 ? 22.703 17.159 -1.186 1.00 46.50 390 ARG A O 1
ATOM 3129 N N . LEU A 1 391 ? 24.399 18.447 -1.929 1.00 46.88 391 LEU A N 1
ATOM 3130 C CA . LEU A 1 391 ? 24.272 18.127 -3.353 1.00 46.88 391 LEU A CA 1
ATOM 3131 C C . LEU A 1 391 ? 24.474 16.616 -3.492 1.00 46.88 391 LEU A C 1
ATOM 3133 O O . LEU A 1 391 ? 25.544 16.081 -3.201 1.00 46.88 391 LEU A O 1
ATOM 3137 N N . LYS A 1 392 ? 23.395 15.908 -3.824 1.00 47.22 392 LYS A N 1
ATOM 3138 C CA . LYS A 1 392 ? 23.405 14.453 -3.921 1.00 47.22 392 LYS A CA 1
ATOM 3139 C C . LYS A 1 392 ? 24.381 14.060 -5.050 1.00 47.22 392 LYS A C 1
ATOM 3141 O O . LYS A 1 392 ? 24.168 14.501 -6.179 1.00 47.22 392 LYS A O 1
ATOM 3146 N N . PRO A 1 393 ? 25.410 13.226 -4.793 1.00 51.69 393 PRO A N 1
ATOM 3147 C CA . PRO A 1 393 ? 26.469 12.911 -5.766 1.00 51.69 393 PRO A CA 1
ATOM 3148 C C . PRO A 1 393 ? 25.935 12.326 -7.086 1.00 51.69 393 PRO A C 1
ATOM 3150 O O . PRO A 1 393 ? 26.566 12.451 -8.130 1.00 51.69 393 PRO A O 1
ATOM 3153 N N . TYR A 1 394 ? 24.726 11.763 -7.069 1.00 53.62 394 TYR A N 1
ATOM 3154 C CA . TYR A 1 394 ? 24.028 11.219 -8.234 1.00 53.62 394 TYR A CA 1
ATOM 3155 C C . TYR A 1 394 ? 23.786 12.239 -9.359 1.00 53.62 394 TYR 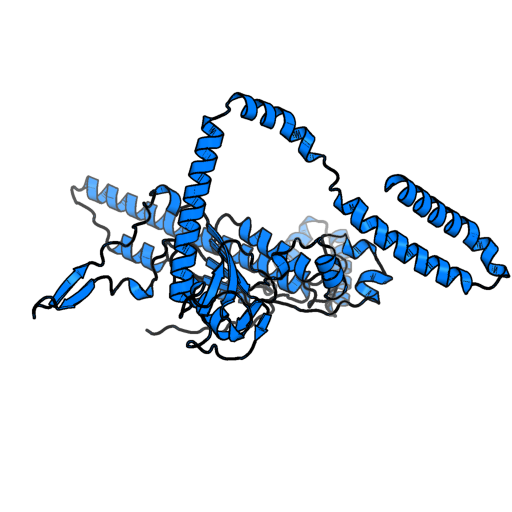A C 1
ATOM 3157 O O . TYR A 1 394 ? 23.760 11.845 -10.521 1.00 53.62 394 TYR A O 1
ATOM 3165 N N . GLY A 1 395 ? 23.661 13.538 -9.050 1.00 55.19 395 GLY A N 1
ATOM 3166 C CA . GLY A 1 395 ? 23.494 14.569 -10.084 1.00 55.19 395 GLY A CA 1
ATOM 3167 C C . GLY A 1 395 ? 24.683 14.631 -11.045 1.00 55.19 395 GLY A C 1
ATOM 3168 O O . GLY A 1 395 ? 24.498 14.800 -12.245 1.00 55.19 395 GLY A O 1
ATOM 3169 N N . VAL A 1 396 ? 25.895 14.400 -10.534 1.00 56.47 396 VAL A N 1
ATOM 3170 C CA . VAL A 1 396 ? 27.126 14.381 -11.333 1.00 56.47 396 VAL A CA 1
ATOM 3171 C C . VAL A 1 396 ? 27.216 13.082 -12.141 1.00 56.47 396 VAL A C 1
ATOM 3173 O O . VAL A 1 396 ? 27.440 13.127 -13.349 1.00 56.47 396 VAL A O 1
ATOM 3176 N N . PHE A 1 397 ? 26.935 11.932 -11.519 1.00 58.47 397 PHE A N 1
ATOM 3177 C CA . PHE A 1 397 ? 27.010 10.620 -12.180 1.00 58.47 397 PHE A CA 1
ATOM 3178 C C . PHE A 1 397 ? 25.974 10.405 -13.292 1.00 58.47 397 PHE A C 1
ATOM 3180 O O . PHE A 1 397 ? 26.254 9.656 -14.222 1.00 58.47 397 PHE A O 1
ATOM 3187 N N . VAL A 1 398 ? 24.803 11.048 -13.229 1.00 63.88 398 VAL A N 1
ATOM 3188 C CA . VAL A 1 398 ? 23.794 10.982 -14.305 1.00 63.88 398 VAL A CA 1
ATOM 3189 C C . VAL A 1 398 ? 24.049 12.041 -15.377 1.00 63.88 398 VAL A C 1
ATOM 3191 O O . VAL A 1 398 ? 23.840 11.781 -16.561 1.00 63.88 398 VAL A O 1
ATOM 3194 N N . ALA A 1 399 ? 24.551 13.218 -14.995 1.00 65.31 399 ALA A N 1
ATOM 3195 C CA . ALA A 1 399 ? 24.895 14.263 -15.951 1.00 65.31 399 ALA A CA 1
ATOM 3196 C C . ALA A 1 399 ? 25.994 13.802 -16.923 1.00 65.31 399 ALA A C 1
ATOM 3198 O O . ALA A 1 399 ? 25.861 14.002 -18.128 1.00 65.31 399 ALA A O 1
ATOM 3199 N N . ILE A 1 400 ? 27.051 13.147 -16.430 1.00 69.00 400 ILE A N 1
ATOM 3200 C CA . ILE A 1 400 ? 28.223 12.802 -17.250 1.00 69.00 400 ILE A CA 1
ATOM 3201 C C . ILE A 1 400 ? 27.867 11.913 -18.465 1.00 69.00 400 ILE A C 1
ATOM 3203 O O . ILE A 1 400 ? 28.199 12.315 -19.583 1.00 69.00 400 ILE A O 1
ATOM 3207 N N . PRO A 1 401 ? 27.166 10.766 -18.330 1.00 71.44 401 PRO A N 1
ATOM 3208 C CA . PRO A 1 401 ? 26.799 9.931 -19.476 1.00 71.44 401 PRO A CA 1
ATOM 3209 C C . PRO A 1 401 ? 25.832 10.624 -20.438 1.00 71.44 401 PRO A C 1
ATOM 3211 O O . PRO A 1 401 ? 25.973 10.479 -21.650 1.00 71.44 401 PRO A O 1
ATOM 3214 N N . VAL A 1 402 ? 24.879 11.408 -19.920 1.00 69.56 402 VAL A N 1
ATOM 3215 C CA . VAL A 1 402 ? 23.900 12.135 -20.745 1.00 69.56 402 VAL A CA 1
ATOM 3216 C C . VAL A 1 402 ? 24.598 13.204 -21.585 1.00 69.56 402 VAL A C 1
ATOM 3218 O O . VAL A 1 402 ? 24.389 13.266 -22.797 1.00 69.56 402 VAL A O 1
ATOM 3221 N N . TYR A 1 403 ? 25.488 13.999 -20.986 1.00 70.88 403 TYR A N 1
ATOM 3222 C CA . TYR A 1 403 ? 26.277 14.983 -21.728 1.00 70.88 403 TYR A CA 1
ATOM 3223 C C . TYR A 1 403 ? 27.260 14.321 -22.700 1.00 70.88 403 TYR A C 1
ATOM 3225 O O . TYR A 1 403 ? 27.438 14.831 -23.805 1.00 70.88 403 TYR A O 1
ATOM 3233 N N . ALA A 1 404 ? 27.843 13.170 -22.352 1.00 72.50 404 ALA A N 1
ATOM 3234 C CA . ALA A 1 404 ? 28.703 12.412 -23.260 1.00 72.50 404 ALA A CA 1
ATOM 3235 C C . ALA A 1 404 ? 27.929 11.871 -24.478 1.00 72.50 404 ALA A C 1
ATOM 3237 O O . ALA A 1 404 ? 28.395 12.007 -25.609 1.00 72.50 404 ALA A O 1
ATOM 3238 N N . ALA A 1 405 ? 26.725 11.327 -24.272 1.00 73.75 405 ALA A N 1
ATOM 3239 C CA . ALA A 1 405 ? 25.857 10.853 -25.348 1.00 73.75 405 ALA A CA 1
ATOM 3240 C C . ALA A 1 405 ? 25.379 12.008 -26.241 1.00 73.75 405 ALA A C 1
ATOM 3242 O O . ALA A 1 405 ? 25.475 11.919 -27.466 1.00 73.75 405 ALA A O 1
ATOM 3243 N N . MET A 1 406 ? 24.949 13.129 -25.650 1.00 71.88 406 MET A N 1
ATOM 3244 C CA . MET A 1 406 ? 24.592 14.329 -26.415 1.00 71.88 406 MET A CA 1
ATOM 3245 C C . MET A 1 406 ? 25.784 14.868 -27.211 1.00 71.88 406 MET A C 1
ATOM 3247 O O . MET A 1 406 ? 25.623 15.226 -28.376 1.00 71.88 406 MET A O 1
ATOM 3251 N N . ALA A 1 407 ? 26.990 14.875 -26.636 1.00 70.56 407 ALA A N 1
ATOM 3252 C CA . ALA A 1 407 ? 28.203 15.278 -27.341 1.00 70.56 407 ALA A CA 1
ATOM 3253 C C . ALA A 1 407 ? 28.541 14.331 -28.507 1.00 70.56 407 ALA A C 1
ATOM 3255 O O . ALA A 1 407 ? 28.956 14.801 -29.571 1.00 70.56 407 ALA A O 1
ATOM 3256 N N . ALA A 1 408 ? 28.326 13.021 -28.351 1.00 75.56 408 ALA A N 1
ATOM 3257 C CA . ALA A 1 408 ? 28.520 12.027 -29.408 1.00 75.56 408 ALA A CA 1
ATOM 3258 C C . ALA A 1 408 ? 27.516 12.200 -30.564 1.00 75.56 408 ALA A C 1
ATOM 3260 O O . ALA A 1 408 ? 27.905 12.220 -31.733 1.00 75.56 408 ALA A O 1
ATOM 3261 N N . VAL A 1 409 ? 26.232 12.407 -30.251 1.00 75.25 409 VAL A N 1
ATOM 3262 C CA . VAL A 1 409 ? 25.188 12.678 -31.256 1.00 75.25 409 VAL A CA 1
ATOM 3263 C C . VAL A 1 409 ? 25.462 13.996 -31.975 1.00 75.25 409 VAL A C 1
ATOM 3265 O O . VAL A 1 409 ? 25.409 14.060 -33.204 1.00 75.25 409 VAL A O 1
ATOM 3268 N N . ALA A 1 410 ? 25.831 15.036 -31.225 1.00 75.12 410 ALA A N 1
ATOM 3269 C CA . ALA A 1 410 ? 26.190 16.326 -31.787 1.00 75.12 410 ALA A CA 1
ATOM 3270 C C . ALA A 1 410 ? 27.396 16.188 -32.734 1.00 75.12 410 ALA A C 1
ATOM 3272 O O . ALA A 1 410 ? 27.350 16.666 -33.866 1.00 75.12 410 ALA A O 1
ATOM 3273 N N . THR A 1 411 ? 28.464 15.491 -32.331 1.00 75.25 411 THR A N 1
ATOM 3274 C CA . THR A 1 411 ? 29.654 15.309 -33.187 1.00 75.25 411 THR A CA 1
ATOM 3275 C C . THR A 1 411 ? 29.366 14.470 -34.433 1.00 75.25 411 THR A C 1
ATOM 3277 O O . THR A 1 411 ? 29.869 14.800 -35.511 1.00 75.25 411 THR A O 1
ATOM 3280 N N . ALA A 1 412 ? 28.516 13.444 -34.337 1.00 78.19 412 ALA A N 1
ATOM 3281 C CA . ALA A 1 412 ? 28.050 12.683 -35.496 1.00 78.19 412 ALA A CA 1
ATOM 3282 C C . ALA A 1 412 ? 27.204 13.545 -36.454 1.00 78.19 412 ALA A C 1
ATOM 3284 O O . ALA A 1 412 ? 27.404 13.494 -37.670 1.00 78.19 412 ALA A O 1
ATOM 3285 N N . GLY A 1 413 ? 26.317 14.389 -35.916 1.00 79.00 413 GLY A N 1
ATOM 3286 C CA . GLY A 1 413 ? 25.522 15.348 -36.686 1.00 79.00 413 GLY A CA 1
ATOM 3287 C C . GLY A 1 413 ? 26.379 16.415 -37.373 1.00 79.00 413 GLY A C 1
ATOM 3288 O O . GLY A 1 413 ? 26.191 16.688 -38.557 1.00 79.00 413 GLY A O 1
ATOM 3289 N N . PHE A 1 414 ? 27.390 16.953 -36.683 1.00 79.94 414 PHE A N 1
ATOM 3290 C CA . PHE A 1 414 ? 28.304 17.965 -37.226 1.00 79.94 414 PHE A CA 1
ATOM 3291 C C . PHE A 1 414 ? 29.085 17.463 -38.446 1.00 79.94 414 PHE A C 1
ATOM 3293 O O . PHE A 1 414 ? 29.303 18.213 -39.400 1.00 79.94 414 PHE A O 1
ATOM 3300 N N . ARG A 1 415 ? 29.456 16.174 -38.469 1.00 79.75 415 ARG A N 1
ATOM 3301 C CA . ARG A 1 415 ? 30.125 15.560 -39.629 1.00 79.75 415 ARG A CA 1
ATOM 3302 C C . ARG A 1 415 ? 29.255 15.571 -40.889 1.00 79.75 415 ARG A C 1
ATOM 3304 O O . ARG A 1 415 ? 29.807 15.667 -41.983 1.00 79.75 415 ARG A O 1
ATOM 3311 N N . ARG A 1 416 ? 27.926 15.540 -40.745 1.00 83.31 416 ARG A N 1
ATOM 3312 C CA . ARG A 1 416 ? 26.967 15.571 -41.864 1.00 83.31 416 ARG A CA 1
ATOM 3313 C C . ARG A 1 416 ? 26.652 16.983 -42.372 1.00 83.31 416 ARG A C 1
ATOM 3315 O O . ARG A 1 416 ? 26.047 17.116 -43.430 1.00 83.31 416 ARG A O 1
ATOM 3322 N N . VAL A 1 417 ? 27.071 18.038 -41.668 1.00 80.69 417 VAL A N 1
ATOM 3323 C CA . VAL A 1 417 ? 26.830 19.423 -42.102 1.00 80.69 417 VAL A CA 1
ATOM 3324 C C . VAL A 1 417 ? 27.779 19.788 -43.259 1.00 80.69 417 VAL A C 1
ATOM 3326 O O . VAL A 1 417 ? 28.996 19.601 -43.115 1.00 80.69 417 VAL A O 1
ATOM 3329 N N . PRO A 1 418 ? 27.271 20.330 -44.387 1.00 86.06 418 PRO A N 1
ATOM 3330 C CA . PRO A 1 418 ? 28.094 20.748 -45.522 1.00 86.06 418 PRO A CA 1
ATOM 3331 C C . PRO A 1 418 ? 29.069 21.866 -45.132 1.00 86.06 418 PRO A C 1
ATOM 3333 O O . PRO A 1 418 ? 28.757 22.728 -44.307 1.00 86.06 418 PRO A O 1
ATOM 3336 N N . VAL A 1 419 ? 30.262 21.850 -45.734 1.00 83.62 419 VAL A N 1
ATOM 3337 C CA . VAL A 1 419 ? 31.436 22.636 -45.307 1.00 83.62 419 VAL A CA 1
ATOM 3338 C C . VAL A 1 419 ? 31.143 24.137 -45.176 1.00 83.62 419 VAL A C 1
ATOM 3340 O O . VAL A 1 419 ? 31.568 24.749 -44.200 1.00 83.62 419 VAL A O 1
ATOM 3343 N N . GLY A 1 420 ? 30.322 24.702 -46.067 1.00 86.69 420 GLY A N 1
ATOM 3344 C CA . GLY A 1 420 ? 29.944 26.122 -46.035 1.00 86.69 420 GLY A CA 1
ATOM 3345 C C . GLY A 1 420 ? 29.125 26.556 -44.810 1.00 86.69 420 GLY A C 1
ATOM 3346 O O . GLY A 1 420 ? 29.161 27.723 -44.439 1.00 86.69 420 GLY A O 1
ATOM 3347 N N . LYS A 1 421 ? 28.429 25.632 -44.130 1.00 80.62 421 LYS A N 1
ATOM 3348 C CA . LYS A 1 421 ? 27.634 25.930 -42.920 1.00 80.62 421 LYS A CA 1
ATOM 3349 C C . LYS A 1 421 ? 28.358 25.583 -41.616 1.00 80.62 421 LYS A C 1
ATOM 3351 O O . LYS A 1 421 ? 27.872 25.918 -40.536 1.00 80.62 421 LYS A O 1
ATOM 3356 N N . ARG A 1 422 ? 29.532 24.939 -41.686 1.00 82.00 422 ARG A N 1
ATOM 3357 C CA . ARG A 1 422 ? 30.291 24.536 -40.489 1.00 82.00 422 ARG A CA 1
ATOM 3358 C C . ARG A 1 422 ? 30.797 25.736 -39.701 1.00 82.00 422 ARG A C 1
ATOM 3360 O O . ARG A 1 422 ? 30.699 25.707 -38.479 1.00 82.00 422 ARG A O 1
ATOM 3367 N N . ALA A 1 423 ? 31.238 26.794 -40.389 1.00 80.44 423 ALA A N 1
ATOM 3368 C CA . ALA A 1 423 ? 31.774 28.006 -39.768 1.00 80.44 423 ALA A CA 1
ATOM 3369 C C . ALA A 1 423 ? 30.815 28.602 -38.722 1.00 80.44 423 ALA A C 1
ATOM 3371 O O . ALA A 1 423 ? 31.247 28.948 -37.623 1.00 80.44 423 ALA A O 1
ATOM 3372 N N . MET A 1 424 ? 29.510 28.600 -39.016 1.00 81.12 424 MET A N 1
ATOM 3373 C CA . MET A 1 424 ? 28.468 29.143 -38.141 1.00 81.12 424 MET A CA 1
ATOM 3374 C C . MET A 1 424 ? 28.234 28.304 -36.870 1.00 81.12 424 MET A C 1
ATOM 3376 O O . MET A 1 424 ? 27.920 28.853 -35.818 1.00 81.12 424 MET A O 1
ATOM 3380 N N . LEU A 1 425 ? 28.418 26.981 -36.935 1.00 77.38 425 LEU A N 1
ATOM 3381 C CA . LEU A 1 425 ? 28.158 26.060 -35.816 1.00 77.38 425 LEU A CA 1
ATOM 3382 C C . LEU A 1 425 ? 29.399 25.772 -34.952 1.00 77.38 425 LEU A C 1
ATOM 3384 O O . LEU A 1 425 ? 29.268 25.326 -33.810 1.00 77.38 425 LEU A O 1
ATOM 3388 N N . THR A 1 426 ? 30.600 26.065 -35.460 1.00 79.38 426 THR A N 1
ATOM 3389 C CA . THR A 1 426 ? 31.881 25.886 -34.753 1.00 79.38 426 THR A CA 1
ATOM 3390 C C . THR A 1 426 ? 31.915 26.439 -33.319 1.00 79.38 426 THR A C 1
ATOM 3392 O O . THR A 1 426 ? 32.371 25.711 -32.436 1.00 79.38 426 THR A O 1
ATOM 3395 N N . PRO A 1 427 ? 31.452 27.674 -33.018 1.00 80.50 427 PRO A N 1
ATOM 3396 C CA . PRO A 1 427 ? 31.557 28.223 -31.662 1.00 80.50 427 PRO A CA 1
ATOM 3397 C C . PRO A 1 427 ? 30.669 27.494 -30.644 1.00 80.50 427 PRO A C 1
ATOM 3399 O O . PRO A 1 427 ? 31.066 27.336 -29.490 1.00 80.50 427 PRO A O 1
ATOM 3402 N N . ILE A 1 428 ? 29.505 26.994 -31.069 1.00 76.38 428 ILE A N 1
ATOM 3403 C CA . ILE A 1 428 ? 28.587 26.228 -30.212 1.00 76.38 428 ILE A CA 1
ATOM 3404 C C . ILE A 1 428 ? 29.205 24.863 -29.877 1.00 76.38 428 ILE A C 1
ATOM 3406 O O . ILE A 1 428 ? 29.236 24.453 -28.717 1.00 76.38 428 ILE A O 1
ATOM 3410 N N . PHE A 1 429 ? 29.783 24.196 -30.880 1.00 74.81 429 PHE A N 1
ATOM 3411 C CA . PHE A 1 429 ? 30.471 22.917 -30.697 1.00 74.81 429 PHE A CA 1
ATOM 3412 C C . PHE A 1 429 ? 31.719 23.019 -29.826 1.00 74.81 429 PHE A C 1
ATOM 3414 O O . PHE A 1 429 ? 31.972 22.124 -29.019 1.00 74.81 429 PHE A O 1
ATOM 3421 N N . ARG A 1 430 ? 32.481 24.111 -29.953 1.00 79.12 430 ARG A N 1
ATOM 3422 C CA . ARG A 1 430 ? 33.672 24.350 -29.128 1.00 79.12 430 ARG A CA 1
ATOM 3423 C C . ARG A 1 430 ? 33.306 24.446 -27.647 1.00 79.12 430 ARG A C 1
ATOM 3425 O O . ARG A 1 430 ? 33.904 23.749 -26.840 1.00 79.12 430 ARG A O 1
ATOM 3432 N N . ARG A 1 431 ? 32.240 25.187 -27.313 1.00 75.06 431 ARG A N 1
ATOM 3433 C CA . ARG A 1 431 ? 31.740 25.309 -25.930 1.00 75.06 431 ARG A CA 1
ATOM 3434 C C . ARG A 1 431 ? 31.290 23.970 -25.336 1.00 75.06 431 ARG A C 1
ATOM 3436 O O . ARG A 1 431 ? 31.582 23.699 -24.176 1.00 75.06 431 ARG A O 1
ATOM 3443 N N . LEU A 1 432 ? 30.628 23.116 -26.122 1.00 69.06 432 LEU A N 1
ATOM 3444 C CA . LEU A 1 432 ? 30.239 21.768 -25.682 1.00 69.06 432 LEU A CA 1
ATOM 3445 C C . LEU A 1 432 ? 31.452 20.851 -25.457 1.00 69.06 432 LEU A C 1
ATOM 3447 O O . LEU A 1 432 ? 31.493 20.113 -24.474 1.00 69.06 432 LEU A O 1
ATOM 3451 N N . LEU A 1 433 ? 32.453 20.915 -26.339 1.00 73.50 433 LEU A N 1
ATOM 3452 C CA . LEU A 1 433 ? 33.703 20.161 -26.201 1.00 73.50 433 LEU A CA 1
ATOM 3453 C C . LEU A 1 433 ? 34.526 20.611 -24.990 1.00 73.50 433 LEU A C 1
ATOM 3455 O O . LEU A 1 433 ? 35.082 19.767 -24.288 1.00 73.50 433 LEU A O 1
ATOM 3459 N N . ASP A 1 434 ? 34.583 21.914 -24.725 1.00 77.19 434 ASP A N 1
ATOM 3460 C CA . ASP A 1 434 ? 35.302 22.462 -23.574 1.00 77.19 434 ASP A CA 1
ATOM 3461 C C . ASP A 1 434 ? 34.597 22.102 -22.256 1.00 77.19 434 ASP A C 1
ATOM 3463 O O . ASP A 1 434 ? 35.258 21.691 -21.302 1.00 77.19 434 ASP A O 1
ATOM 3467 N N . ALA A 1 435 ? 33.258 22.115 -22.226 1.00 68.12 435 ALA A N 1
ATOM 3468 C CA . ALA A 1 435 ? 32.478 21.618 -21.090 1.00 68.12 435 ALA A CA 1
ATOM 3469 C C . ALA A 1 435 ? 32.701 20.113 -20.839 1.00 68.12 435 ALA A C 1
ATOM 3471 O O . ALA A 1 435 ? 32.864 19.692 -19.693 1.00 68.12 435 ALA A O 1
ATOM 3472 N N . ALA A 1 436 ? 32.777 19.300 -21.899 1.00 65.44 436 ALA A N 1
ATOM 3473 C CA . ALA A 1 436 ? 33.069 17.870 -21.783 1.00 65.44 436 ALA A CA 1
ATOM 3474 C C . ALA A 1 436 ? 34.502 17.598 -21.282 1.00 65.44 436 ALA A C 1
ATOM 3476 O O . ALA A 1 436 ? 34.715 16.677 -20.492 1.00 65.44 436 ALA A O 1
ATOM 3477 N N . LYS A 1 437 ? 35.487 18.409 -21.696 1.00 71.62 437 LYS A N 1
ATOM 3478 C CA . LYS A 1 437 ? 36.870 18.326 -21.190 1.00 71.62 437 LYS A CA 1
ATOM 3479 C C . LYS A 1 437 ? 36.967 18.708 -19.713 1.00 71.62 437 LYS A C 1
ATOM 3481 O O . LYS A 1 437 ? 37.629 17.991 -18.968 1.00 71.62 437 LYS A O 1
ATOM 3486 N N . LEU A 1 438 ? 36.274 19.769 -19.294 1.00 69.19 438 LEU A N 1
ATOM 3487 C CA . LEU A 1 438 ? 36.171 20.185 -17.888 1.00 69.19 438 LEU A CA 1
ATOM 3488 C C . LEU A 1 438 ? 35.518 19.109 -17.013 1.00 69.19 438 LEU A C 1
ATOM 3490 O O . LEU A 1 438 ? 35.994 18.824 -15.917 1.00 69.19 438 LEU A O 1
ATOM 3494 N N . ALA A 1 439 ? 34.460 18.465 -17.514 1.00 59.59 439 ALA A N 1
ATOM 3495 C CA . ALA A 1 439 ? 33.841 17.340 -16.824 1.00 59.59 439 ALA A CA 1
ATOM 3496 C C . ALA A 1 439 ? 34.817 16.160 -16.695 1.00 59.59 439 ALA A C 1
ATOM 3498 O O . ALA A 1 439 ? 34.930 15.580 -15.621 1.00 59.59 439 ALA A O 1
ATOM 3499 N N . LYS A 1 440 ? 35.577 15.843 -17.754 1.00 64.56 440 LYS A N 1
ATOM 3500 C CA . LYS A 1 440 ? 36.590 14.777 -17.728 1.00 64.56 440 LYS A CA 1
ATOM 3501 C C . LYS A 1 440 ? 37.704 15.049 -16.708 1.00 64.56 440 LYS A C 1
ATOM 3503 O O . LYS A 1 440 ? 38.108 14.117 -16.023 1.00 64.56 440 LYS A O 1
ATOM 3508 N N . SER A 1 441 ? 38.175 16.292 -16.584 1.00 67.44 441 SER A N 1
ATOM 3509 C CA . SER A 1 441 ? 39.209 16.661 -15.602 1.00 67.44 441 SER A CA 1
ATOM 3510 C C . SER A 1 441 ? 38.715 16.690 -14.157 1.00 67.44 441 SER A C 1
ATOM 3512 O O . SER A 1 441 ? 39.533 16.667 -13.256 1.00 67.44 441 SER A O 1
ATOM 3514 N N . ALA A 1 442 ? 37.403 16.772 -13.924 1.00 57.41 442 ALA A N 1
ATOM 3515 C CA . ALA A 1 442 ? 36.828 16.749 -12.578 1.00 57.41 442 ALA A CA 1
ATOM 3516 C C . ALA A 1 442 ? 36.564 15.323 -12.048 1.00 57.41 442 ALA A C 1
ATOM 3518 O O . ALA A 1 442 ? 36.177 15.166 -10.893 1.00 57.41 442 ALA A O 1
ATOM 3519 N N . ILE A 1 443 ? 36.703 14.300 -12.902 1.00 52.75 443 ILE A N 1
ATOM 3520 C CA . ILE A 1 443 ? 36.434 12.885 -12.582 1.00 52.75 443 ILE A CA 1
ATOM 3521 C C . ILE A 1 443 ? 37.729 12.098 -12.326 1.00 52.75 443 ILE A C 1
ATOM 3523 O O . ILE A 1 443 ? 37.684 11.086 -11.628 1.00 52.75 443 ILE A O 1
ATOM 3527 N N . GLY A 1 444 ? 38.851 12.527 -12.913 1.00 45.25 444 GLY A N 1
ATOM 3528 C CA . GLY A 1 444 ? 40.188 12.002 -12.613 1.00 45.25 444 GLY A CA 1
ATOM 3529 C C . GLY A 1 444 ? 40.818 12.776 -11.473 1.00 45.25 444 GLY A C 1
ATOM 3530 O O . GLY A 1 444 ? 41.536 12.130 -10.682 1.00 45.25 444 GLY A O 1
#

Radius of gyration: 29.41 Å; chains: 1; bounding box: 70×87×88 Å

Foldseek 3Di:
DDDDDDDQDADLQPLVQFAPDDDPCVVVVVVVVVVLVVVCVVVPDPPSVVVVVPDDPDPPRCVSVLVVLALAQEAEDPFAAWDFDPCVQQDVVPPCNVVDPDPRHRGRDCRQLQNGQAVSLVVNLVSLQVNLVVLVVVLVVVVVVVVVVCVVCVVVVHHDDDPVNVVVCVSSPVARYEYEYEAAQVLLPPCLPPVNVVVCSGGNNNSVSNNNSLVVQVPDQGHAYEYEHEAAEDQDDDPLVFKFKAKDQVLHFDPPFYDYPVQVVQLSVLVSQAGLQRDGVVCPVVQFDQDDDPNDRDRDRPPPPDNPPPPVVCSSGHHYTRMYIGMDGVVVPGHHRVNGHSHSNVNVSVSSVVVSVVVVVVVVVVVCVVPPDPPVVVVCVVCVVVVVPDPDCSVLVVVLVVLVVVLVVVVVVLVVDDPVCNVVCVVVNVVSVVVNVVSVVVVD

InterPro domains:
  IPR036291 NAD(P)-binding domain superfamily [SSF51735] (60-279)

Organism: Trieres chinensis (NCBI:txid1514140)

Sequence (444 aa):
RGPRLEVVVGDLVPPQEVHGYREEDDEEELEFNATLDSVRRFYGKSGVEEVLSGGGDGVDTNEALKEAMKDCTVVISCVGAVRPTNPWTDFVTAPWRIFRHDASRWCGDASHPHYVNYLTTKKVLDLAEREQRRREVEIAEYERAENEIADEAKERGFIYESDEIRHMKKSVGGDRIKIIRISDLALTGKPWGVVAILTNLVRSMVFREQDRSERILEESKLVDTIILRPGDLIDEERNETTLSLQVDTSGALPYPAVVSRDDVAALAVAAALTRPDGTNLALKDDRFFVADVGGKTVKKRRRKLAHFPHEADDSQKVRSFTWAVRWAGEVIGQGRRVDGFPDAQACLDRALIDEAKRARRQRRLQKIRDDDYPIQRELLRLTQPLQRRRLKPYGVFVAIPVYAAMAAVATAGFRRVPVGKRAMLTPIFRRLLDAAKLAKSAIG

pLDDT: mean 82.27, std 13.48, range [45.25, 98.06]

Secondary structure (DSSP, 8-state):
-PPPP------SS-GGGSTT---TTHHHHHHHHHHHHHHHHHH-HHHHHHHHHSS-----TTHHHHHHHTT-SEEEE---------HIIIIIS-GGGGG-S-STTT---TTSHIIIIIIHHHHHHHHHHHHHHHHHHHHHHHHHHHHHHHHHHHHTT-----HHHHHHHHHTTSSPPEEEEE--GGGGS-TTSHHHHHHHHHTTTHHHHHHHHHHHHHT-SSSEEEEEEE-EEES----TTT-EEEEETTS--PSS-EEEHHHHHHHHHHHHHB-TTS-BSGGGS--EEEEESSS-EEEEE---TT-----GGGGGS--EEEEEEEEEBGGGTBS-GGGSBSSHHHHHHHHHHHHHHHHHHHHHHHHHHHHH-HHHHHHHHHHHHHHTT---THHHHHHHHHHHHHHHHHHHHHHHS-HHHHHHHHHHHHHHHHHHHHHHHTT-